Protein 4OV4 (pdb70)

Organism: Leptospira biflexa serovar Patoc (strain Patoc 1 / ATCC 23582 / Paris) (NCBI:txid456481)

Sequence (379 aa):
PKTIHIQDVTLRDGNQALKRPWTIDEKIEVFDLLVELNVDGIEVGFPSSNETEFHTCQVLSKRAPKGKPIAALSRANQNEIAVTWEAIQKADCPRMHIVYPVSDFSIKHVLKISEKEVLQKIRNSISFARSIVGPGIEIQFSGEHFGDAIENFAFTKEAFLTAIEAGANIINLPNTVERYRPMVFVNMVKEIKDVVKDKAIISIHTHNDLGMATATSVESVYVGAEQIEVALNGLGERAGNTNLYETAIALHQNGENLNINFQRIYPTAKRISELTGIPIGEKTPIIGEDIFSHRSGIHQHQSKGAYRTFSPEFVGRMDKETISFTNQSGHKAIEFLLHQRGIQVSKEGIHHLFSLAKSISSRENNREITEAELVALSQ

Nearest PDB structures (foldseek):
  4ov4-assembly1_A-2  TM=1.003E+00  e=3.603E-68  Leptospira biflexa serovar Patoc strain 'Patoc 1 (Paris)'
  4ov9-assembly1_A-2  TM=9.958E-01  e=7.955E-64  Leptospira biflexa serovar Patoc strain 'Patoc 1 (Paris)'
  4lrs-assembly1_A  TM=7.220E-01  e=2.676E-14  Thermomonospora curvata DSM 43183
  4jn6-assembly1_A  TM=7.090E-01  e=6.296E-14  Mycobacterium tuberculosis
  1rqb-assembly1_A  TM=6.275E-01  e=2.649E-10  Propionibacterium freudenreichii subsp. shermanii

B-factor: mean 39.46, std 16.89, range [18.22, 114.04]

Secondary structure (DSSP, 8-state):
----EEEE-IIIIIHHT-SSPPPHHHHHHHHHHHHHHT-SEEEEE-TTS-HHHHHHHHHHHHHSPTT-EEEEEEESSHHHHHHHHHHHTTSSEEEEEEEEE-SHHIIIIII---HHHHHHHHHHHHHHHHHHH-TTSEEEEEEETGGG--TTHHHHHHHHHHHHHHT-SEEEEEESS--S-HHHHHHHHHHHHHHHTTSSEEEEEEB-TTS-HHHHHHHHHTTT--EEEEBGGG-SSTT-B-BHHHHHHHHHHTT------GGGHHHHHHHHHHHHT----TT-TTT-TTTT---GGGG--HHHHHS-SS-TGGGT--------SSSTTHHHHHHHHHHHHT----HHHHHHHHHHHHHHHHTTSS----HHHHHHHH-

InterPro domains:
  IPR000891 Pyruvate carboxyltransferase [PF00682] (6-272)
  IPR000891 Pyruvate carboxyltransferase [PS50991] (6-268)
  IPR002034 Alpha-isopropylmalate/homocitrate synthase, conserved site [PS00815] (13-29)
  IPR002034 Alpha-isopropylmalate/homocitrate synthase, conserved site [PS00816] (204-217)
  IPR013785 Aldolase-type TIM barrel [G3DSA:3.20.20.70] (3-280)
  IPR050073 2-IPM synthase/homocitrate synthase-like [PTHR10277] (3-387)
  IPR054692 2-isopropylmalate synthase-like, post-catalytic domain [PF22615] (291-348)
  IPR054901 2-isopropylmalate synthase LeuA2 [NF042434] (2-373)

Radius of gyration: 26.35 Å; Cα contacts (8 Å, |Δi|>4): 718; chains: 1; bounding box: 61×73×49 Å

CATH classification: 3.20.20.70

Foldseek 3Di:
DAAAAEEEECQEQQQVQAPDHDALVVLVVLLVLCVVQPGQEYANYALLPDPRSLVSLQVSLQVDDANREYEYEFEQDQVRLVSRCVSRVSHNAYEYEYEDADAPCCCCPPVNHDLVVLLVSLLVRLLSSCVPNDDPHAYEYEHPCLLRNPVPLVSVLVSVVSNLVSPHQEYEYEPNDVDDALVSLLVSLLVSCVSCPNSHAYEYKYAQNPPCQLVSRLSNVVSGHRYYYEYDPQGGPDSHIHHSLSNVLVCVLVPDDDSGQQLSNQVSNVVVCVVRVPDDDLCHPLHHVPVLDDCPVLVVVVCVVPPDSDDNNSNNHDDPPDQFLADSSNLVVLVVLCVVVVHDDDSVLSVVLSVVQCVVQPVVHHGDDDSVVSVVVSD

Structure (mmCIF, N/CA/C/O backbone):
data_4OV4
#
_entry.id   4OV4
#
_cell.length_a   129.937
_cell.length_b   129.937
_cell.length_c   46.693
_cell.angle_alpha   90.000
_cell.angle_beta   90.000
_cell.angle_gamma   120.000
#
_symmetry.space_group_name_H-M   'P 31 2 1'
#
loop_
_entity.id
_entity.type
_entity.pdbx_description
1 polymer '2-isopropylmalate synthase'
2 non-polymer 'ZINC ION'
3 non-polymer '3-METHYL-2-OXOBUTANOIC ACID'
4 water water
#
loop_
_atom_site.group_PDB
_atom_site.id
_atom_site.type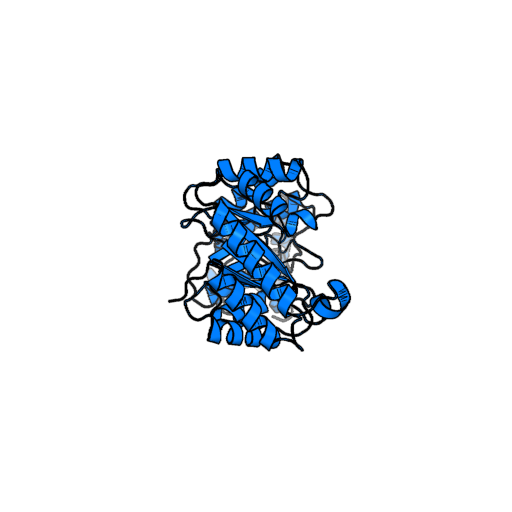_symbol
_atom_site.label_atom_id
_atom_site.label_alt_id
_atom_site.label_comp_id
_atom_site.label_asym_id
_atom_site.label_entity_id
_atom_site.label_seq_id
_atom_site.pdbx_PDB_ins_code
_atom_site.Cartn_x
_atom_site.Cartn_y
_atom_site.Cartn_z
_atom_site.occupancy
_atom_site.B_iso_or_equiv
_atom_site.auth_seq_id
_atom_site.auth_comp_id
_atom_site.auth_asym_id
_atom_site.auth_atom_id
_atom_site.pdbx_PDB_model_num
ATOM 1 N N . PRO A 1 23 ? 93.160 50.021 -11.433 1.00 57.70 3 PRO A N 1
ATOM 2 C CA . PRO A 1 23 ? 92.469 51.310 -11.420 1.00 59.98 3 PRO A CA 1
ATOM 3 C C . PRO A 1 23 ? 91.249 51.268 -10.498 1.00 57.61 3 PRO A C 1
ATOM 4 O O . PRO A 1 23 ? 90.372 50.420 -10.682 1.00 64.64 3 PRO A O 1
ATOM 8 N N . LYS A 1 24 ? 91.206 52.167 -9.514 1.00 47.90 4 LYS A N 1
ATOM 9 C CA . LYS A 1 24 ? 90.139 52.178 -8.495 1.00 46.21 4 LYS A CA 1
ATOM 10 C C . LYS A 1 24 ? 88.843 52.810 -8.999 1.00 42.81 4 LYS A C 1
ATOM 11 O O . LYS A 1 24 ? 88.871 53.848 -9.653 1.00 39.75 4 LYS A O 1
ATOM 17 N N . THR A 1 25 ? 87.708 52.193 -8.682 1.00 43.46 5 THR A N 1
ATOM 18 C CA . THR A 1 25 ? 86.415 52.842 -8.910 1.00 45.99 5 THR A CA 1
ATOM 19 C C . THR A 1 25 ? 85.980 53.539 -7.620 1.00 41.31 5 THR A C 1
ATOM 20 O O . THR A 1 25 ? 85.918 52.912 -6.563 1.00 47.70 5 THR A O 1
ATOM 24 N N . ILE A 1 26 ? 85.728 54.842 -7.694 1.00 33.17 6 ILE A N 1
ATOM 25 C CA . ILE A 1 26 ? 85.289 55.595 -6.520 1.00 31.78 6 ILE A CA 1
ATOM 26 C C . ILE A 1 26 ? 84.026 56.387 -6.839 1.00 29.96 6 ILE A C 1
ATOM 27 O O . ILE A 1 26 ? 84.046 57.305 -7.659 1.00 30.83 6 ILE A O 1
ATOM 32 N N . HIS A 1 27 ? 82.933 56.018 -6.179 1.00 26.60 7 HIS A N 1
ATOM 33 C CA . HIS A 1 27 ? 81.648 56.681 -6.356 1.00 27.21 7 HIS A CA 1
ATOM 34 C C . HIS A 1 27 ? 81.439 57.720 -5.294 1.00 24.31 7 HIS A C 1
ATOM 35 O O . HIS A 1 27 ? 81.634 57.461 -4.102 1.00 24.99 7 HIS A O 1
ATOM 42 N N . ILE A 1 28 ? 81.035 58.909 -5.719 1.00 22.92 8 ILE A N 1
ATOM 43 C CA . ILE A 1 28 ? 80.734 59.986 -4.791 1.00 25.13 8 ILE A CA 1
ATOM 44 C C . ILE A 1 28 ? 79.224 60.003 -4.546 1.00 26.57 8 ILE A C 1
ATOM 45 O O . ILE A 1 28 ? 78.445 60.266 -5.453 1.00 27.71 8 ILE A O 1
ATOM 50 N N . GLN A 1 29 ? 78.830 59.703 -3.312 1.00 25.22 9 GLN A N 1
ATOM 51 C CA . GLN A 1 29 ? 77.430 59.576 -2.941 1.00 23.92 9 GLN A CA 1
ATOM 52 C C . GLN A 1 29 ? 77.025 60.790 -2.115 1.00 23.86 9 GLN A C 1
ATOM 53 O O . GLN A 1 29 ? 77.548 61.014 -1.028 1.00 23.60 9 GLN A O 1
ATOM 59 N N . ASP A 1 30 ? 76.111 61.596 -2.637 1.00 25.42 10 ASP A N 1
ATOM 60 C CA . ASP A 1 30 ? 75.731 62.797 -1.914 1.00 24.87 10 ASP A CA 1
ATOM 61 C C . ASP A 1 30 ? 74.539 62.598 -0.991 1.00 23.94 10 ASP A C 1
ATOM 62 O O . ASP A 1 30 ? 73.520 62.037 -1.387 1.00 26.16 10 ASP A O 1
ATOM 67 N N . VAL A 1 31 ? 74.690 63.057 0.248 1.00 23.62 11 VAL A N 1
ATOM 68 C CA . VAL A 1 31 ? 73.649 62.935 1.261 1.00 23.58 11 VAL A CA 1
ATOM 69 C C . VAL A 1 31 ? 73.178 64.302 1.775 1.00 24.33 11 VAL A C 1
ATOM 70 O O . VAL A 1 31 ? 72.555 64.386 2.833 1.00 25.00 11 VAL A O 1
ATOM 74 N N . THR A 1 32 ? 73.454 65.358 1.006 1.00 23.83 12 THR A N 1
ATOM 75 C CA . THR A 1 32 ? 73.035 66.727 1.354 1.00 25.45 12 THR A CA 1
ATOM 76 C C . THR A 1 32 ? 71.530 66.831 1.637 1.00 26.01 12 THR A C 1
ATOM 77 O O . THR A 1 32 ? 71.128 67.472 2.603 1.00 26.43 12 THR A O 1
ATOM 81 N N . LEU A 1 33 ? 70.707 66.185 0.808 1.00 25.69 13 LEU A N 1
ATOM 82 C CA . LEU A 1 33 ? 69.245 66.283 0.940 1.00 26.94 13 LEU A CA 1
ATOM 83 C C . LEU A 1 33 ? 68.694 65.486 2.118 1.00 28.59 13 LEU A C 1
ATOM 84 O O . LEU A 1 33 ? 67.499 65.532 2.392 1.00 31.12 13 LEU A O 1
ATOM 89 N N . ARG A 1 34 ? 69.566 64.765 2.813 1.00 27.92 14 ARG A N 1
ATOM 90 C CA . ARG A 1 34 ? 69.147 63.961 3.953 1.00 29.69 14 ARG A CA 1
ATOM 91 C C . ARG A 1 34 ? 69.870 64.415 5.218 1.00 30.75 14 ARG A C 1
ATOM 92 O O . ARG A 1 34 ? 69.280 65.101 6.050 1.00 33.61 14 ARG A O 1
ATOM 100 N N . ASP A 1 35 ? 71.140 64.030 5.344 1.00 30.32 15 ASP A N 1
ATOM 101 C CA . ASP A 1 35 ? 71.977 64.349 6.500 1.00 31.63 15 ASP A CA 1
ATOM 102 C C . ASP A 1 35 ? 72.153 65.869 6.594 1.00 31.11 15 ASP A C 1
ATOM 103 O O . ASP A 1 35 ? 72.116 66.444 7.684 1.00 31.71 15 ASP A O 1
ATOM 108 N N . GLY A 1 36 ? 72.325 66.516 5.442 1.00 27.65 16 GLY A N 1
ATOM 109 C CA . GLY A 1 36 ? 72.525 67.969 5.400 1.00 30.93 16 GLY A CA 1
ATOM 110 C C . GLY A 1 36 ? 71.261 68.731 5.761 1.00 33.14 16 GLY A C 1
ATOM 111 O O . GLY A 1 36 ? 71.256 69.546 6.689 1.00 34.12 16 GLY A O 1
ATOM 112 N N . ASN A 1 37 ? 70.184 68.450 5.031 1.00 33.68 17 ASN A N 1
ATOM 113 C CA . ASN A 1 37 ? 68.909 69.136 5.224 1.00 35.48 17 ASN A CA 1
ATOM 114 C C . ASN A 1 37 ? 68.361 69.015 6.648 1.00 35.13 17 ASN A C 1
ATOM 115 O O . ASN A 1 37 ? 67.825 69.982 7.204 1.00 35.98 17 ASN A O 1
ATOM 120 N N . GLN A 1 38 ? 68.498 67.833 7.236 1.00 31.85 18 GLN A N 1
ATOM 121 C CA . GLN A 1 38 ? 67.927 67.594 8.555 1.00 36.75 18 GLN A CA 1
ATOM 122 C C . GLN A 1 38 ? 68.686 68.267 9.708 1.00 37.28 18 GLN A C 1
ATOM 123 O O . GLN A 1 38 ? 68.148 68.405 10.803 1.00 38.33 18 GLN A O 1
ATOM 129 N N . ALA A 1 39 ? 69.913 68.713 9.450 1.00 34.75 19 ALA A N 1
ATOM 130 C CA . ALA A 1 39 ? 70.678 69.463 10.446 1.00 36.54 19 ALA A CA 1
ATOM 131 C C . ALA A 1 39 ? 70.540 70.983 10.255 1.00 36.61 19 ALA A C 1
ATOM 132 O O . ALA A 1 39 ? 71.052 71.773 11.052 1.00 37.28 19 ALA A O 1
ATOM 134 N N . LEU A 1 40 ? 69.814 71.376 9.214 1.00 33.89 20 LEU A N 1
ATOM 135 C CA . LEU A 1 40 ? 69.661 72.774 8.832 1.00 35.53 20 LEU A CA 1
ATOM 136 C C . LEU A 1 40 ? 68.808 73.543 9.845 1.00 38.99 20 LEU A C 1
ATOM 137 O O . LEU A 1 40 ? 67.753 73.060 10.266 1.00 40.34 20 LEU A O 1
ATOM 142 N N . LYS A 1 41 ? 69.273 74.729 10.243 1.00 41.42 21 LYS A N 1
ATOM 143 C CA . LYS A 1 41 ? 68.466 75.656 11.054 1.00 42.24 21 LYS A CA 1
ATOM 144 C C . LYS A 1 41 ? 67.130 75.934 10.372 1.00 44.49 21 LYS A C 1
ATOM 145 O O . LYS A 1 41 ? 66.091 75.978 11.026 1.00 46.95 21 LYS A O 1
ATOM 151 N N . ARG A 1 42 ? 67.181 76.117 9.053 1.00 45.08 22 ARG A N 1
ATOM 152 C CA . ARG A 1 42 ? 66.006 76.406 8.237 1.00 45.68 22 ARG A CA 1
ATOM 153 C C . ARG A 1 42 ? 65.882 75.375 7.105 1.00 43.92 22 ARG A C 1
ATOM 154 O O . ARG A 1 42 ? 66.381 75.604 5.998 1.00 40.91 22 ARG A O 1
ATOM 162 N N . PRO A 1 43 ? 65.216 74.233 7.375 1.00 47.65 23 PRO A N 1
ATOM 163 C CA . PRO A 1 43 ? 65.078 73.164 6.372 1.00 46.11 23 PRO A CA 1
ATOM 164 C C . PRO A 1 43 ? 64.470 73.642 5.052 1.00 42.94 23 PRO A C 1
ATOM 165 O O . PRO A 1 43 ? 63.702 74.604 5.028 1.00 41.98 23 PRO A O 1
ATOM 169 N N . TRP A 1 44 ? 64.820 72.968 3.964 1.00 40.92 24 TRP A N 1
ATOM 170 C CA . TRP A 1 44 ? 64.435 73.419 2.633 1.00 39.71 24 TRP A CA 1
ATOM 171 C C . TRP A 1 44 ? 63.014 73.094 2.255 1.00 38.36 24 TRP A C 1
ATOM 172 O O . TRP A 1 44 ? 62.488 72.040 2.614 1.00 36.82 24 TRP A O 1
ATOM 183 N N . THR A 1 45 ? 62.396 74.000 1.503 1.00 37.76 25 THR A N 1
ATOM 184 C CA . THR A 1 45 ? 61.109 73.747 0.864 1.00 37.89 25 THR A CA 1
ATOM 185 C C . THR A 1 45 ? 61.322 72.812 -0.324 1.00 40.61 25 THR A C 1
ATOM 186 O O . THR A 1 45 ? 62.461 72.614 -0.767 1.00 38.29 25 THR A O 1
ATOM 190 N N . ILE A 1 46 ? 60.229 72.262 -0.856 1.00 38.65 26 ILE A N 1
ATOM 191 C CA . ILE A 1 46 ? 60.304 71.328 -1.979 1.00 38.02 26 ILE A CA 1
ATOM 192 C C . ILE A 1 46 ? 61.027 71.923 -3.199 1.00 37.79 26 ILE A C 1
ATOM 193 O O . ILE A 1 46 ? 61.834 71.238 -3.831 1.00 36.54 26 ILE A O 1
ATOM 198 N N . ASP A 1 47 ? 60.764 73.192 -3.509 1.00 35.64 27 ASP A N 1
ATOM 199 C CA . ASP A 1 47 ? 61.425 73.836 -4.648 1.00 39.08 27 ASP A CA 1
ATOM 200 C C . ASP A 1 47 ? 62.912 74.099 -4.418 1.00 35.24 27 ASP A C 1
ATOM 201 O O . ASP A 1 47 ? 63.690 74.108 -5.373 1.00 36.82 27 ASP A O 1
ATOM 206 N N . GLU A 1 48 ? 63.303 74.322 -3.166 1.00 33.03 28 GLU A N 1
ATOM 207 C CA . GLU A 1 48 ? 64.728 74.452 -2.823 1.00 34.21 28 GLU A CA 1
ATOM 208 C C . GLU A 1 48 ? 65.431 73.092 -2.917 1.00 33.59 28 GLU A C 1
ATOM 209 O O . GLU A 1 48 ? 66.555 72.990 -3.428 1.00 29.30 28 GLU A O 1
ATOM 215 N N . LYS A 1 49 ? 64.753 72.047 -2.444 1.00 33.09 29 LYS A N 1
ATOM 216 C CA . LYS A 1 49 ? 65.271 70.681 -2.560 1.00 31.11 29 LYS A CA 1
ATOM 217 C C . LYS A 1 49 ? 65.472 70.288 -4.022 1.00 30.00 29 LYS A C 1
ATOM 218 O O . LYS A 1 49 ? 66.481 69.667 -4.368 1.00 28.66 29 LYS A O 1
ATOM 224 N N . ILE A 1 50 ? 64.519 70.670 -4.874 1.00 28.25 30 ILE A N 1
ATOM 225 C CA . ILE A 1 50 ? 64.612 70.410 -6.304 1.00 29.56 30 ILE A CA 1
ATOM 226 C C . ILE A 1 50 ? 65.784 71.178 -6.907 1.00 28.36 30 ILE A C 1
ATOM 227 O O . ILE A 1 50 ? 66.518 70.642 -7.741 1.00 27.66 30 ILE A O 1
ATOM 232 N N . GLU A 1 51 ? 65.966 72.427 -6.481 1.00 30.61 31 GLU A N 1
ATOM 233 C CA . GLU A 1 51 ? 67.111 73.196 -6.948 1.00 33.34 31 GLU A CA 1
ATOM 234 C C . GLU A 1 51 ? 68.431 72.528 -6.542 1.00 29.36 31 GLU A C 1
ATOM 235 O O . GLU A 1 51 ? 69.357 72.437 -7.350 1.00 27.98 31 GLU A O 1
ATOM 241 N N . VAL A 1 52 ? 68.507 72.065 -5.295 1.00 30.40 32 VAL A N 1
ATOM 242 C CA . VAL A 1 52 ? 69.709 71.377 -4.800 1.00 29.11 32 VAL A CA 1
ATOM 243 C C . VAL A 1 52 ? 69.951 70.071 -5.558 1.00 28.21 32 VAL A C 1
ATOM 244 O O . VAL A 1 52 ? 71.073 69.809 -5.997 1.00 28.02 32 VAL A O 1
ATOM 248 N N . PHE A 1 53 ? 68.892 69.275 -5.730 1.00 26.11 33 PHE A N 1
ATOM 249 C CA . PHE A 1 53 ? 68.946 68.059 -6.542 1.00 26.50 33 PHE A CA 1
ATOM 250 C C . PHE A 1 53 ? 69.533 68.341 -7.926 1.00 27.28 33 PHE A C 1
ATOM 251 O O . PHE A 1 53 ? 70.403 67.599 -8.395 1.00 26.43 33 PHE A O 1
ATOM 259 N N . ASP A 1 54 ? 69.062 69.410 -8.575 1.00 26.50 34 ASP A N 1
ATOM 260 C CA . ASP A 1 54 ? 69.526 69.736 -9.927 1.00 28.36 34 ASP A CA 1
ATOM 261 C C . ASP A 1 54 ? 71.001 70.132 -9.924 1.00 27.30 34 ASP A C 1
ATOM 262 O O . ASP A 1 54 ? 71.727 69.822 -10.868 1.00 29.17 34 ASP A O 1
ATOM 267 N N . LEU A 1 55 ? 71.442 70.810 -8.867 1.00 26.82 35 LEU A N 1
ATOM 268 C CA . LEU A 1 55 ? 72.868 71.159 -8.730 1.00 27.68 35 LEU A CA 1
ATOM 269 C C . LEU A 1 55 ? 73.728 69.899 -8.609 1.00 25.12 35 LEU A C 1
ATOM 270 O O . LEU A 1 55 ? 74.815 69.810 -9.188 1.00 25.55 35 LEU A O 1
ATOM 275 N N . LEU A 1 56 ? 73.215 68.918 -7.874 1.00 23.28 36 LEU A N 1
ATOM 276 C CA . LEU A 1 56 ? 73.886 67.629 -7.714 1.00 23.95 36 LEU A CA 1
ATOM 277 C C . LEU A 1 56 ? 74.003 66.850 -9.021 1.00 26.68 36 LEU A C 1
ATOM 278 O O . LEU A 1 56 ? 75.055 66.271 -9.310 1.00 25.94 36 LEU A O 1
ATOM 283 N N . VAL A 1 57 ? 72.925 66.843 -9.805 1.00 27.01 37 VAL A N 1
ATOM 284 C CA . VAL A 1 57 ? 72.932 66.220 -11.130 1.00 27.21 37 VAL A CA 1
ATOM 285 C C . VAL A 1 57 ? 73.977 66.887 -12.027 1.00 25.66 37 VAL A C 1
ATOM 286 O O . VAL A 1 57 ? 74.758 66.197 -12.670 1.00 26.18 37 VAL A O 1
ATOM 290 N N . GLU A 1 58 ? 74.006 68.222 -12.042 1.00 26.86 38 GLU A N 1
ATOM 291 C CA . GLU A 1 58 ? 74.975 68.965 -12.854 1.00 29.44 38 GLU A CA 1
ATOM 292 C C . GLU A 1 58 ? 76.424 68.801 -12.381 1.00 28.92 38 GLU A C 1
ATOM 293 O O . GLU A 1 58 ? 77.364 68.899 -13.178 1.00 27.40 38 GLU A O 1
ATOM 299 N N . LEU A 1 59 ? 76.598 68.548 -11.085 1.00 25.81 39 LEU A N 1
ATOM 300 C CA . LEU A 1 59 ? 77.911 68.276 -10.510 1.00 24.06 39 LEU A CA 1
ATOM 301 C C . LEU A 1 59 ? 78.365 66.866 -10.893 1.00 24.93 39 LEU A C 1
ATOM 302 O O . LEU A 1 59 ? 79.555 66.529 -10.804 1.00 26.48 39 LEU A O 1
ATOM 307 N N . ASN A 1 60 ? 77.400 66.052 -11.322 1.00 24.13 40 ASN A N 1
ATOM 308 C CA . ASN A 1 60 ? 77.632 64.675 -11.766 1.00 25.61 40 ASN A CA 1
ATOM 309 C C . ASN A 1 60 ? 78.139 63.754 -10.659 1.00 26.16 40 ASN A C 1
ATOM 310 O O . ASN A 1 60 ? 79.039 62.934 -10.872 1.00 25.71 40 ASN A O 1
ATOM 315 N N . VAL A 1 61 ? 77.557 63.900 -9.469 1.00 25.05 41 VAL A N 1
ATOM 316 C CA . VAL A 1 61 ? 77.769 62.933 -8.396 1.00 24.36 41 VAL A CA 1
ATOM 317 C C . VAL A 1 61 ? 77.246 61.582 -8.872 1.00 25.08 41 VAL A C 1
ATOM 318 O O . VAL A 1 61 ? 76.420 61.515 -9.784 1.00 28.52 41 VAL A O 1
ATOM 322 N N . ASP A 1 62 ? 77.729 60.507 -8.269 1.00 23.97 42 ASP A N 1
ATOM 323 C CA . ASP A 1 62 ? 77.396 59.170 -8.750 1.00 27.19 42 ASP A CA 1
ATOM 324 C C . ASP A 1 62 ? 76.100 58.616 -8.172 1.00 28.46 42 ASP A C 1
ATOM 325 O O . ASP A 1 62 ? 75.625 57.566 -8.599 1.00 31.70 42 ASP A O 1
ATOM 330 N N . GLY A 1 63 ? 75.535 59.316 -7.199 1.00 23.83 43 GLY A N 1
ATOM 331 C CA . GLY A 1 63 ? 74.279 58.891 -6.593 1.00 25.37 43 GLY A CA 1
ATOM 332 C C . GLY A 1 63 ? 73.831 59.936 -5.600 1.00 25.19 43 GLY A C 1
ATOM 333 O O . GLY A 1 63 ? 74.648 60.722 -5.097 1.00 23.96 43 GLY A O 1
ATOM 334 N N . ILE A 1 64 ? 72.532 59.955 -5.331 1.00 24.05 44 ILE A N 1
ATOM 335 C CA . ILE A 1 64 ? 71.930 60.991 -4.500 1.00 25.37 44 ILE A CA 1
ATOM 336 C C . ILE A 1 64 ? 70.963 60.360 -3.512 1.00 25.10 44 ILE A C 1
ATOM 337 O O . ILE A 1 64 ? 70.057 59.645 -3.917 1.00 26.02 44 ILE A O 1
ATOM 342 N N . GLU A 1 65 ? 71.171 60.603 -2.217 1.00 24.48 45 GLU A N 1
ATOM 343 C CA . GLU A 1 65 ? 70.202 60.199 -1.207 1.00 25.78 45 GLU A CA 1
ATOM 344 C C . GLU A 1 65 ? 69.203 61.339 -1.055 1.00 25.78 45 GLU A C 1
ATOM 345 O O . GLU A 1 65 ? 69.568 62.436 -0.639 1.00 27.16 45 GLU A O 1
ATOM 351 N N . VAL A 1 66 ? 67.946 61.083 -1.396 1.00 25.34 46 VAL A N 1
ATOM 352 C CA . VAL A 1 66 ? 66.968 62.175 -1.496 1.00 28.14 46 VAL A CA 1
ATOM 353 C C . VAL A 1 66 ? 66.241 62.507 -0.198 1.00 30.17 46 VAL A C 1
ATOM 354 O O . VAL A 1 66 ? 65.609 63.556 -0.098 1.00 32.53 46 VAL A O 1
ATOM 358 N N . GLY A 1 67 ? 66.325 61.620 0.789 1.00 31.90 47 GLY A N 1
ATOM 359 C CA . GLY A 1 67 ? 65.680 61.880 2.070 1.00 30.25 47 GLY A CA 1
ATOM 360 C C . GLY A 1 67 ? 65.446 60.678 2.956 1.00 30.64 47 GLY A C 1
ATOM 361 O O . GLY A 1 67 ? 66.067 59.626 2.789 1.00 29.31 47 GLY A O 1
ATOM 362 N N . PHE A 1 68 ? 64.523 60.861 3.896 1.00 32.13 48 PHE A N 1
ATOM 363 C CA . PHE A 1 68 ? 64.212 59.908 4.953 1.00 34.38 48 PHE A CA 1
ATOM 364 C C . PHE A 1 68 ? 62.679 59.854 4.959 1.00 36.55 48 PHE A C 1
ATOM 365 O O . PHE A 1 68 ? 62.052 60.405 5.862 1.00 37.25 48 PHE A O 1
ATOM 373 N N . PRO A 1 69 ? 62.070 59.208 3.935 1.00 33.69 49 PRO A N 1
ATOM 374 C CA . PRO A 1 69 ? 60.637 59.385 3.629 1.00 37.74 49 PRO A CA 1
ATOM 375 C C . PRO A 1 69 ? 59.665 58.950 4.721 1.00 39.06 49 PRO A C 1
ATOM 376 O O . PRO A 1 69 ? 58.527 59.414 4.729 1.00 37.39 49 PRO A O 1
ATOM 380 N N . SER A 1 70 ? 60.111 58.070 5.618 1.00 38.71 50 SER A N 1
ATOM 381 C CA . SER A 1 70 ? 59.327 57.674 6.794 1.00 39.53 50 SER A CA 1
ATOM 382 C C . SER A 1 70 ? 59.125 58.777 7.832 1.00 42.16 50 SER A C 1
ATOM 383 O O . SER A 1 70 ? 58.232 58.671 8.667 1.00 44.62 50 SER A O 1
ATOM 386 N N . SER A 1 71 ? 59.962 59.813 7.800 1.00 43.75 51 SER A N 1
ATOM 387 C CA . SER A 1 71 ? 59.914 60.879 8.807 1.00 46.83 51 SER A CA 1
ATOM 388 C C . SER A 1 71 ? 58.539 61.558 8.898 1.00 46.06 51 SER A C 1
ATOM 389 O O . SER A 1 71 ? 57.995 61.719 9.991 1.00 47.32 51 SER A O 1
ATOM 392 N N . ASN A 1 72 ? 57.992 61.939 7.745 1.00 43.79 52 ASN A N 1
ATOM 393 C CA . ASN A 1 72 ? 56.712 62.644 7.651 1.00 42.88 52 ASN A CA 1
ATOM 394 C C . ASN A 1 72 ? 56.232 62.670 6.206 1.00 40.87 52 ASN A C 1
ATOM 395 O O . ASN A 1 72 ? 56.989 62.331 5.291 1.00 41.19 52 ASN A O 1
ATOM 400 N N . GLU A 1 73 ? 54.985 63.091 6.006 1.00 40.82 53 GLU A N 1
ATOM 401 C CA . GLU A 1 73 ? 54.363 63.098 4.678 1.00 44.76 53 GLU A CA 1
ATOM 402 C C . GLU A 1 73 ? 54.997 64.043 3.666 1.00 40.30 53 GLU A C 1
ATOM 403 O O . GLU A 1 73 ? 54.940 63.790 2.462 1.00 40.50 53 GLU A O 1
ATOM 409 N N . THR A 1 74 ? 55.579 65.138 4.151 1.00 40.85 54 THR A N 1
ATOM 410 C CA . THR A 1 74 ? 56.230 66.111 3.272 1.00 43.14 54 THR A CA 1
ATOM 411 C C . THR A 1 74 ? 57.491 65.507 2.662 1.00 40.93 54 THR A C 1
ATOM 412 O O . THR A 1 74 ? 57.669 65.525 1.436 1.00 42.48 54 THR A O 1
ATOM 416 N N . GLU A 1 75 ? 58.346 64.956 3.522 1.00 40.86 55 GLU A N 1
ATOM 417 C CA . GLU A 1 75 ? 59.559 64.273 3.077 1.00 42.27 55 GLU A CA 1
ATOM 418 C C . GLU A 1 75 ? 59.233 63.084 2.173 1.00 39.33 55 GLU A C 1
ATOM 419 O O . GLU A 1 75 ? 59.924 62.847 1.179 1.00 36.41 55 GLU A O 1
ATOM 425 N N . PHE A 1 76 ? 58.171 62.351 2.506 1.00 37.18 56 PHE A N 1
ATOM 426 C CA . PHE A 1 76 ? 57.683 61.292 1.625 1.00 35.18 56 PHE A CA 1
ATOM 427 C C . PHE A 1 76 ? 57.388 61.834 0.225 1.00 34.71 56 PHE A C 1
ATOM 428 O O . PHE A 1 76 ? 57.816 61.252 -0.778 1.00 32.02 56 PHE A O 1
ATOM 436 N N . HIS A 1 77 ? 56.662 62.950 0.156 1.00 37.32 57 HIS A N 1
ATOM 437 C CA . HIS A 1 77 ? 56.296 63.546 -1.134 1.00 36.94 57 HIS A CA 1
ATOM 438 C C . HIS A 1 77 ? 57.507 64.004 -1.903 1.00 32.75 57 HIS A C 1
ATOM 439 O O . HIS A 1 77 ? 57.620 63.757 -3.104 1.00 34.12 57 HIS A O 1
ATOM 446 N N . THR A 1 78 ? 58.425 64.670 -1.212 1.00 33.51 58 THR A N 1
ATOM 447 C CA . THR A 1 78 ? 59.658 65.154 -1.828 1.00 34.90 58 THR A CA 1
ATOM 448 C C . THR A 1 78 ? 60.461 64.014 -2.451 1.00 31.85 58 THR A C 1
ATOM 449 O O . THR A 1 78 ? 60.907 64.120 -3.601 1.00 31.39 58 THR A O 1
ATOM 453 N N . CYS A 1 79 ? 60.616 62.919 -1.705 1.00 32.08 59 CYS A N 1
ATOM 454 C CA . CYS A 1 79 ? 61.340 61.744 -2.200 1.00 33.51 59 CYS A CA 1
ATOM 455 C C . CYS A 1 79 ? 60.715 61.190 -3.485 1.00 33.30 59 CYS A C 1
ATOM 456 O O . CYS A 1 79 ? 61.434 60.838 -4.430 1.00 32.04 59 CYS A O 1
ATOM 459 N N . GLN A 1 80 ? 59.381 61.136 -3.523 1.00 31.96 60 GLN A N 1
ATOM 460 C CA . GLN A 1 80 ? 58.654 60.672 -4.704 1.00 33.48 60 GLN A CA 1
ATOM 461 C C . GLN A 1 80 ? 58.854 61.588 -5.910 1.00 31.09 60 GLN A C 1
ATOM 462 O O . GLN A 1 80 ? 59.081 61.105 -7.024 1.00 31.34 60 GLN A O 1
ATOM 468 N N . VAL A 1 81 ? 58.753 62.901 -5.689 1.00 29.77 61 VAL A N 1
ATOM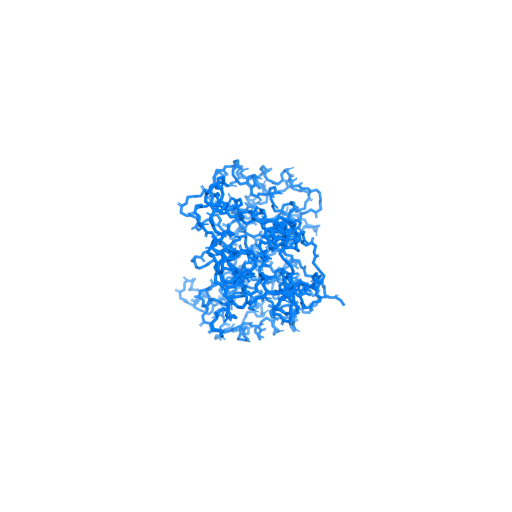 469 C CA . VAL A 1 81 ? 58.975 63.889 -6.762 1.00 30.64 61 VAL A CA 1
ATOM 470 C C . VAL A 1 81 ? 60.394 63.764 -7.325 1.00 31.17 61 VAL A C 1
ATOM 471 O O . VAL A 1 81 ? 60.589 63.697 -8.544 1.00 32.11 61 VAL A O 1
ATOM 475 N N . LEU A 1 82 ? 61.380 63.724 -6.431 1.00 31.51 62 LEU A N 1
ATOM 476 C CA . LEU A 1 82 ? 62.779 63.629 -6.851 1.00 30.87 62 LEU A CA 1
ATOM 477 C C . LEU A 1 82 ? 63.081 62.299 -7.535 1.00 30.88 62 LEU A C 1
ATOM 478 O O . LEU A 1 82 ? 63.836 62.268 -8.509 1.00 31.65 62 LEU A O 1
ATOM 483 N N . SER A 1 83 ? 62.463 61.214 -7.054 1.00 33.49 63 SER A N 1
ATOM 484 C CA . SER A 1 83 ? 62.591 59.895 -7.694 1.00 30.73 63 SER A CA 1
ATOM 485 C C . SER A 1 83 ? 62.144 59.912 -9.151 1.00 33.16 63 SER A C 1
ATOM 486 O O . SER A 1 83 ? 62.797 59.314 -10.006 1.00 34.26 63 SER A O 1
ATOM 489 N N . LYS A 1 84 ? 61.036 60.599 -9.435 1.00 34.53 64 LYS A N 1
ATOM 490 C CA . LYS A 1 84 ? 60.538 60.702 -10.812 1.00 34.55 64 LYS A CA 1
ATOM 491 C C . LYS A 1 84 ? 61.337 61.675 -11.674 1.00 29.69 64 LYS A C 1
ATOM 492 O O . LYS A 1 84 ? 61.416 61.514 -12.895 1.00 32.26 64 LYS A O 1
ATOM 498 N N . ARG A 1 85 ? 61.916 62.686 -11.038 1.00 30.51 65 ARG A N 1
ATOM 499 C CA . ARG A 1 85 ? 62.755 63.666 -11.732 1.00 33.34 65 ARG A CA 1
ATOM 500 C C . ARG A 1 85 ? 64.134 63.094 -12.087 1.00 35.35 65 ARG A C 1
ATOM 501 O O . ARG A 1 85 ? 64.777 63.530 -13.045 1.00 33.83 65 ARG A O 1
ATOM 509 N N . ALA A 1 86 ? 64.579 62.116 -11.305 1.00 35.96 66 ALA A N 1
ATOM 510 C CA . ALA A 1 86 ? 65.929 61.569 -11.422 1.00 34.62 66 ALA A CA 1
ATOM 511 C C . ALA A 1 86 ? 66.269 61.102 -12.837 1.00 36.37 66 ALA A C 1
ATOM 512 O O . ALA A 1 86 ? 65.451 60.441 -13.480 1.00 34.83 66 ALA A O 1
ATOM 514 N N . PRO A 1 87 ? 67.486 61.432 -13.318 1.00 37.38 67 PRO A N 1
ATOM 515 C CA . PRO A 1 87 ? 67.944 60.952 -14.620 1.00 37.57 67 PRO A CA 1
ATOM 516 C C . PRO A 1 87 ? 68.018 59.431 -14.640 1.00 35.54 67 PRO A C 1
ATOM 517 O O . PRO A 1 87 ? 68.165 58.808 -13.590 1.00 32.23 67 PRO A O 1
ATOM 521 N N . LYS A 1 88 ? 67.915 58.839 -15.825 1.00 36.93 68 LYS A N 1
ATOM 522 C CA . LYS A 1 88 ? 68.083 57.398 -15.966 1.00 40.19 68 LYS A CA 1
ATOM 523 C C . LYS A 1 88 ? 69.502 56.974 -15.576 1.00 35.54 68 LYS A C 1
ATOM 524 O O . LYS A 1 88 ? 70.471 57.675 -15.870 1.00 33.58 68 LYS A O 1
ATOM 530 N N . GLY A 1 89 ? 69.609 55.845 -14.886 1.00 32.79 69 GLY A N 1
ATOM 531 C CA . GLY A 1 89 ? 70.907 55.300 -14.497 1.00 37.78 69 GLY A CA 1
ATOM 532 C C . GLY A 1 89 ? 71.570 55.952 -13.292 1.00 37.13 69 GLY A C 1
ATOM 533 O O . GLY A 1 89 ? 72.677 55.571 -12.925 1.00 40.84 69 GLY A O 1
ATOM 534 N N . LYS A 1 90 ? 70.909 56.930 -12.678 1.00 33.52 70 LYS A N 1
ATOM 535 C CA . LYS A 1 90 ? 71.456 57.605 -11.487 1.00 33.10 70 LYS A CA 1
ATOM 536 C C . LYS A 1 90 ? 70.856 57.038 -10.195 1.00 30.43 70 LYS A C 1
ATOM 537 O O . LYS A 1 90 ? 69.672 57.244 -9.940 1.00 30.93 70 LYS A O 1
ATOM 543 N N . PRO A 1 91 ? 71.670 56.340 -9.370 1.00 29.37 71 PRO A N 1
ATOM 544 C CA . PRO A 1 91 ? 71.150 55.776 -8.120 1.00 30.67 71 PRO A CA 1
ATOM 545 C C . PRO A 1 91 ? 70.488 56.820 -7.203 1.00 28.82 71 PRO A C 1
ATOM 546 O O . PRO A 1 91 ? 71.090 57.851 -6.882 1.00 26.15 71 PRO A O 1
ATOM 550 N N . ILE A 1 92 ? 69.239 56.553 -6.831 1.00 26.51 72 ILE A N 1
ATOM 551 C CA . ILE A 1 92 ? 68.473 57.409 -5.932 1.00 27.77 72 ILE A CA 1
ATOM 552 C C . ILE A 1 92 ? 68.210 56.622 -4.661 1.00 27.75 72 ILE A C 1
ATOM 553 O O . ILE A 1 92 ? 67.473 55.630 -4.672 1.00 27.08 72 ILE A O 1
ATOM 558 N N . ALA A 1 93 ? 68.816 57.073 -3.569 1.00 29.30 73 ALA A N 1
ATOM 559 C CA . ALA A 1 93 ? 68.693 56.397 -2.285 1.00 27.61 73 ALA A CA 1
ATOM 560 C C . ALA A 1 93 ? 67.752 57.120 -1.330 1.00 25.67 73 ALA A C 1
ATOM 561 O O . ALA A 1 93 ? 67.567 58.333 -1.411 1.00 27.73 73 ALA A O 1
ATOM 563 N N . ALA A 1 94 ? 67.153 56.363 -0.418 1.00 24.97 74 ALA A N 1
ATOM 564 C CA . ALA A 1 94 ? 66.397 56.940 0.677 1.00 28.17 74 ALA A CA 1
ATOM 565 C C . ALA A 1 94 ? 66.657 56.080 1.887 1.00 26.89 74 ALA A C 1
ATOM 566 O O . ALA A 1 94 ? 66.802 54.861 1.768 1.00 26.93 74 ALA A O 1
ATOM 568 N N . LEU A 1 95 ? 66.701 56.722 3.049 1.00 28.22 75 LEU A N 1
ATOM 569 C CA . LEU A 1 95 ? 67.059 56.065 4.292 1.00 28.27 75 LEU A CA 1
ATOM 570 C C . LEU A 1 95 ? 65.849 55.526 5.048 1.00 28.98 75 LEU A C 1
ATOM 571 O O . LEU A 1 95 ? 64.811 56.184 5.131 1.00 29.28 75 LEU A O 1
ATOM 576 N N . SER A 1 96 ? 66.015 54.336 5.621 1.00 29.83 76 SER A N 1
ATOM 577 C CA . SER A 1 96 ? 64.997 53.700 6.446 1.00 29.72 76 SER A CA 1
ATOM 578 C C . SER A 1 96 ? 65.641 53.052 7.662 1.00 30.00 76 SER A C 1
ATOM 579 O O . SER A 1 96 ? 66.759 52.543 7.587 1.00 28.65 76 SER A O 1
ATOM 582 N N . ARG A 1 97 ? 64.934 53.059 8.786 1.00 27.78 77 ARG A N 1
ATOM 583 C CA . ARG A 1 97 ? 65.352 52.232 9.908 1.00 30.80 77 ARG A CA 1
ATOM 584 C C . ARG A 1 97 ? 64.963 50.765 9.641 1.00 29.93 77 ARG A C 1
ATOM 585 O O . ARG A 1 97 ? 64.294 50.453 8.642 1.00 26.84 77 ARG A O 1
ATOM 593 N N . ALA A 1 98 ? 65.413 49.869 10.514 1.00 32.77 78 ALA A N 1
ATOM 594 C CA . ALA A 1 98 ? 65.395 48.438 10.228 1.00 34.14 78 ALA A CA 1
ATOM 595 C C . ALA A 1 98 ? 64.133 47.770 10.741 1.00 36.39 78 ALA A C 1
ATOM 596 O O . ALA A 1 98 ? 64.175 46.988 11.685 1.00 41.68 78 ALA A O 1
ATOM 598 N N . ASN A 1 99 ? 63.011 48.095 10.112 1.00 39.52 79 ASN A N 1
ATOM 599 C CA . ASN A 1 99 ? 61.732 47.473 10.419 1.00 40.47 79 ASN A CA 1
ATOM 600 C C . ASN A 1 99 ? 60.853 47.426 9.176 1.00 39.50 79 ASN A C 1
ATOM 601 O O . ASN A 1 99 ? 60.891 48.333 8.343 1.00 37.89 79 ASN A O 1
ATOM 606 N N . GLN A 1 100 ? 60.057 46.366 9.074 1.00 36.91 80 GLN A N 1
ATOM 607 C CA . GLN A 1 100 ? 59.331 46.038 7.855 1.00 36.35 80 GLN A CA 1
ATOM 608 C C . GLN A 1 100 ? 58.436 47.164 7.331 1.00 33.65 80 GLN A C 1
ATOM 609 O O . GLN A 1 100 ? 58.485 47.483 6.141 1.00 34.07 80 GLN A O 1
ATOM 615 N N . ASN A 1 101 ? 57.632 47.762 8.208 1.00 32.78 81 ASN A N 1
ATOM 616 C CA . ASN A 1 101 ? 56.661 48.774 7.768 1.00 33.85 81 ASN A CA 1
ATOM 617 C C . ASN A 1 101 ? 57.337 50.021 7.215 1.00 32.48 81 ASN A C 1
ATOM 618 O O . ASN A 1 101 ? 56.932 50.557 6.185 1.00 33.05 81 ASN A O 1
ATOM 623 N N . GLU A 1 102 ? 58.381 50.464 7.904 1.00 31.89 82 GLU A N 1
ATOM 624 C CA . GLU A 1 102 ? 59.155 51.615 7.463 1.00 31.93 82 GLU A CA 1
ATOM 625 C C . GLU A 1 102 ? 59.895 51.319 6.154 1.00 28.97 82 GLU A C 1
ATOM 626 O O . GLU A 1 102 ? 59.951 52.161 5.261 1.00 29.30 82 GLU A O 1
ATOM 632 N N . ILE A 1 103 ? 60.431 50.110 6.031 1.00 29.00 83 ILE A N 1
ATOM 633 C CA . ILE A 1 103 ? 61.064 49.678 4.792 1.00 30.09 83 ILE A CA 1
ATOM 634 C C . ILE A 1 103 ? 60.067 49.711 3.625 1.00 28.24 83 ILE A C 1
ATOM 635 O O . ILE A 1 103 ? 60.387 50.220 2.553 1.00 27.48 83 ILE A O 1
ATOM 640 N N . ALA A 1 104 ? 58.858 49.189 3.836 1.00 28.61 84 ALA A N 1
ATOM 641 C CA . ALA A 1 104 ? 57.822 49.220 2.792 1.00 32.59 84 ALA A CA 1
ATOM 642 C C . ALA A 1 104 ? 57.446 50.654 2.351 1.00 27.82 84 ALA A C 1
ATOM 643 O O . ALA A 1 104 ? 57.350 50.948 1.146 1.00 26.81 84 ALA A O 1
ATOM 645 N N . VAL A 1 105 ? 57.255 51.541 3.326 1.00 29.90 85 VAL A N 1
ATOM 646 C CA . VAL A 1 105 ? 57.008 52.972 3.054 1.00 31.94 85 VAL A CA 1
ATOM 647 C C . VAL A 1 105 ? 58.136 53.585 2.214 1.00 31.19 85 VAL A C 1
ATOM 648 O O . VAL A 1 105 ? 57.891 54.274 1.216 1.00 29.72 85 VAL A O 1
ATOM 652 N N . THR A 1 106 ? 59.373 53.317 2.620 1.00 30.61 86 THR A N 1
ATOM 653 C CA . THR A 1 106 ? 60.551 53.827 1.912 1.00 28.66 86 THR A CA 1
ATOM 654 C C . THR A 1 106 ? 60.543 53.384 0.454 1.00 29.82 86 THR A C 1
ATOM 655 O O . THR A 1 106 ? 60.770 54.196 -0.452 1.00 29.65 86 THR A O 1
ATOM 659 N N . TRP A 1 107 ? 60.258 52.101 0.227 1.00 29.62 87 TRP A N 1
ATOM 660 C CA . TRP A 1 107 ? 60.219 51.564 -1.128 1.00 30.72 87 TRP A CA 1
ATOM 661 C C . TRP A 1 107 ? 59.160 52.247 -1.960 1.00 33.67 87 TRP A C 1
ATOM 662 O O . TRP A 1 107 ? 59.382 52.545 -3.141 1.00 31.89 87 TRP A O 1
ATOM 673 N N . GLU A 1 108 ? 58.009 52.518 -1.341 1.00 33.29 88 GLU A N 1
ATOM 674 C CA . GLU A 1 108 ? 56.912 53.218 -2.001 1.00 36.57 88 GLU A CA 1
ATOM 675 C C . GLU A 1 108 ? 57.370 54.615 -2.425 1.00 36.22 88 GLU A C 1
ATOM 676 O O . GLU A 1 108 ? 57.001 55.107 -3.493 1.00 38.95 88 GLU A O 1
ATOM 682 N N . ALA A 1 109 ? 58.199 55.236 -1.591 1.00 34.58 89 ALA A N 1
ATOM 683 C CA . ALA A 1 109 ? 58.725 56.567 -1.882 1.00 33.66 89 ALA A CA 1
ATOM 684 C C . ALA A 1 109 ? 59.621 56.616 -3.125 1.00 34.21 89 ALA A C 1
ATOM 685 O O . ALA A 1 109 ? 59.552 57.572 -3.888 1.00 38.06 89 ALA A O 1
ATOM 687 N N . ILE A 1 110 ? 60.445 55.587 -3.333 1.00 31.88 90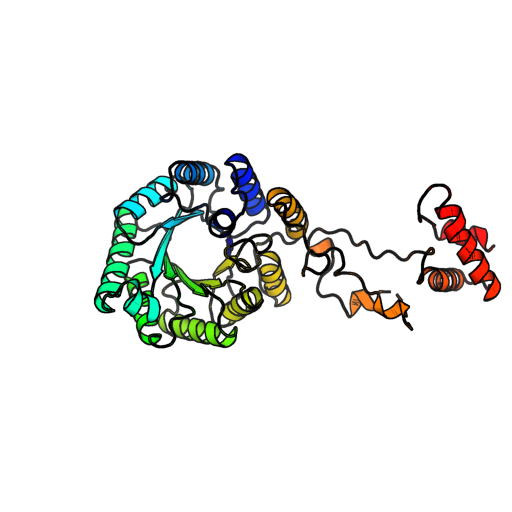 ILE A N 1
ATOM 688 C CA . ILE A 1 110 ? 61.490 55.639 -4.369 1.00 32.72 90 ILE A CA 1
ATOM 689 C C . ILE A 1 110 ? 61.340 54.690 -5.562 1.00 33.56 90 ILE A C 1
ATOM 690 O O . ILE A 1 110 ? 62.112 54.776 -6.524 1.00 31.38 90 ILE A O 1
ATOM 695 N N . GLN A 1 111 ? 60.366 53.782 -5.510 1.00 35.42 91 GLN A N 1
ATOM 696 C CA . GLN A 1 111 ? 60.266 52.732 -6.530 1.00 33.22 91 GLN A CA 1
ATOM 697 C C . GLN A 1 111 ? 60.159 53.263 -7.962 1.00 31.61 91 GLN A C 1
ATOM 698 O O . GLN A 1 111 ? 60.528 52.572 -8.909 1.00 32.70 91 GLN A O 1
ATOM 704 N N . LYS A 1 112 ? 59.679 54.494 -8.118 1.00 30.13 92 LYS A N 1
ATOM 705 C CA . LYS A 1 112 ? 59.503 55.066 -9.455 1.00 35.04 92 LYS A CA 1
ATOM 706 C C . LYS A 1 112 ? 60.788 55.613 -10.079 1.00 36.74 92 LYS A C 1
ATOM 707 O O . LYS A 1 112 ? 60.814 55.901 -11.272 1.00 36.85 92 LYS A O 1
ATOM 713 N N . ALA A 1 113 ? 61.846 55.766 -9.280 1.00 34.59 93 ALA A N 1
ATOM 714 C CA . ALA A 1 113 ? 63.141 56.183 -9.808 1.00 31.45 93 ALA A CA 1
ATOM 715 C C . ALA A 1 113 ? 63.643 55.133 -10.793 1.00 31.90 93 ALA A C 1
ATOM 716 O O . ALA A 1 113 ? 63.360 53.949 -10.633 1.00 32.30 93 ALA A O 1
ATOM 718 N N . ASP A 1 114 ? 64.384 55.561 -11.810 1.00 32.67 94 ASP A N 1
ATOM 719 C CA . ASP A 1 114 ? 64.974 54.609 -12.746 1.00 36.08 94 ASP A CA 1
ATOM 720 C C . ASP A 1 114 ? 65.865 53.605 -12.009 1.00 38.00 94 ASP A C 1
ATOM 721 O O . ASP A 1 114 ? 65.796 52.400 -12.274 1.00 32.63 94 ASP A O 1
ATOM 726 N N . CYS A 1 115 ? 66.685 54.109 -11.083 1.00 36.51 95 CYS A N 1
ATOM 727 C CA . CYS A 1 115 ? 67.578 53.272 -10.282 1.00 34.23 95 CYS A CA 1
ATOM 728 C C . CYS A 1 115 ? 67.399 53.561 -8.803 1.00 34.94 95 CYS A C 1
ATOM 729 O O . CYS A 1 115 ? 68.195 54.311 -8.222 1.00 34.38 95 CYS A O 1
ATOM 732 N N . PRO A 1 116 ? 66.353 52.976 -8.180 1.00 34.53 96 PRO A N 1
ATOM 733 C CA . PRO A 1 116 ? 66.175 53.179 -6.741 1.00 33.29 96 PRO A CA 1
ATOM 734 C C . PRO A 1 116 ? 67.198 52.375 -5.948 1.00 31.49 96 PRO A C 1
ATOM 735 O O . PRO A 1 116 ? 67.587 51.284 -6.367 1.00 30.90 96 PRO A O 1
ATOM 739 N N . ARG A 1 117 ? 67.624 52.915 -4.811 1.00 28.34 97 ARG A N 1
ATOM 740 C CA . ARG A 1 117 ? 68.518 52.210 -3.920 1.00 26.22 97 ARG A CA 1
ATOM 741 C C . ARG A 1 117 ? 67.969 52.294 -2.501 1.00 24.45 97 ARG A C 1
ATOM 742 O O . ARG A 1 117 ? 67.793 53.391 -1.959 1.00 26.18 97 ARG A O 1
ATOM 750 N N . MET A 1 118 ? 67.699 51.133 -1.910 1.00 23.90 98 MET A N 1
ATOM 751 C CA . MET A 1 118 ? 67.214 51.047 -0.530 1.00 26.47 98 MET A CA 1
ATOM 752 C C . MET A 1 118 ? 68.386 51.170 0.448 1.00 26.96 98 MET A C 1
ATOM 753 O O . MET A 1 118 ? 69.384 50.472 0.297 1.00 28.84 98 MET A O 1
ATOM 758 N N . HIS A 1 119 ? 68.262 52.043 1.446 1.00 24.29 99 HIS A N 1
ATOM 759 C CA . HIS A 1 119 ? 69.325 52.243 2.430 1.00 23.62 99 HIS A CA 1
ATOM 760 C C . HIS A 1 119 ? 68.793 52.019 3.816 1.00 23.84 99 HIS A C 1
ATOM 761 O O . HIS A 1 119 ? 67.935 52.754 4.286 1.00 23.92 99 HIS A O 1
ATOM 768 N N . ILE A 1 120 ? 69.289 50.980 4.476 1.00 25.04 100 ILE A N 1
ATOM 769 C CA . ILE A 1 120 ? 68.826 50.627 5.817 1.00 25.06 100 ILE A CA 1
ATOM 770 C C . ILE A 1 120 ? 69.952 50.801 6.832 1.00 24.09 100 ILE A C 1
ATOM 771 O O . ILE A 1 120 ? 71.095 50.476 6.550 1.00 24.07 100 ILE A O 1
ATOM 776 N N . VAL A 1 121 ? 69.622 51.347 7.998 1.00 26.22 101 VAL A N 1
ATOM 777 C CA . VAL A 1 121 ? 70.612 51.578 9.059 1.00 26.50 101 VAL A CA 1
ATOM 778 C C . VAL A 1 121 ? 70.212 50.817 10.322 1.00 27.60 101 VAL A C 1
ATOM 779 O O . VAL A 1 121 ? 69.028 50.722 10.642 1.00 27.64 101 VAL A O 1
ATOM 783 N N . TYR A 1 122 ? 71.203 50.263 11.016 1.00 27.73 102 TYR A N 1
ATOM 784 C CA . TYR A 1 122 ? 71.007 49.673 12.344 1.00 29.28 102 TYR A CA 1
ATOM 785 C C . TYR A 1 122 ? 72.305 49.792 13.155 1.00 29.06 102 TYR A C 1
ATOM 786 O O . TYR A 1 122 ? 73.392 49.655 12.591 1.00 28.77 102 TYR A O 1
ATOM 795 N N . PRO A 1 123 ? 72.207 50.068 14.475 1.00 30.62 103 PRO A N 1
ATOM 796 C CA . PRO A 1 123 ? 73.456 50.304 15.206 1.00 31.54 103 PRO A CA 1
ATOM 797 C C . PRO A 1 123 ? 74.277 49.027 15.410 1.00 30.80 103 PRO A C 1
ATOM 798 O O . PRO A 1 123 ? 73.704 47.939 15.520 1.00 32.45 103 PRO A O 1
ATOM 802 N N . VAL A 1 124 ? 75.605 49.166 15.444 1.00 28.30 104 VAL A N 1
ATOM 803 C CA . VAL A 1 124 ? 76.507 48.015 15.614 1.00 30.56 104 VAL A CA 1
ATOM 804 C C . VAL A 1 124 ? 77.583 48.180 16.706 1.00 33.27 104 VAL A C 1
ATOM 805 O O . VAL A 1 124 ? 78.354 47.257 16.947 1.00 35.44 104 VAL A O 1
ATOM 809 N N . SER A 1 125 ? 77.652 49.344 17.350 1.00 33.48 105 SER A N 1
ATOM 810 C CA . SER A 1 125 ? 78.692 49.585 18.361 1.00 32.03 105 SER A CA 1
ATOM 811 C C . SER A 1 125 ? 78.358 48.940 19.704 1.00 31.23 105 SER A C 1
ATOM 812 O O . SER A 1 125 ? 77.194 48.752 20.035 1.00 30.20 105 SER A O 1
ATOM 815 N N . ASP A 1 126 ? 79.394 48.617 20.473 1.00 34.97 106 ASP A N 1
ATOM 816 C CA . ASP A 1 126 ? 79.237 48.006 21.800 1.00 36.97 106 ASP A CA 1
ATOM 817 C C . ASP A 1 126 ? 78.285 48.802 22.698 1.00 36.36 106 ASP A C 1
ATOM 818 O O . ASP A 1 126 ? 77.354 48.241 23.276 1.00 38.28 106 ASP A O 1
ATOM 823 N N . PHE A 1 127 ? 78.505 50.111 22.786 1.00 37.73 107 PHE A N 1
ATOM 824 C CA . PHE A 1 127 ? 77.655 50.992 23.590 1.00 42.09 107 PHE A CA 1
ATOM 825 C C . PHE A 1 127 ? 76.183 50.956 23.166 1.00 42.17 107 PHE A C 1
ATOM 826 O O . PHE A 1 127 ? 75.293 50.816 24.013 1.00 38.99 107 PHE A O 1
ATOM 834 N N . SER A 1 128 ? 75.933 51.084 21.860 1.00 38.81 108 SER A N 1
ATOM 835 C CA . SER A 1 128 ? 74.576 51.047 21.317 1.00 38.16 108 SER A CA 1
ATOM 836 C C . SER A 1 128 ? 73.845 49.771 21.706 1.00 34.88 108 SER A C 1
ATOM 837 O O . SER A 1 128 ? 72.684 49.804 22.109 1.00 39.05 108 SER A O 1
ATOM 840 N N . ILE A 1 129 ? 74.533 48.643 21.575 1.00 33.73 109 ILE A N 1
ATOM 841 C CA . ILE A 1 129 ? 73.916 47.341 21.795 1.00 37.53 109 ILE A CA 1
ATOM 842 C C . ILE A 1 129 ? 73.689 47.084 23.285 1.00 39.19 109 ILE A C 1
ATOM 843 O O . ILE A 1 129 ? 72.605 46.653 23.681 1.00 39.03 109 ILE A O 1
ATOM 848 N N . LYS A 1 130 ? 74.702 47.372 24.099 1.00 41.00 110 LYS A N 1
ATOM 849 C CA . LYS A 1 130 ? 74.645 47.100 25.543 1.00 46.32 110 LYS A CA 1
ATOM 850 C C . LYS A 1 130 ? 73.841 48.121 26.346 1.00 46.83 110 LYS A C 1
ATOM 851 O O . LYS A 1 130 ? 73.116 47.748 27.275 1.00 47.16 110 LYS A O 1
ATOM 857 N N . HIS A 1 131 ? 73.965 49.399 25.987 1.00 46.84 111 HIS A N 1
ATOM 858 C CA . HIS A 1 131 ? 73.423 50.486 26.810 1.00 48.53 111 HIS A CA 1
ATOM 859 C C . HIS A 1 131 ? 72.265 51.246 26.224 1.00 51.25 111 HIS A C 1
ATOM 860 O O . HIS A 1 131 ? 71.539 51.917 26.953 1.00 55.71 111 HIS A O 1
ATOM 867 N N . VAL A 1 132 ? 72.074 51.162 24.911 1.00 50.94 112 VAL A N 1
ATOM 868 C CA . VAL A 1 132 ? 70.943 51.839 24.278 1.00 47.14 112 VAL A CA 1
ATOM 869 C C . VAL A 1 132 ? 69.849 50.830 23.930 1.00 49.82 112 VAL A C 1
ATOM 870 O O . VAL A 1 132 ? 68.735 50.924 24.442 1.00 55.66 112 VAL A O 1
ATOM 874 N N . LEU A 1 133 ? 70.180 49.871 23.067 1.00 46.15 113 LEU A N 1
ATOM 875 C CA . LEU A 1 133 ? 69.249 48.815 22.666 1.00 43.61 113 LEU A CA 1
ATOM 876 C C . LEU A 1 133 ? 69.023 47.809 23.790 1.00 43.53 113 LEU A C 1
ATOM 877 O O . LEU A 1 133 ? 67.913 47.305 23.956 1.00 47.24 113 LEU A O 1
ATOM 882 N N . LYS A 1 134 ? 70.080 47.523 24.553 1.00 42.38 114 LYS A N 1
ATOM 883 C CA . LYS A 1 134 ? 70.031 46.572 25.673 1.00 44.05 114 LYS A CA 1
ATOM 884 C C . LYS A 1 134 ? 69.523 45.196 25.218 1.00 42.74 114 LYS A C 1
ATOM 885 O O . LYS A 1 134 ? 68.605 44.624 25.807 1.00 43.90 114 LYS A O 1
ATOM 891 N N . ILE A 1 135 ? 70.123 44.688 24.145 1.00 37.80 115 ILE A N 1
ATOM 892 C CA . ILE A 1 135 ? 69.801 43.374 23.599 1.00 35.79 115 ILE A CA 1
ATOM 893 C C . ILE A 1 135 ? 71.114 42.651 23.312 1.00 34.88 115 ILE A C 1
ATOM 894 O O . ILE A 1 135 ? 72.182 43.256 23.361 1.00 34.19 115 ILE A O 1
ATOM 899 N N . SER A 1 136 ? 71.043 41.362 23.018 1.00 36.07 116 SER A N 1
ATOM 900 C CA . SER A 1 136 ? 72.248 40.583 22.769 1.00 35.77 116 SER A CA 1
ATOM 901 C C . SER A 1 136 ? 72.718 40.750 21.328 1.00 35.46 116 SER A C 1
ATOM 902 O O . SER A 1 136 ? 71.963 41.210 20.467 1.00 35.50 116 SER A O 1
ATOM 905 N N . GLU A 1 137 ? 73.963 40.356 21.073 1.00 33.69 117 GLU A N 1
ATOM 906 C CA . GLU A 1 137 ? 74.533 40.403 19.727 1.00 35.17 117 GLU A CA 1
ATOM 907 C C . GLU A 1 137 ? 73.791 39.500 18.747 1.00 33.53 117 GLU A C 1
ATOM 908 O O . GLU A 1 137 ? 73.569 39.880 17.597 1.00 31.19 117 GLU A O 1
ATOM 914 N N . LYS A 1 138 ? 73.392 38.318 19.217 1.00 34.21 118 LYS A N 1
ATOM 915 C CA . LYS A 1 138 ? 72.585 37.392 18.418 1.00 34.96 118 LYS A CA 1
ATOM 916 C C . LYS A 1 138 ? 71.264 38.037 17.946 1.00 31.74 118 LYS A C 1
ATOM 917 O O . LYS A 1 138 ? 70.850 37.857 16.793 1.00 34.61 118 LYS A O 1
ATOM 923 N N . GLU A 1 139 ? 70.611 38.781 18.835 1.00 29.42 119 GLU A N 1
ATOM 924 C CA . GLU A 1 139 ? 69.388 39.515 18.478 1.00 31.32 119 GLU A CA 1
ATOM 925 C C . GLU A 1 139 ? 69.664 40.611 17.443 1.00 32.95 119 GLU A C 1
ATOM 926 O O . GLU A 1 139 ? 68.857 40.834 16.533 1.00 31.23 119 GLU A O 1
ATOM 932 N N . VAL A 1 140 ? 70.803 41.290 17.582 1.00 34.11 120 VAL A N 1
ATOM 933 C CA . VAL A 1 140 ? 71.221 42.295 16.595 1.00 33.41 120 VAL A CA 1
ATOM 934 C C . VAL A 1 140 ? 71.383 41.662 15.208 1.00 30.48 120 VAL A C 1
ATOM 935 O O . VAL A 1 140 ? 70.863 42.183 14.220 1.00 30.01 120 VAL A O 1
ATOM 939 N N . LEU A 1 141 ? 72.082 40.530 15.138 1.00 29.32 121 LEU A N 1
ATOM 940 C CA . LEU A 1 141 ? 72.272 39.847 13.863 1.00 29.42 121 LEU A CA 1
ATOM 941 C C . LEU A 1 141 ? 70.931 39.458 13.251 1.00 29.46 121 LEU A C 1
ATOM 942 O O . LEU A 1 141 ? 70.722 39.610 12.043 1.00 27.97 121 LEU A O 1
ATOM 947 N N . GLN A 1 142 ? 70.025 38.957 14.089 1.00 30.72 122 GLN A N 1
ATOM 948 C CA . GLN A 1 142 ? 68.695 38.567 13.627 1.00 30.76 122 GLN A CA 1
ATOM 949 C C . GLN A 1 142 ? 67.954 39.756 13.022 1.00 27.04 122 GLN A C 1
ATOM 950 O O . GLN A 1 142 ? 67.341 39.639 11.961 1.00 28.82 122 GLN A O 1
ATOM 956 N N . LYS A 1 143 ? 68.019 40.895 13.696 1.00 27.47 123 LYS A N 1
ATOM 957 C CA . LYS A 1 143 ? 67.346 42.105 13.218 1.00 31.33 123 LYS A CA 1
ATOM 958 C C . LYS A 1 143 ? 67.909 42.570 11.883 1.00 28.53 123 LYS A C 1
ATOM 959 O O . LYS A 1 143 ? 67.157 42.960 10.978 1.00 26.76 123 LYS A O 1
ATOM 965 N N . ILE A 1 144 ? 69.233 42.511 11.764 1.00 28.84 124 ILE A N 1
ATOM 966 C CA . ILE A 1 144 ? 69.911 42.907 10.535 1.00 27.32 124 ILE A CA 1
ATOM 967 C C . ILE A 1 144 ? 69.510 41.989 9.384 1.00 27.28 124 ILE A C 1
ATOM 968 O O . ILE A 1 144 ? 69.076 42.461 8.318 1.00 26.40 124 ILE A O 1
ATOM 973 N N . ARG A 1 145 ? 69.655 40.680 9.603 1.00 28.67 125 ARG A N 1
ATOM 974 C CA . ARG A 1 145 ? 69.284 39.693 8.595 1.00 28.79 125 ARG A CA 1
ATOM 975 C C . ARG A 1 145 ? 67.817 39.841 8.203 1.00 26.38 125 ARG A C 1
ATOM 976 O O . ARG A 1 145 ? 67.503 39.888 7.019 1.00 28.65 125 ARG A O 1
ATOM 984 N N . ASN A 1 146 ? 66.925 39.925 9.190 1.00 26.80 126 ASN A N 1
ATOM 985 C CA . ASN A 1 146 ? 65.490 40.000 8.884 1.00 30.13 126 ASN A CA 1
ATOM 986 C C . ASN A 1 146 ? 65.118 41.253 8.091 1.00 28.23 126 ASN A C 1
ATOM 987 O O . ASN A 1 146 ? 64.332 41.185 7.142 1.00 25.53 126 ASN A O 1
ATOM 992 N N . SER A 1 147 ? 65.698 42.389 8.460 1.00 27.12 127 SER A N 1
ATOM 993 C CA . SER A 1 147 ? 65.357 43.642 7.789 1.00 27.25 127 SER A CA 1
ATOM 994 C C . SER A 1 147 ? 65.873 43.676 6.352 1.00 25.93 127 SER A C 1
ATOM 995 O O . SER A 1 147 ? 65.152 44.094 5.448 1.00 25.92 127 SER A O 1
ATOM 998 N N . ILE A 1 148 ? 67.112 43.231 6.136 1.00 26.80 128 ILE A N 1
ATOM 999 C CA . ILE A 1 148 ? 67.667 43.196 4.773 1.00 25.57 128 ILE A CA 1
ATOM 1000 C C . ILE A 1 148 ? 66.944 42.151 3.922 1.00 24.68 128 ILE A C 1
ATOM 1001 O O . ILE A 1 148 ? 66.632 42.402 2.763 1.00 23.77 128 ILE A O 1
ATOM 1006 N N . SER A 1 149 ? 66.682 40.980 4.498 1.00 27.62 129 SER A N 1
ATOM 1007 C CA . SER A 1 149 ? 65.974 39.923 3.756 1.00 29.26 129 SER A CA 1
ATOM 1008 C C . SER A 1 149 ? 64.580 40.397 3.337 1.00 27.41 129 SER A C 1
ATOM 1009 O O . SER A 1 149 ? 64.157 40.196 2.188 1.00 27.78 129 SER A O 1
ATOM 1012 N N . PHE A 1 150 ? 63.880 41.041 4.267 1.00 27.15 130 PHE A N 1
ATOM 1013 C CA . PHE A 1 150 ? 62.563 41.602 3.963 1.00 28.33 130 PHE A CA 1
ATOM 1014 C C . PHE A 1 150 ? 62.647 42.639 2.850 1.00 28.48 130 PHE A C 1
ATOM 1015 O O . PHE A 1 150 ? 61.841 42.620 1.917 1.00 29.63 130 PHE A O 1
ATOM 1023 N N . ALA A 1 151 ? 63.623 43.544 2.946 1.00 28.25 131 ALA A N 1
ATOM 1024 C CA . ALA A 1 151 ? 63.825 44.556 1.912 1.00 27.04 131 ALA A CA 1
ATOM 1025 C C . ALA A 1 151 ? 64.020 43.905 0.541 1.00 26.98 131 ALA A C 1
ATOM 1026 O O . ALA A 1 151 ? 63.426 44.332 -0.453 1.00 28.69 131 ALA A O 1
ATOM 1028 N N . ARG A 1 152 ? 64.839 42.854 0.494 1.00 27.34 132 ARG A N 1
ATOM 1029 C CA . ARG A 1 152 ? 65.091 42.148 -0.756 1.00 29.57 132 ARG A CA 1
ATOM 1030 C C . ARG A 1 152 ? 63.795 41.506 -1.270 1.00 29.76 132 ARG A C 1
ATOM 1031 O O . ARG A 1 152 ? 63.562 41.476 -2.478 1.00 28.57 132 ARG A O 1
ATOM 1039 N N . SER A 1 153 ? 62.953 41.034 -0.347 1.00 30.13 133 SER A N 1
ATOM 1040 C CA . SER A 1 153 ? 61.678 40.387 -0.708 1.00 30.92 133 SER A CA 1
ATOM 1041 C C . SER A 1 153 ? 60.705 41.342 -1.396 1.00 34.74 133 SER A C 1
ATOM 1042 O O . SER A 1 153 ? 59.882 40.906 -2.198 1.00 35.97 133 SER A O 1
ATOM 1045 N N . ILE A 1 154 ? 60.796 42.637 -1.090 1.00 35.38 134 ILE A N 1
ATOM 1046 C CA . ILE A 1 154 ? 59.892 43.606 -1.712 1.00 34.73 134 ILE A CA 1
ATOM 1047 C C . ILE A 1 154 ? 60.482 44.345 -2.916 1.00 37.42 134 ILE A C 1
ATOM 1048 O O . ILE A 1 154 ? 59.736 44.785 -3.780 1.00 40.74 134 ILE A O 1
ATOM 1053 N N . VAL A 1 155 ? 61.807 44.472 -2.995 1.00 36.25 135 VAL A N 1
ATOM 1054 C CA . VAL A 1 155 ? 62.404 45.208 -4.122 1.00 34.58 135 VAL A CA 1
ATOM 1055 C C . VAL A 1 155 ? 62.792 44.320 -5.311 1.00 32.47 135 VAL A C 1
ATOM 1056 O O . VAL A 1 155 ? 62.926 44.806 -6.428 1.00 33.71 135 VAL A O 1
ATOM 1060 N N . GLY A 1 156 ? 62.968 43.022 -5.070 1.00 33.50 136 GLY A N 1
ATOM 1061 C CA . GLY A 1 156 ? 63.413 42.109 -6.118 1.00 33.52 136 GLY A CA 1
ATOM 1062 C C . GLY A 1 156 ? 64.922 42.111 -6.303 1.00 35.77 136 GLY A C 1
ATOM 1063 O O . GLY A 1 156 ? 65.628 42.892 -5.658 1.00 37.40 136 GLY A O 1
ATOM 1064 N N . PRO A 1 157 ? 65.425 41.243 -7.202 1.00 36.89 137 PRO A N 1
ATOM 1065 C CA . PRO A 1 157 ? 66.856 40.986 -7.419 1.00 36.83 137 PRO A CA 1
ATOM 1066 C C . PRO A 1 157 ? 67.665 42.118 -8.063 1.00 37.15 137 PRO A C 1
ATOM 1067 O O . PRO A 1 157 ? 68.866 42.234 -7.811 1.00 46.20 137 PRO A O 1
ATOM 1071 N N . GLY A 1 158 ? 67.042 42.943 -8.891 1.00 39.03 138 GLY A N 1
ATOM 1072 C CA . GLY A 1 158 ? 67.822 43.954 -9.618 1.00 47.28 138 GLY A CA 1
ATOM 1073 C C . GLY A 1 158 ? 68.251 45.195 -8.845 1.00 48.04 138 GLY A C 1
ATOM 1074 O O . GLY A 1 158 ? 68.981 46.037 -9.371 1.00 48.59 138 GLY A O 1
ATOM 1075 N N . ILE A 1 159 ? 67.825 45.295 -7.589 1.00 39.30 139 ILE A N 1
ATOM 1076 C CA . ILE A 1 159 ? 67.852 46.559 -6.859 1.00 36.13 139 ILE A CA 1
ATOM 1077 C C . ILE A 1 159 ? 68.956 46.595 -5.796 1.00 34.07 139 ILE A C 1
ATOM 1078 O O . ILE A 1 159 ? 69.120 45.648 -5.020 1.00 31.94 139 ILE A O 1
ATOM 1083 N N . GLU A 1 160 ? 69.718 47.687 -5.774 1.00 30.34 140 GLU A N 1
ATOM 1084 C CA . GLU A 1 160 ? 70.825 47.817 -4.825 1.00 28.57 140 GLU A CA 1
ATOM 1085 C C . GLU A 1 160 ? 70.285 48.083 -3.434 1.00 25.79 140 GLU A C 1
ATOM 1086 O O . GLU A 1 160 ? 69.412 48.931 -3.255 1.00 26.95 140 GLU A O 1
ATOM 1092 N N . ILE A 1 161 ? 70.806 47.348 -2.458 1.00 25.08 141 ILE A N 1
ATOM 1093 C CA . ILE A 1 161 ? 70.466 47.556 -1.057 1.00 23.29 141 ILE A CA 1
ATOM 1094 C C . ILE A 1 161 ? 71.741 47.917 -0.301 1.00 25.08 141 ILE A C 1
ATOM 1095 O O . ILE A 1 161 ? 72.737 47.181 -0.351 1.00 24.27 141 ILE A O 1
ATOM 1100 N N . GLN A 1 162 ? 71.706 49.048 0.397 1.00 23.64 142 GLN A N 1
ATOM 1101 C CA . GLN A 1 162 ? 72.839 49.482 1.201 1.00 23.79 142 GLN A CA 1
ATOM 1102 C C . GLN A 1 162 ? 72.520 49.288 2.674 1.00 23.59 142 GLN A C 1
ATOM 1103 O O . GLN A 1 162 ? 71.429 49.646 3.133 1.00 24.96 142 GLN A O 1
ATOM 1109 N N . PHE A 1 163 ? 73.467 48.722 3.416 1.00 22.22 143 PHE A N 1
ATOM 1110 C CA . PHE A 1 163 ? 73.285 48.624 4.860 1.00 23.67 143 PHE A CA 1
ATOM 1111 C C . PHE A 1 163 ? 74.342 49.446 5.593 1.00 23.40 143 PHE A C 1
ATOM 1112 O O . PHE A 1 163 ? 75.539 49.277 5.339 1.00 24.07 143 PHE A O 1
ATOM 1120 N N . SER A 1 164 ? 73.899 50.328 6.492 1.00 22.73 144 SER A N 1
ATOM 1121 C CA . SER A 1 164 ? 74.815 51.090 7.357 1.00 23.93 144 SER A CA 1
ATOM 1122 C C . SER A 1 164 ? 74.814 50.538 8.774 1.00 24.37 144 SER A C 1
ATOM 1123 O O . SER A 1 164 ? 73.753 50.388 9.392 1.00 24.72 144 SER A O 1
ATOM 1126 N N . GLY A 1 165 ? 76.004 50.259 9.295 1.00 24.44 145 GLY A N 1
ATOM 1127 C CA . GLY A 1 165 ? 76.142 49.906 10.705 1.00 25.62 145 GLY A CA 1
ATOM 1128 C C . GLY A 1 165 ? 76.362 51.173 11.498 1.00 24.05 145 GLY A C 1
ATOM 1129 O O . GLY A 1 165 ? 77.489 51.644 11.612 1.00 23.37 145 GLY A O 1
ATOM 1130 N N . GLU A 1 166 ? 75.282 51.736 12.036 1.00 26.50 146 GLU A N 1
ATOM 1131 C CA . GLU A 1 166 ? 75.362 52.984 12.792 1.00 28.36 146 GLU A CA 1
ATOM 1132 C C . GLU A 1 166 ? 76.380 52.871 13.932 1.00 28.33 146 GLU A C 1
ATOM 1133 O O . GLU A 1 166 ? 76.454 51.841 14.599 1.00 28.33 146 GLU A O 1
ATOM 1139 N N . HIS A 1 167 ? 77.175 53.926 14.113 1.00 28.34 147 HIS A N 1
ATOM 1140 C CA . HIS A 1 167 ? 78.216 54.006 15.157 1.00 29.93 147 HIS A CA 1
ATOM 1141 C C . HIS A 1 167 ? 79.362 53.040 14.975 1.00 28.28 147 HIS A C 1
ATOM 1142 O O . HIS A 1 167 ? 80.089 52.745 15.933 1.00 29.20 147 HIS A O 1
ATOM 1149 N N . PHE A 1 168 ? 79.552 52.561 13.745 1.00 25.23 148 PHE A N 1
ATOM 1150 C CA . PHE A 1 168 ? 80.660 51.663 13.424 1.00 25.86 148 PHE A CA 1
ATOM 1151 C C . PHE A 1 168 ? 82.000 52.212 13.924 1.00 28.21 148 PHE A C 1
ATOM 1152 O O . PHE A 1 168 ? 82.828 51.460 14.440 1.00 27.77 148 PHE A O 1
ATOM 1160 N N . GLY A 1 169 ? 82.207 53.521 13.768 1.00 28.24 149 GLY A N 1
ATOM 1161 C CA . GLY A 1 169 ? 83.461 54.155 14.180 1.00 26.67 149 GLY A CA 1
ATOM 1162 C C . GLY A 1 169 ? 83.759 54.015 15.670 1.00 27.20 149 GLY A C 1
ATOM 1163 O O . GLY A 1 169 ? 84.908 54.149 16.091 1.00 30.04 149 GLY A O 1
ATOM 1164 N N . ASP A 1 170 ? 82.724 53.756 16.464 1.00 27.41 150 ASP A N 1
ATOM 1165 C CA . ASP A 1 170 ? 82.892 53.538 17.902 1.00 34.05 150 ASP A CA 1
ATOM 1166 C C . ASP A 1 170 ? 82.823 52.057 18.306 1.00 35.30 150 ASP A C 1
ATOM 1167 O O . ASP A 1 170 ? 82.816 51.730 19.496 1.00 36.76 150 ASP A O 1
ATOM 1172 N N . ALA A 1 171 ? 82.791 51.159 17.323 1.00 31.78 151 ALA A N 1
ATOM 1173 C CA . ALA A 1 171 ? 82.714 49.721 17.613 1.00 30.79 151 ALA A CA 1
ATOM 1174 C C . ALA A 1 171 ? 84.102 49.163 17.905 1.00 31.15 151 ALA A C 1
ATOM 1175 O O . ALA A 1 171 ? 84.612 48.321 17.167 1.00 32.46 151 ALA A O 1
ATOM 1177 N N . ILE A 1 172 ? 84.706 49.649 18.989 1.00 31.48 152 ILE A N 1
ATOM 1178 C CA . ILE A 1 172 ? 86.083 49.316 19.338 1.00 36.13 152 ILE A CA 1
ATOM 1179 C C . ILE A 1 172 ? 86.139 48.000 20.118 1.00 35.95 152 ILE A C 1
ATOM 1180 O O . ILE A 1 172 ? 86.821 47.069 19.699 1.00 37.23 152 ILE A O 1
ATOM 1185 N N . GLU A 1 173 ? 85.407 47.932 21.232 1.00 39.08 153 GLU A N 1
ATOM 1186 C CA . GLU A 1 173 ? 85.398 46.755 22.115 1.00 43.40 153 GLU A CA 1
ATOM 1187 C C . GLU A 1 173 ? 84.728 45.536 21.480 1.00 41.14 153 GLU A C 1
ATOM 1188 O O . GLU A 1 173 ? 85.067 44.397 21.811 1.00 41.67 153 GLU A O 1
ATOM 1194 N N . ASN A 1 174 ? 83.783 45.780 20.574 1.00 37.88 154 ASN A N 1
ATOM 1195 C CA . ASN A 1 174 ? 83.099 44.697 19.860 1.00 34.89 154 ASN A CA 1
ATOM 1196 C C . ASN A 1 174 ? 83.406 44.678 18.358 1.00 33.40 154 ASN A C 1
ATOM 1197 O O . ASN A 1 174 ? 82.537 44.358 17.540 1.00 31.59 154 ASN A O 1
ATOM 1202 N N . PHE A 1 175 ? 84.642 45.010 17.990 1.00 34.99 155 PHE A N 1
ATOM 1203 C CA . PHE A 1 175 ? 84.981 45.081 16.578 1.00 33.66 155 PHE A CA 1
ATOM 1204 C C . PHE A 1 175 ? 84.771 43.763 15.835 1.00 33.97 155 PHE A C 1
ATOM 1205 O O . PHE A 1 175 ? 84.240 43.762 14.723 1.00 32.76 155 PHE A O 1
ATOM 1213 N N . ALA A 1 176 ? 85.174 42.646 16.441 1.00 32.45 156 ALA A N 1
ATOM 1214 C CA . ALA A 1 176 ? 84.947 41.335 15.818 1.00 34.15 156 ALA A CA 1
ATOM 1215 C C . ALA A 1 176 ? 83.470 41.111 15.487 1.00 30.90 156 ALA A C 1
ATOM 1216 O O . ALA A 1 176 ? 83.145 40.591 14.418 1.00 33.30 156 ALA A O 1
ATOM 1218 N N . PHE A 1 177 ? 82.575 41.523 16.385 1.00 28.92 157 PHE A N 1
ATOM 1219 C CA . PHE A 1 177 ? 81.134 41.397 16.125 1.00 30.89 157 PHE A CA 1
ATOM 1220 C C . PHE A 1 177 ? 80.727 42.119 14.847 1.00 31.52 157 PHE A C 1
ATOM 1221 O O . PHE A 1 177 ? 79.843 41.690 14.103 1.00 30.16 157 PHE A O 1
ATOM 1229 N N . THR A 1 178 ? 81.369 43.249 14.618 1.00 31.20 158 THR A N 1
ATOM 1230 C CA . THR A 1 178 ? 81.029 44.105 13.513 1.00 30.64 158 THR A CA 1
ATOM 1231 C C . THR A 1 178 ? 81.232 43.372 12.161 1.00 29.90 158 THR A C 1
ATOM 1232 O O . THR A 1 178 ? 80.453 43.554 11.220 1.00 31.18 158 THR A O 1
ATOM 1236 N N . LYS A 1 179 ? 82.265 42.531 12.081 1.00 27.56 159 LYS A N 1
ATOM 1237 C CA . LYS A 1 179 ? 82.501 41.697 10.897 1.00 30.58 159 LYS A CA 1
ATOM 1238 C C . LYS A 1 179 ? 81.341 40.730 10.661 1.00 27.94 159 LYS A C 1
ATOM 1239 O O . LYS A 1 179 ? 80.909 40.527 9.524 1.00 28.18 159 LYS A O 1
ATOM 1245 N N . GLU A 1 180 ? 80.851 40.133 11.743 1.00 28.21 160 GLU A N 1
ATOM 1246 C CA . GLU A 1 180 ? 79.700 39.235 11.689 1.00 31.98 160 GLU A CA 1
ATOM 1247 C C . GLU A 1 180 ? 78.448 39.967 11.203 1.00 30.25 160 GLU A C 1
ATOM 1248 O O . GLU A 1 180 ? 77.682 39.439 10.384 1.00 29.02 160 GLU A O 1
ATOM 1254 N N . ALA A 1 181 ? 78.250 41.180 11.711 1.00 27.94 161 ALA A N 1
ATOM 1255 C CA . ALA A 1 181 ? 77.069 41.981 11.363 1.00 26.08 161 ALA A CA 1
ATOM 1256 C C . ALA A 1 181 ? 77.041 42.314 9.875 1.00 25.61 161 ALA A C 1
ATOM 1257 O O . ALA A 1 181 ? 75.998 42.206 9.222 1.00 24.54 161 ALA A O 1
ATOM 1259 N N . PHE A 1 182 ? 78.192 42.698 9.329 1.00 23.96 162 PHE A N 1
ATOM 1260 C CA . PHE A 1 182 ? 78.243 43.076 7.919 1.00 24.87 162 PHE A CA 1
ATOM 1261 C C . PHE A 1 182 ? 78.178 41.873 6.992 1.00 25.19 162 PHE A C 1
ATOM 1262 O O . PHE A 1 182 ? 77.578 41.943 5.918 1.00 25.45 162 PHE A O 1
ATOM 1270 N N . LEU A 1 183 ? 78.799 40.771 7.398 1.00 26.42 163 LEU A N 1
ATOM 1271 C CA . LEU A 1 183 ? 78.718 39.551 6.606 1.00 30.07 163 LEU A CA 1
ATOM 1272 C C . LEU A 1 183 ? 77.281 39.031 6.578 1.00 28.80 163 LEU A C 1
ATOM 1273 O O . LEU A 1 183 ? 76.800 38.558 5.537 1.00 29.46 163 LEU A O 1
ATOM 1278 N N . THR A 1 184 ? 76.602 39.150 7.718 1.00 25.90 164 THR A N 1
ATOM 1279 C CA . THR A 1 184 ? 75.175 38.820 7.825 1.00 29.16 164 THR A CA 1
ATOM 1280 C C . THR A 1 184 ? 74.329 39.664 6.868 1.00 27.65 164 THR A C 1
ATOM 1281 O O . THR A 1 184 ? 73.483 39.132 6.145 1.00 25.40 164 THR A O 1
ATOM 1285 N N . ALA A 1 185 ? 74.563 40.977 6.868 1.00 26.02 165 ALA A N 1
ATOM 1286 C CA . ALA A 1 185 ? 73.847 41.890 5.985 1.00 24.79 165 ALA A CA 1
ATOM 1287 C C . ALA A 1 185 ? 74.050 41.528 4.512 1.00 24.51 165 ALA A C 1
ATOM 1288 O O . ALA A 1 185 ? 73.092 41.539 3.722 1.00 25.02 165 ALA A O 1
ATOM 1290 N N . ILE A 1 186 ? 75.295 41.208 4.144 1.00 23.19 166 ILE A N 1
ATOM 1291 C CA . ILE A 1 186 ? 75.619 40.857 2.753 1.00 24.27 166 ILE A CA 1
ATOM 1292 C C . ILE A 1 186 ? 74.913 39.567 2.346 1.00 24.27 166 ILE A C 1
ATOM 1293 O O . ILE A 1 186 ? 74.314 39.497 1.274 1.00 28.83 166 ILE A O 1
ATOM 1298 N N . GLU A 1 187 ? 74.989 38.552 3.206 1.00 28.31 167 GLU A N 1
ATOM 1299 C CA . GLU A 1 187 ? 74.377 37.260 2.909 1.00 33.72 167 GLU A CA 1
ATOM 1300 C C . GLU A 1 187 ? 72.850 37.397 2.775 1.00 31.50 167 GLU A C 1
ATOM 1301 O O . GLU A 1 187 ? 72.225 36.701 1.975 1.00 28.76 167 GLU A O 1
ATOM 1307 N N . ALA A 1 188 ? 72.267 38.321 3.531 1.00 27.93 168 ALA A N 1
ATOM 1308 C CA . ALA A 1 188 ? 70.824 38.581 3.456 1.00 29.06 168 ALA A CA 1
ATOM 1309 C C . ALA A 1 188 ? 70.411 39.383 2.212 1.00 29.32 168 ALA A C 1
ATOM 1310 O O . ALA A 1 188 ? 69.221 39.438 1.866 1.00 29.76 168 ALA A O 1
ATOM 1312 N N . GLY A 1 189 ? 71.386 40.006 1.548 1.00 27.10 169 GLY A N 1
ATOM 1313 C CA . GLY A 1 189 ? 71.122 40.718 0.299 1.00 29.16 169 GLY A CA 1
ATOM 1314 C C . GLY A 1 189 ? 71.720 42.105 0.119 1.00 27.77 169 GLY A C 1
ATOM 1315 O O . GLY A 1 189 ? 71.474 42.751 -0.902 1.00 27.47 169 GLY A O 1
ATOM 1316 N N . ALA A 1 190 ? 72.500 42.573 1.092 1.00 26.05 170 ALA A N 1
ATOM 1317 C CA . ALA A 1 190 ? 73.122 43.901 0.979 1.00 26.68 170 ALA A CA 1
ATOM 1318 C C . ALA A 1 190 ? 74.225 43.902 -0.069 1.00 26.74 170 ALA A C 1
ATOM 1319 O O . ALA A 1 190 ? 75.135 43.068 -0.029 1.00 28.83 170 ALA A O 1
ATOM 1321 N N . ASN A 1 191 ? 74.118 44.829 -1.015 1.00 26.11 171 ASN A N 1
ATOM 1322 C CA . ASN A 1 191 ? 75.105 45.006 -2.074 1.00 27.62 171 ASN A CA 1
ATOM 1323 C C . ASN A 1 191 ? 76.181 46.013 -1.696 1.00 27.40 171 ASN A C 1
ATOM 1324 O O . ASN A 1 191 ? 77.280 45.996 -2.257 1.00 26.85 171 ASN A O 1
ATOM 1329 N N . ILE A 1 192 ? 75.832 46.914 -0.780 1.00 23.61 172 ILE A N 1
ATOM 1330 C CA . ILE A 1 192 ? 76.757 47.941 -0.294 1.00 24.01 172 ILE A CA 1
ATOM 1331 C C . ILE A 1 192 ? 76.751 47.914 1.223 1.00 23.92 172 ILE A C 1
ATOM 1332 O O . ILE A 1 192 ? 75.693 47.903 1.843 1.00 23.48 172 ILE A O 1
ATOM 1337 N N . ILE A 1 193 ? 77.944 47.875 1.810 1.00 24.98 173 ILE A N 1
ATOM 1338 C CA . ILE A 1 193 ? 78.111 48.006 3.253 1.00 26.01 173 ILE A CA 1
ATOM 1339 C C . ILE A 1 193 ? 78.669 49.407 3.536 1.00 25.49 173 ILE A C 1
ATOM 1340 O O . ILE A 1 193 ? 79.765 49.746 3.081 1.00 24.82 173 ILE A O 1
ATOM 1345 N N . ASN A 1 194 ? 77.911 50.208 4.277 1.00 24.52 174 ASN A N 1
ATOM 1346 C CA . ASN A 1 194 ? 78.301 51.577 4.599 1.00 24.78 174 ASN A CA 1
ATOM 1347 C C . ASN A 1 194 ? 78.821 51.658 6.025 1.00 25.61 174 ASN A C 1
ATOM 1348 O O . ASN A 1 194 ? 78.145 51.238 6.969 1.00 23.99 174 ASN A O 1
ATOM 1353 N N . LEU A 1 195 ? 80.025 52.204 6.166 1.00 26.24 175 LEU A N 1
ATOM 1354 C CA . LEU A 1 195 ? 80.716 52.282 7.454 1.00 24.47 175 LEU A CA 1
ATOM 1355 C C . LEU A 1 195 ? 80.775 53.733 7.924 1.00 24.81 175 LEU A C 1
ATOM 1356 O O . LEU A 1 195 ? 81.614 54.506 7.451 1.00 23.30 175 LEU A O 1
ATOM 1361 N N . PRO A 1 196 ? 79.863 54.118 8.835 1.00 25.60 176 PRO A N 1
ATOM 1362 C CA . PRO A 1 196 ? 79.894 55.503 9.285 1.00 26.66 176 PRO A CA 1
ATOM 1363 C C . PRO A 1 196 ? 80.809 55.753 10.480 1.00 28.02 176 PRO A C 1
ATOM 1364 O O . PRO A 1 196 ? 80.893 54.925 11.391 1.00 25.53 176 PRO A O 1
ATOM 1368 N N . ASN A 1 197 ? 81.513 56.883 10.435 1.00 29.92 177 ASN A N 1
ATOM 1369 C CA . ASN A 1 197 ? 82.151 57.452 11.614 1.00 27.58 177 ASN A CA 1
ATOM 1370 C C . ASN A 1 197 ? 81.172 58.508 12.106 1.00 29.10 177 ASN A C 1
ATOM 1371 O O . ASN A 1 197 ? 81.327 59.715 11.864 1.00 30.01 177 ASN A O 1
ATOM 1376 N N . THR A 1 198 ? 80.135 58.009 12.771 1.00 31.13 178 THR A N 1
ATOM 1377 C CA . THR A 1 198 ? 78.969 58.778 13.203 1.00 32.00 178 THR A CA 1
ATOM 1378 C C . THR A 1 198 ? 79.359 60.002 14.033 1.00 31.44 178 THR A C 1
ATOM 1379 O O . THR A 1 198 ? 78.817 61.103 13.847 1.00 31.00 178 THR A O 1
ATOM 1383 N N . VAL A 1 199 ? 80.309 59.801 14.940 1.00 30.64 179 VAL A N 1
ATOM 1384 C CA . VAL A 1 199 ? 80.919 60.884 15.705 1.00 31.45 179 VAL A CA 1
ATOM 1385 C C . VAL A 1 199 ? 82.427 60.733 15.528 1.00 28.39 179 VAL A C 1
ATOM 1386 O O . VAL A 1 199 ? 82.962 59.631 15.690 1.00 28.21 179 VAL A O 1
ATOM 1390 N N . GLU A 1 200 ? 83.114 61.813 15.161 1.00 27.43 180 GLU A N 1
ATOM 1391 C CA . GLU A 1 200 ? 84.565 61.733 14.985 1.00 27.50 180 GLU A CA 1
ATOM 1392 C C . GLU A 1 200 ? 85.224 61.858 16.351 1.00 27.24 180 GLU A C 1
ATOM 1393 O O . GLU A 1 200 ? 85.172 62.920 16.959 1.00 29.44 180 GLU A O 1
ATOM 1399 N N . ARG A 1 201 ? 85.844 60.776 16.818 1.00 30.25 181 ARG A N 1
ATOM 1400 C CA . ARG A 1 201 ? 86.353 60.691 18.200 1.00 34.73 181 ARG A CA 1
ATOM 1401 C C . ARG A 1 201 ? 87.866 60.494 18.287 1.00 32.04 181 ARG A C 1
ATOM 1402 O O . ARG A 1 201 ? 88.481 60.858 19.279 1.00 32.41 181 ARG A O 1
ATOM 1410 N N . TYR A 1 202 ? 88.458 59.882 17.268 1.00 33.00 182 TYR A N 1
ATOM 1411 C CA . TYR A 1 202 ? 89.859 59.492 17.349 1.00 32.86 182 TYR A CA 1
ATOM 1412 C C . TYR A 1 202 ? 90.888 60.060 16.381 1.00 34.85 182 TYR A C 1
ATOM 1413 O O . TYR A 1 202 ? 91.470 61.111 16.630 1.00 34.52 182 TYR A O 1
ATOM 1422 N N . ARG A 1 203 ? 91.129 59.354 15.293 1.00 35.60 183 ARG A N 1
ATOM 1423 C CA . ARG A 1 203 ? 92.141 59.768 14.338 1.00 34.52 183 ARG A CA 1
ATOM 1424 C C . ARG A 1 203 ? 91.896 58.911 13.111 1.00 33.20 183 ARG A C 1
ATOM 1425 O O . ARG A 1 203 ? 91.458 57.762 13.242 1.00 36.96 183 ARG A O 1
ATOM 1433 N N . PRO A 1 204 ? 92.154 59.469 11.912 1.00 29.99 184 PRO A N 1
ATOM 1434 C CA . PRO A 1 204 ? 91.824 58.774 10.682 1.00 29.82 184 PRO A CA 1
ATOM 1435 C C . PRO A 1 204 ? 92.306 57.327 10.639 1.00 33.41 184 PRO A C 1
ATOM 1436 O O . PRO A 1 204 ? 91.540 56.459 10.233 1.00 33.45 184 PRO A O 1
ATOM 1440 N N . MET A 1 205 ? 93.538 57.054 11.069 1.00 30.58 185 MET A N 1
ATOM 1441 C CA . MET A 1 205 ? 94.089 55.708 10.882 1.00 30.16 185 MET A CA 1
ATOM 1442 C C . MET A 1 205 ? 93.486 54.644 11.807 1.00 29.47 185 MET A C 1
ATOM 1443 O O . MET A 1 205 ? 93.547 53.449 11.503 1.00 30.89 185 MET A O 1
ATOM 1448 N N . VAL A 1 206 ? 92.874 55.079 12.905 1.00 26.83 186 VAL A N 1
ATOM 1449 C CA . VAL A 1 206 ? 92.087 54.177 13.746 1.00 29.84 186 VAL A CA 1
ATOM 1450 C C . VAL A 1 206 ? 90.842 53.714 12.972 1.00 31.34 186 VAL A C 1
ATOM 1451 O O . VAL A 1 206 ? 90.599 52.506 12.849 1.00 28.89 186 VAL A O 1
ATOM 1455 N N . PHE A 1 207 ? 90.077 54.667 12.437 1.00 28.78 187 PHE A N 1
ATOM 1456 C CA . PHE A 1 207 ? 88.938 54.348 11.579 1.00 28.35 187 PHE A CA 1
ATOM 1457 C C . PHE A 1 207 ? 89.381 53.579 10.345 1.00 26.97 187 PHE A C 1
ATOM 1458 O O . PHE A 1 207 ? 88.786 52.564 10.003 1.00 26.25 187 PHE A O 1
ATOM 1466 N N . VAL A 1 208 ? 90.430 54.057 9.682 1.00 27.02 188 VAL A N 1
ATOM 1467 C CA . VAL A 1 208 ? 90.891 53.441 8.439 1.00 27.36 188 VAL A CA 1
ATOM 1468 C C . VAL A 1 208 ? 91.350 51.988 8.626 1.00 30.71 188 VAL A C 1
ATOM 1469 O O . VAL A 1 208 ? 91.059 51.133 7.780 1.00 27.62 188 VAL A O 1
ATOM 1473 N N . ASN A 1 209 ? 92.042 51.707 9.733 1.00 30.75 189 ASN A N 1
ATOM 1474 C CA . ASN A 1 209 ? 92.421 50.332 10.047 1.00 30.82 189 ASN A CA 1
ATOM 1475 C C . ASN A 1 209 ? 91.201 49.421 10.194 1.00 29.18 189 ASN A C 1
ATOM 1476 O O . ASN A 1 209 ? 91.258 48.260 9.808 1.00 27.91 189 ASN A O 1
ATOM 1481 N N . MET A 1 210 ? 90.116 49.950 10.760 1.00 27.08 190 MET A N 1
ATOM 1482 C CA . MET A 1 210 ? 88.870 49.192 10.905 1.00 27.45 190 MET A CA 1
ATOM 1483 C C . MET A 1 210 ? 88.245 48.917 9.540 1.00 28.01 190 MET A C 1
ATOM 1484 O O . MET A 1 210 ? 87.828 47.788 9.261 1.00 30.15 190 MET A O 1
ATOM 1489 N N . VAL A 1 211 ? 88.203 49.944 8.691 1.00 25.71 191 VAL A N 1
ATOM 1490 C CA . VAL A 1 211 ? 87.761 49.787 7.301 1.00 26.85 191 VAL A CA 1
ATOM 1491 C C . VAL A 1 211 ? 88.560 48.677 6.608 1.00 26.31 191 VAL A C 1
ATOM 1492 O O . VAL A 1 211 ? 87.975 47.805 5.978 1.00 27.02 191 VAL A O 1
ATOM 1496 N N . LYS A 1 212 ? 89.888 48.709 6.745 1.00 24.50 192 LYS A N 1
ATOM 1497 C CA . LYS A 1 212 ? 90.771 47.719 6.123 1.00 26.55 192 LYS A CA 1
ATOM 1498 C C . LYS A 1 212 ? 90.389 46.296 6.538 1.00 26.72 192 LYS A C 1
ATOM 1499 O O . LYS A 1 212 ? 90.282 45.413 5.694 1.00 29.86 192 LYS A O 1
ATOM 1505 N N . GLU A 1 213 ? 90.190 46.087 7.837 1.00 26.96 193 GLU A N 1
ATOM 1506 C CA . GLU A 1 213 ? 89.837 44.767 8.366 1.00 30.90 193 GLU A CA 1
ATOM 1507 C C . GLU A 1 213 ? 88.467 44.300 7.878 1.00 29.95 193 GLU A C 1
ATOM 1508 O O . GLU A 1 213 ? 88.279 43.117 7.618 1.00 31.58 193 GLU A O 1
ATOM 1514 N N . ILE A 1 214 ? 87.515 45.222 7.761 1.00 27.09 194 ILE A N 1
ATOM 1515 C CA . ILE A 1 214 ? 86.222 44.889 7.150 1.00 28.77 194 ILE A CA 1
ATOM 1516 C C . ILE A 1 214 ? 86.408 44.454 5.694 1.00 28.76 194 ILE A C 1
ATOM 1517 O O . ILE A 1 214 ? 85.869 43.424 5.275 1.00 27.24 194 ILE A O 1
ATOM 1522 N N . LYS A 1 215 ? 87.184 45.223 4.933 1.00 26.81 195 LYS A N 1
ATOM 1523 C CA . LYS A 1 215 ? 87.462 44.878 3.534 1.00 29.16 195 LYS A CA 1
ATOM 1524 C C . LYS A 1 215 ? 88.130 43.499 3.403 1.00 29.35 195 LYS A C 1
ATOM 1525 O O . LYS A 1 215 ? 87.855 42.753 2.458 1.00 28.94 195 LYS A O 1
ATOM 1531 N N . ASP A 1 216 ? 88.999 43.174 4.358 1.00 31.89 196 ASP A N 1
ATOM 1532 C CA . ASP A 1 216 ? 89.714 41.901 4.377 1.00 34.33 196 ASP A CA 1
ATOM 1533 C C . ASP A 1 216 ? 88.761 40.701 4.429 1.00 33.91 196 ASP A C 1
ATOM 1534 O O . ASP A 1 216 ? 89.075 39.642 3.895 1.00 33.06 196 ASP A O 1
ATOM 1539 N N . VAL A 1 217 ? 87.599 40.870 5.058 1.00 34.01 197 VAL A N 1
ATOM 1540 C CA . VAL A 1 217 ? 86.627 39.777 5.162 1.00 34.37 197 VAL A CA 1
ATOM 1541 C C . VAL A 1 217 ? 85.483 39.878 4.143 1.00 34.10 197 VAL A C 1
ATOM 1542 O O . VAL A 1 217 ? 84.915 38.864 3.749 1.00 34.43 197 VAL A O 1
ATOM 1546 N N . VAL A 1 218 ? 85.160 41.095 3.714 1.00 30.73 198 VAL A N 1
ATOM 1547 C CA . VAL A 1 218 ? 84.123 41.311 2.708 1.00 30.38 198 VAL A CA 1
ATOM 1548 C C . VAL A 1 218 ? 84.656 40.945 1.320 1.00 30.49 198 VAL A C 1
ATOM 1549 O O . VAL A 1 218 ? 83.958 40.310 0.533 1.00 30.60 198 VAL A O 1
ATOM 1553 N N . LYS A 1 219 ? 85.903 41.326 1.045 1.00 31.76 199 LYS A N 1
ATOM 1554 C CA . LYS A 1 219 ? 86.531 41.104 -0.263 1.00 33.12 199 LYS A CA 1
ATOM 1555 C C . LYS A 1 219 ? 85.679 41.673 -1.406 1.00 32.89 199 LYS A C 1
ATOM 1556 O O . LYS A 1 219 ? 85.388 42.867 -1.407 1.00 34.27 199 LYS A O 1
ATOM 1562 N N . ASP A 1 220 ? 85.271 40.832 -2.358 1.00 30.05 200 ASP A N 1
ATOM 1563 C CA . ASP A 1 220 ? 84.462 41.294 -3.494 1.00 33.37 200 ASP A CA 1
ATOM 1564 C C . ASP A 1 220 ? 82.958 41.034 -3.333 1.00 31.14 200 ASP A C 1
ATOM 1565 O O . ASP A 1 220 ? 82.192 41.190 -4.289 1.00 32.59 200 ASP A O 1
ATOM 1570 N N . LYS A 1 221 ? 82.545 40.640 -2.131 1.00 27.42 201 LYS A N 1
ATOM 1571 C CA . LYS A 1 221 ? 81.148 40.295 -1.858 1.00 28.40 201 LYS A CA 1
ATOM 1572 C C . LYS A 1 221 ? 80.203 41.495 -1.834 1.00 30.53 201 LYS A C 1
ATOM 1573 O O . LYS A 1 221 ? 79.001 41.346 -2.049 1.00 30.55 201 LYS A O 1
ATOM 1579 N N . ALA A 1 222 ? 80.747 42.677 -1.567 1.00 26.57 202 ALA A N 1
ATOM 1580 C CA . ALA A 1 222 ? 79.964 43.900 -1.547 1.00 25.43 202 ALA A CA 1
ATOM 1581 C C . ALA A 1 222 ? 80.892 45.096 -1.716 1.00 27.29 202 ALA A C 1
ATOM 1582 O O . ALA A 1 222 ? 82.111 44.980 -1.558 1.00 28.50 202 ALA A O 1
ATOM 1584 N N . ILE A 1 223 ? 80.296 46.233 -2.055 1.00 25.10 203 ILE A N 1
ATOM 1585 C CA . ILE A 1 223 ? 80.983 47.519 -2.103 1.00 25.02 203 ILE A CA 1
ATOM 1586 C C . ILE A 1 223 ? 81.109 48.048 -0.674 1.00 25.18 203 ILE A C 1
ATOM 1587 O O . ILE A 1 223 ? 80.153 47.984 0.097 1.00 25.04 203 ILE A O 1
ATOM 1592 N N . ILE A 1 224 ? 82.291 48.538 -0.310 1.00 24.99 204 ILE A N 1
ATOM 1593 C CA . ILE A 1 224 ? 82.469 49.220 0.972 1.00 24.58 204 ILE A CA 1
ATOM 1594 C C . ILE A 1 224 ? 82.291 50.725 0.753 1.00 23.65 204 ILE A C 1
ATOM 1595 O O . ILE A 1 224 ? 82.958 51.316 -0.089 1.00 23.30 204 ILE A O 1
ATOM 1600 N N . SER A 1 225 ? 81.376 51.319 1.508 1.00 23.27 205 SER A N 1
ATOM 1601 C CA . SER A 1 225 ? 81.126 52.758 1.492 1.00 24.14 205 SER A CA 1
ATOM 1602 C C . SER A 1 225 ? 81.511 53.315 2.862 1.00 24.99 205 SER A C 1
ATOM 1603 O O . SER A 1 225 ? 81.397 52.615 3.860 1.00 24.58 205 SER A O 1
ATOM 1606 N N . ILE A 1 226 ? 81.983 54.559 2.915 1.00 24.31 206 ILE A N 1
ATOM 1607 C CA . ILE A 1 226 ? 82.206 55.203 4.209 1.00 24.28 206 ILE A CA 1
ATOM 1608 C C . ILE A 1 226 ? 81.456 56.530 4.305 1.00 23.08 206 ILE A C 1
ATOM 1609 O O . ILE A 1 226 ? 81.164 57.194 3.293 1.00 23.00 206 ILE A O 1
ATOM 1614 N N . HIS A 1 227 ? 81.156 56.898 5.544 1.00 21.42 207 HIS A N 1
ATOM 1615 C CA . HIS A 1 227 ? 80.302 58.029 5.863 1.00 23.12 207 HIS A CA 1
ATOM 1616 C C . HIS A 1 227 ? 80.837 58.658 7.130 1.00 25.51 207 HIS A C 1
ATOM 1617 O O . HIS A 1 227 ? 80.451 58.277 8.237 1.00 27.10 207 HIS A O 1
ATOM 1624 N N . THR A 1 228 ? 81.741 59.627 6.992 1.00 24.10 208 THR A N 1
ATOM 1625 C CA . THR A 1 228 ? 82.414 60.204 8.159 1.00 21.90 208 THR A CA 1
ATOM 1626 C C . THR A 1 228 ? 81.900 61.602 8.501 1.00 23.77 208 THR A C 1
ATOM 1627 O O . THR A 1 228 ? 81.545 62.371 7.614 1.00 25.43 208 THR A O 1
ATOM 1631 N N . HIS A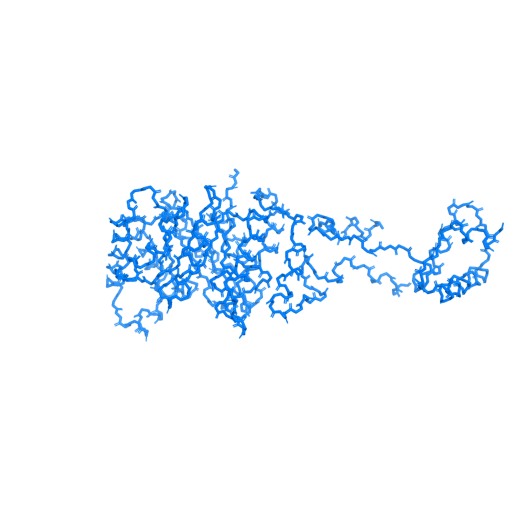 1 229 ? 81.858 61.916 9.794 1.00 23.67 209 HIS A N 1
ATOM 1632 C CA . HIS A 1 229 ? 81.553 63.260 10.254 1.00 24.19 209 HIS A CA 1
ATOM 1633 C C . HIS A 1 229 ? 82.790 64.000 10.687 1.00 22.67 209 HIS A C 1
ATOM 1634 O O . HIS A 1 229 ? 83.852 63.406 10.827 1.00 24.11 209 HIS A O 1
ATOM 1641 N N . ASN A 1 230 ? 82.650 65.303 10.908 1.00 21.88 210 ASN A N 1
ATOM 1642 C CA . ASN A 1 230 ? 83.790 66.216 10.948 1.00 23.05 210 ASN A CA 1
ATOM 1643 C C . ASN A 1 230 ? 84.076 66.891 12.298 1.00 24.42 210 ASN A C 1
ATOM 1644 O O . ASN A 1 230 ? 84.621 68.000 12.334 1.00 24.27 210 ASN A O 1
ATOM 1649 N N . ASP A 1 231 ? 83.742 66.218 13.396 1.00 21.62 211 ASP A N 1
ATOM 1650 C CA . ASP A 1 231 ? 83.846 66.821 14.739 1.00 25.11 211 ASP A CA 1
ATOM 1651 C C . ASP A 1 231 ? 85.259 67.272 15.137 1.00 25.62 211 ASP A C 1
ATOM 1652 O O . ASP A 1 231 ? 85.420 68.259 15.867 1.00 26.52 211 ASP A O 1
ATOM 1657 N N . LEU A 1 232 ? 86.278 66.568 14.648 1.00 24.35 212 LEU A N 1
ATOM 1658 C CA . LEU A 1 232 ? 87.660 66.953 14.933 1.00 25.43 212 LEU A CA 1
ATOM 1659 C C . LEU A 1 232 ? 88.391 67.553 13.718 1.00 26.54 212 LEU A C 1
ATOM 1660 O O . LEU A 1 232 ? 89.618 67.681 13.725 1.00 25.76 212 LEU A O 1
ATOM 1665 N N . GLY A 1 233 ? 87.629 67.921 12.685 1.00 24.06 213 GLY A N 1
ATOM 1666 C CA . GLY A 1 233 ? 88.188 68.515 11.462 1.00 23.62 213 GLY A CA 1
ATOM 1667 C C . GLY A 1 233 ? 88.961 67.534 10.581 1.00 24.14 213 GLY A C 1
ATOM 1668 O O . GLY A 1 233 ? 89.803 67.944 9.782 1.00 25.40 213 GLY A O 1
ATOM 1669 N N . MET A 1 234 ? 88.678 66.241 10.716 1.00 21.35 214 MET A N 1
ATOM 1670 C CA . MET A 1 234 ? 89.421 65.220 9.972 1.00 21.06 214 MET A CA 1
ATOM 1671 C C . MET A 1 234 ? 88.546 64.294 9.096 1.00 19.78 214 MET A C 1
ATOM 1672 O O . MET A 1 234 ? 88.983 63.209 8.727 1.00 19.98 214 MET A O 1
ATOM 1677 N N . ALA A 1 235 ? 87.323 64.714 8.768 1.00 18.22 215 ALA A N 1
ATOM 1678 C CA . ALA A 1 235 ? 86.444 63.896 7.919 1.00 21.51 215 ALA A CA 1
ATOM 1679 C C . ALA A 1 235 ? 87.001 63.658 6.498 1.00 20.97 215 ALA A C 1
ATOM 1680 O O . ALA A 1 235 ? 86.988 62.527 6.006 1.00 20.85 215 ALA A O 1
ATOM 1682 N N . THR A 1 236 ? 87.494 64.713 5.853 1.00 18.79 216 THR A N 1
ATOM 1683 C CA . THR A 1 236 ? 88.040 64.593 4.478 1.00 19.85 216 THR A CA 1
ATOM 1684 C C . THR A 1 236 ? 89.180 63.573 4.445 1.00 20.49 216 THR A C 1
ATOM 1685 O O . THR A 1 236 ? 89.198 62.666 3.611 1.00 20.10 216 THR A O 1
ATOM 1689 N N . ALA A 1 237 ? 90.115 63.710 5.380 1.00 20.01 217 ALA A N 1
ATOM 1690 C CA . ALA A 1 237 ? 91.250 62.798 5.457 1.00 21.29 217 ALA A CA 1
ATOM 1691 C C . ALA A 1 237 ? 90.818 61.365 5.696 1.00 21.88 217 ALA A C 1
ATOM 1692 O O . ALA A 1 237 ? 91.348 60.439 5.082 1.00 23.11 217 ALA A O 1
ATOM 1694 N N . THR A 1 238 ? 89.869 61.184 6.609 1.00 21.14 218 THR A N 1
ATOM 1695 C CA . THR A 1 238 ? 89.418 59.845 6.970 1.00 21.76 218 THR A CA 1
ATOM 1696 C C . THR A 1 238 ? 88.785 59.167 5.755 1.00 21.80 218 THR A C 1
ATOM 1697 O O . THR A 1 238 ? 89.031 57.983 5.488 1.00 23.79 218 THR A O 1
ATOM 1701 N N . SER A 1 239 ? 87.983 59.934 5.022 1.00 21.16 219 SER A N 1
ATOM 1702 C CA . SER A 1 239 ? 87.314 59.444 3.818 1.00 23.38 219 SER A CA 1
ATOM 1703 C C . SER A 1 239 ? 88.305 59.132 2.710 1.00 24.07 219 SER A C 1
ATOM 1704 O O . SER A 1 239 ? 88.237 58.062 2.096 1.00 23.48 219 SER A O 1
ATOM 1707 N N . VAL A 1 240 ? 89.229 60.064 2.470 1.00 22.56 220 VAL A N 1
ATOM 1708 C CA . VAL A 1 240 ? 90.262 59.902 1.437 1.00 22.13 220 VAL A CA 1
ATOM 1709 C C . VAL A 1 240 ? 91.143 58.677 1.708 1.00 22.88 220 VAL A C 1
ATOM 1710 O O . VAL A 1 240 ? 91.367 57.855 0.810 1.00 22.47 220 VAL A O 1
ATOM 1714 N N . GLU A 1 241 ? 91.611 58.530 2.946 1.00 21.66 221 GLU A N 1
ATOM 1715 C CA . GLU A 1 241 ? 92.479 57.399 3.279 1.00 24.85 221 GLU A CA 1
ATOM 1716 C C . GLU A 1 241 ? 91.745 56.045 3.242 1.00 23.22 221 GLU A C 1
ATOM 1717 O O . GLU A 1 241 ? 92.359 54.998 3.003 1.00 21.74 221 GLU A O 1
ATOM 1723 N N . SER A 1 242 ? 90.436 56.071 3.467 1.00 21.55 222 SER A N 1
ATOM 1724 C CA . SER A 1 242 ? 89.620 54.850 3.397 1.00 22.87 222 SER A CA 1
ATOM 1725 C C . SER A 1 242 ? 89.631 54.229 2.001 1.00 22.09 222 SER A C 1
ATOM 1726 O O . SER A 1 242 ? 89.568 53.005 1.860 1.00 23.43 222 SER A O 1
ATOM 1729 N N . VAL A 1 243 ? 89.715 55.077 0.977 1.00 22.03 223 VAL A N 1
ATOM 1730 C CA . VAL A 1 243 ? 89.818 54.629 -0.416 1.00 24.41 223 VAL A CA 1
ATOM 1731 C C . VAL A 1 243 ? 91.029 53.715 -0.588 1.00 26.60 223 VAL A C 1
ATOM 1732 O O . VAL A 1 243 ? 90.959 52.705 -1.290 1.00 27.30 223 VAL A O 1
ATOM 1736 N N . TYR A 1 244 ? 92.127 54.051 0.089 1.00 27.13 224 TYR A N 1
ATOM 1737 C CA . TYR A 1 244 ? 93.389 53.339 -0.110 1.00 28.15 224 TYR A CA 1
ATOM 1738 C C . TYR A 1 244 ? 93.482 52.058 0.707 1.00 29.82 224 TYR A C 1
ATOM 1739 O O . TYR A 1 244 ? 94.502 51.371 0.685 1.00 30.00 224 TYR A O 1
ATOM 1748 N N . VAL A 1 245 ? 92.397 51.728 1.405 1.00 26.97 225 VAL A N 1
ATOM 1749 C CA . VAL A 1 245 ? 92.254 50.385 1.979 1.00 27.09 225 VAL A CA 1
ATOM 1750 C C . VAL A 1 245 ? 91.034 49.631 1.410 1.00 28.44 225 VAL A C 1
ATOM 1751 O O . VAL A 1 245 ? 90.639 48.599 1.940 1.00 29.81 225 VAL A O 1
ATOM 1755 N N . GLY A 1 246 ? 90.449 50.143 0.329 1.00 28.16 226 GLY A N 1
ATOM 1756 C CA . GLY A 1 246 ? 89.399 49.404 -0.382 1.00 29.32 226 GLY A CA 1
ATOM 1757 C C . GLY A 1 246 ? 87.986 49.976 -0.439 1.00 28.98 226 GLY A C 1
ATOM 1758 O O . GLY A 1 246 ? 87.104 49.350 -1.022 1.00 28.18 226 GLY A O 1
ATOM 1759 N N . ALA A 1 247 ? 87.750 51.150 0.145 1.00 27.29 227 ALA A N 1
ATOM 1760 C CA . ALA A 1 247 ? 86.422 51.770 0.029 1.00 26.27 227 ALA A CA 1
ATOM 1761 C C . ALA A 1 247 ? 86.197 52.275 -1.396 1.00 26.76 227 ALA A C 1
ATOM 1762 O O . ALA A 1 247 ? 87.070 52.927 -1.964 1.00 25.94 227 ALA A O 1
ATOM 1764 N N . GLU A 1 248 ? 85.033 51.965 -1.969 1.00 25.09 228 GLU A N 1
ATOM 1765 C CA . GLU A 1 248 ? 84.716 52.361 -3.343 1.00 27.18 228 GLU A CA 1
ATOM 1766 C C . GLU A 1 248 ? 83.536 53.345 -3.436 1.00 27.32 228 GLU A C 1
ATOM 1767 O O . GLU A 1 248 ? 83.103 53.718 -4.533 1.00 28.49 228 GLU A O 1
ATOM 1773 N N . GLN A 1 249 ? 83.018 53.753 -2.282 1.00 26.61 229 GLN A N 1
ATOM 1774 C CA . GLN A 1 249 ? 82.004 54.802 -2.214 1.00 24.33 229 GLN A CA 1
ATOM 1775 C C . GLN A 1 249 ? 82.235 55.717 -1.005 1.00 21.08 229 GLN A C 1
ATOM 1776 O O . GLN A 1 249 ? 82.536 55.254 0.100 1.00 23.15 229 GLN A O 1
ATOM 1782 N N . ILE A 1 250 ? 82.105 57.020 -1.230 1.00 20.39 230 ILE A N 1
ATOM 1783 C CA . ILE A 1 250 ? 82.219 57.992 -0.152 1.00 22.33 230 ILE A CA 1
ATOM 1784 C C . ILE A 1 250 ? 80.951 58.833 -0.054 1.00 21.44 230 ILE A C 1
ATOM 1785 O O . ILE A 1 250 ? 80.530 59.457 -1.033 1.00 23.48 230 ILE A O 1
ATOM 1790 N N . GLU A 1 251 ? 80.339 58.844 1.125 1.00 21.10 231 GLU A N 1
ATOM 1791 C CA . GLU A 1 251 ? 79.172 59.695 1.353 1.00 22.40 231 GLU A CA 1
ATOM 1792 C C . GLU A 1 251 ? 79.626 61.081 1.806 1.00 21.98 231 GLU A C 1
ATOM 1793 O O . GLU A 1 251 ? 80.440 61.211 2.708 1.00 23.86 231 GLU A O 1
ATOM 1799 N N . VAL A 1 252 ? 79.120 62.108 1.135 1.00 21.31 232 VAL A N 1
ATOM 1800 C CA . VAL A 1 252 ? 79.599 63.471 1.307 1.00 21.24 232 VAL A CA 1
ATOM 1801 C C . VAL A 1 252 ? 78.421 64.427 1.250 1.00 22.69 232 VAL A C 1
ATOM 1802 O O . VAL A 1 252 ? 77.300 64.020 0.929 1.00 23.53 232 VAL A O 1
ATOM 1806 N N . ALA A 1 253 ? 78.684 65.704 1.528 1.00 21.05 233 ALA A N 1
ATOM 1807 C CA . ALA A 1 253 ? 77.656 66.722 1.452 1.00 21.46 233 ALA A CA 1
ATOM 1808 C C . ALA A 1 253 ? 78.252 67.994 0.895 1.00 23.50 233 ALA A C 1
ATOM 1809 O O . ALA A 1 253 ? 79.441 68.289 1.102 1.00 22.75 233 ALA A O 1
ATOM 1811 N N . LEU A 1 254 ? 77.423 68.739 0.176 1.00 25.20 234 LEU A N 1
ATOM 1812 C CA . LEU A 1 254 ? 77.808 70.041 -0.342 1.00 24.33 234 LEU A CA 1
ATOM 1813 C C . LEU A 1 254 ? 78.130 70.981 0.807 1.00 24.66 234 LEU A C 1
ATOM 1814 O O . LEU A 1 254 ? 77.443 70.969 1.835 1.00 23.50 234 LEU A O 1
ATOM 1819 N N . ASN A 1 255 ? 79.192 71.768 0.642 1.00 23.76 235 ASN A N 1
ATOM 1820 C CA . ASN A 1 255 ? 79.585 72.786 1.628 1.00 25.30 235 ASN A CA 1
ATOM 1821 C C . ASN A 1 255 ? 79.783 72.252 3.050 1.00 25.96 235 ASN A C 1
ATOM 1822 O O . ASN A 1 255 ? 79.726 73.018 4.018 1.00 28.77 235 ASN A O 1
ATOM 1827 N N . GLY A 1 256 ? 80.001 70.947 3.175 1.00 25.82 236 GLY A N 1
ATOM 1828 C CA . GLY A 1 256 ? 80.171 70.312 4.487 1.00 25.41 236 GLY A CA 1
ATOM 1829 C C . GLY A 1 256 ? 78.955 70.466 5.390 1.00 27.73 236 GLY A C 1
ATOM 1830 O O . GLY A 1 256 ? 79.088 70.567 6.615 1.00 27.02 236 GLY A O 1
ATOM 1831 N N . LEU A 1 257 ? 77.763 70.501 4.793 1.00 27.32 237 LEU A N 1
ATOM 1832 C CA . LEU A 1 257 ? 76.524 70.480 5.570 1.00 26.97 237 LEU A CA 1
ATOM 1833 C C . LEU A 1 257 ? 76.417 69.135 6.294 1.00 28.80 237 LEU A C 1
ATOM 1834 O O . LEU A 1 257 ? 77.190 68.216 6.016 1.00 28.45 237 LEU A O 1
ATOM 1839 N N . GLY A 1 258 ? 75.482 69.027 7.233 1.00 28.81 238 GLY A N 1
ATOM 1840 C CA . GLY A 1 258 ? 75.268 67.773 7.952 1.00 28.66 238 GLY A CA 1
ATOM 1841 C C . GLY A 1 258 ? 75.329 67.962 9.449 1.00 32.57 238 GLY A C 1
ATOM 1842 O O . GLY A 1 258 ? 75.538 69.081 9.930 1.00 30.51 238 GLY A O 1
ATOM 1843 N N . GLU A 1 259 ? 75.147 66.866 10.183 1.00 36.18 239 GLU A N 1
ATOM 1844 C CA . GLU A 1 259 ? 75.111 66.899 11.650 1.00 34.32 239 GLU A CA 1
ATOM 1845 C C . GLU A 1 259 ? 76.352 67.569 12.237 1.00 32.68 239 GLU A C 1
ATOM 1846 O O . GLU A 1 259 ? 77.486 67.221 11.872 1.00 30.32 239 GLU A O 1
ATOM 1852 N N . ARG A 1 260 ? 76.114 68.532 13.128 1.00 33.53 240 ARG A N 1
ATOM 1853 C CA . ARG A 1 260 ? 77.144 69.175 13.966 1.00 33.73 240 ARG A CA 1
ATOM 1854 C C . ARG A 1 260 ? 78.119 69.939 13.052 1.00 32.27 240 ARG A C 1
ATOM 1855 O O . ARG A 1 260 ? 77.685 70.809 12.289 1.00 28.03 240 ARG A O 1
ATOM 1863 N N . ALA A 1 261 ? 79.415 69.621 13.131 1.00 28.60 241 ALA A N 1
ATOM 1864 C CA . ALA A 1 261 ? 80.410 70.176 12.208 1.00 29.08 241 ALA A CA 1
ATOM 1865 C C . ALA A 1 261 ? 80.211 69.773 10.743 1.00 30.78 241 ALA A C 1
ATOM 1866 O O . ALA A 1 261 ? 80.799 70.376 9.848 1.00 31.74 241 ALA A O 1
ATOM 1868 N N . GLY A 1 262 ? 79.388 68.755 10.510 1.00 27.25 242 GLY A N 1
ATOM 1869 C CA . GLY A 1 262 ? 78.974 68.391 9.164 1.00 24.54 242 GLY A CA 1
ATOM 1870 C C . GLY A 1 262 ? 79.457 67.041 8.683 1.00 25.00 242 GLY A C 1
ATOM 1871 O O . GLY A 1 262 ? 80.232 66.357 9.361 1.00 24.94 242 GLY A O 1
ATOM 1872 N N . ASN A 1 263 ? 78.968 66.653 7.508 1.00 22.99 243 ASN A N 1
ATOM 1873 C CA . ASN A 1 263 ? 79.465 65.492 6.794 1.00 24.27 243 ASN A CA 1
ATOM 1874 C C . ASN A 1 263 ? 80.752 65.852 6.071 1.00 23.95 243 ASN A C 1
ATOM 1875 O O . ASN A 1 263 ? 81.076 67.034 5.905 1.00 23.25 243 ASN A O 1
ATOM 1880 N N . THR A 1 264 ? 81.461 64.822 5.624 1.00 25.33 244 THR A N 1
ATOM 1881 C CA . THR A 1 264 ? 82.610 64.965 4.734 1.00 25.71 244 THR A CA 1
ATOM 1882 C C . THR A 1 264 ? 82.290 65.932 3.596 1.00 23.90 244 THR A C 1
ATOM 1883 O O . THR A 1 264 ? 81.267 65.802 2.922 1.00 21.94 244 THR A O 1
ATOM 1887 N N . ASN A 1 265 ? 83.159 66.919 3.418 1.00 22.42 245 ASN A N 1
ATOM 1888 C CA . ASN A 1 265 ? 82.957 67.972 2.440 1.00 23.23 245 ASN A CA 1
ATOM 1889 C C . ASN A 1 265 ? 83.140 67.408 1.034 1.00 21.84 245 ASN A C 1
ATOM 1890 O O . ASN A 1 265 ? 84.180 66.832 0.740 1.00 21.58 245 ASN A O 1
ATOM 1895 N N . LEU A 1 266 ? 82.140 67.556 0.168 1.00 20.92 246 LEU A N 1
ATOM 1896 C CA . LEU A 1 266 ? 82.250 67.006 -1.195 1.00 23.39 246 LEU A CA 1
ATOM 1897 C C . LEU A 1 266 ? 83.464 67.546 -1.970 1.00 21.86 246 LEU A C 1
ATOM 1898 O O . LEU A 1 266 ? 84.197 66.790 -2.603 1.00 22.33 246 LEU A O 1
ATOM 1903 N N . TYR A 1 267 ? 83.663 68.856 -1.919 1.00 21.42 247 TYR A N 1
ATOM 1904 C CA . TYR A 1 267 ? 84.677 69.513 -2.741 1.00 22.54 247 TYR A CA 1
ATOM 1905 C C . TYR A 1 267 ? 86.093 69.124 -2.374 1.00 22.95 247 TYR A C 1
ATOM 1906 O O . TYR A 1 267 ? 86.893 68.824 -3.259 1.00 23.31 247 TYR A O 1
ATOM 1915 N N . GLU A 1 268 ? 86.400 69.140 -1.077 1.00 21.12 248 GLU A N 1
ATOM 1916 C CA . GLU A 1 268 ? 87.723 68.773 -0.594 1.00 23.33 248 GLU A CA 1
ATOM 1917 C C . GLU A 1 268 ? 88.033 67.327 -0.943 1.00 22.78 248 GLU A C 1
ATOM 1918 O O . GLU A 1 268 ? 89.142 67.016 -1.372 1.00 24.00 248 GLU A O 1
ATOM 1924 N N . THR A 1 269 ? 87.047 66.451 -0.754 1.00 20.14 249 THR A N 1
ATOM 1925 C CA . THR A 1 269 ? 87.217 65.028 -1.034 1.00 22.88 249 THR A CA 1
ATOM 1926 C C . THR A 1 269 ? 87.451 64.784 -2.525 1.00 23.30 249 THR A C 1
ATOM 1927 O O . THR A 1 269 ? 88.356 64.041 -2.897 1.00 22.61 249 THR A O 1
ATOM 1931 N N . ALA A 1 270 ? 86.636 65.415 -3.368 1.00 24.96 250 ALA A N 1
ATOM 1932 C CA . ALA A 1 270 ? 86.743 65.224 -4.815 1.00 24.37 250 ALA A CA 1
ATOM 1933 C C . ALA A 1 270 ? 88.081 65.736 -5.335 1.00 24.69 250 ALA A C 1
ATOM 1934 O O . ALA A 1 270 ? 88.763 65.035 -6.080 1.00 26.72 250 ALA A O 1
ATOM 1936 N N . ILE A 1 271 ? 88.446 66.956 -4.937 1.00 22.55 251 ILE A N 1
ATOM 1937 C CA . ILE A 1 271 ? 89.724 67.555 -5.347 1.00 23.36 251 ILE A CA 1
ATOM 1938 C C . ILE A 1 271 ? 90.914 66.742 -4.830 1.00 25.58 251 ILE A C 1
ATOM 1939 O O . ILE A 1 271 ? 91.835 66.456 -5.595 1.00 25.98 251 ILE A O 1
ATOM 1944 N N . ALA A 1 272 ? 90.898 66.352 -3.551 1.00 24.14 252 ALA A N 1
ATOM 1945 C CA . ALA A 1 272 ? 91.999 65.533 -3.005 1.00 24.97 252 ALA A CA 1
ATOM 1946 C C . ALA A 1 272 ? 92.201 64.227 -3.785 1.00 24.53 252 ALA A C 1
ATOM 1947 O O . ALA A 1 272 ? 93.338 63.850 -4.102 1.00 22.62 252 ALA A O 1
ATOM 1949 N N . LEU A 1 273 ? 91.106 63.531 -4.080 1.00 22.69 253 LEU A N 1
ATOM 1950 C CA . LEU A 1 273 ? 91.208 62.265 -4.808 1.00 25.02 253 LEU A CA 1
ATOM 1951 C C . LEU A 1 273 ? 91.747 62.484 -6.221 1.00 25.78 253 LEU A C 1
ATOM 1952 O O . LEU A 1 273 ? 92.610 61.732 -6.689 1.00 27.25 253 LEU A O 1
ATOM 1957 N N . HIS A 1 274 ? 91.260 63.535 -6.877 1.00 25.97 254 HIS A N 1
ATOM 1958 C CA . HIS A 1 274 ? 91.758 63.938 -8.195 1.00 27.51 254 HIS A CA 1
ATOM 1959 C C . HIS A 1 274 ? 93.241 64.253 -8.162 1.00 29.36 254 HIS A C 1
ATOM 1960 O O . HIS A 1 274 ? 94.002 63.760 -9.000 1.00 27.78 254 HIS A O 1
ATOM 1967 N N . GLN A 1 275 ? 93.671 65.059 -7.189 1.00 28.21 255 GLN A N 1
ATOM 1968 C CA . GLN A 1 275 ? 95.099 65.400 -7.045 1.00 31.91 255 GLN A CA 1
ATOM 1969 C C . GLN A 1 275 ? 95.982 64.176 -6.783 1.00 30.42 255 GLN A C 1
ATOM 1970 O O . GLN A 1 275 ? 97.151 64.157 -7.146 1.00 34.16 255 GLN A O 1
ATOM 1976 N N . ASN A 1 276 ? 95.407 63.149 -6.170 1.00 27.06 256 ASN A N 1
ATOM 1977 C CA . ASN A 1 276 ? 96.105 61.892 -5.938 1.00 29.10 256 ASN A CA 1
ATOM 1978 C C . ASN A 1 276 ? 96.071 60.931 -7.120 1.00 30.56 256 ASN A C 1
ATOM 1979 O O . ASN A 1 276 ? 96.533 59.797 -7.005 1.00 33.25 256 ASN A O 1
ATOM 1984 N N . GLY A 1 277 ? 95.532 61.385 -8.251 1.00 29.86 257 GLY A N 1
ATOM 1985 C CA . GLY A 1 277 ? 95.548 60.605 -9.484 1.00 30.77 257 GLY A CA 1
ATOM 1986 C C . GLY A 1 277 ? 94.329 59.730 -9.710 1.00 33.03 257 GLY A C 1
ATOM 1987 O O . GLY A 1 277 ? 94.330 58.901 -10.611 1.00 33.56 257 GLY A O 1
ATOM 1988 N N . GLU A 1 278 ? 93.284 59.899 -8.904 1.00 31.35 258 GLU A N 1
ATOM 1989 C CA . GLU A 1 278 ? 92.088 59.073 -9.066 1.00 32.74 258 GLU A CA 1
ATOM 1990 C C . GLU A 1 278 ? 91.142 59.648 -10.117 1.00 31.60 258 GLU A C 1
ATOM 1991 O O . GLU A 1 278 ? 91.149 60.852 -10.397 1.00 31.02 258 GLU A O 1
ATOM 1997 N N . ASN A 1 279 ? 90.325 58.772 -10.694 1.00 32.91 259 ASN A N 1
ATOM 1998 C CA . ASN A 1 279 ? 89.376 59.174 -11.726 1.00 37.93 259 ASN A CA 1
ATOM 1999 C C . ASN A 1 279 ? 87.979 59.279 -11.153 1.00 33.79 259 ASN A C 1
ATOM 2000 O O . ASN A 1 279 ? 87.401 58.279 -10.726 1.00 37.84 259 ASN A O 1
ATOM 2005 N N . LEU A 1 280 ? 87.456 60.499 -11.123 1.00 29.47 260 LEU A N 1
ATOM 2006 C CA . LEU A 1 280 ? 86.100 60.745 -10.642 1.00 31.43 260 LEU A CA 1
ATOM 2007 C C . LEU A 1 280 ? 85.234 61.303 -11.754 1.00 30.00 260 LEU A C 1
ATOM 2008 O O . LEU A 1 280 ? 85.729 61.953 -12.677 1.00 30.13 260 LEU A O 1
ATOM 2013 N N . ASN A 1 281 ? 83.934 61.066 -11.642 1.00 29.08 261 ASN A N 1
ATOM 2014 C CA . ASN A 1 281 ? 82.969 61.587 -12.597 1.00 30.01 261 ASN A CA 1
ATOM 2015 C C . ASN A 1 281 ? 82.583 63.045 -12.333 1.00 26.97 261 ASN A C 1
ATOM 2016 O O . ASN A 1 281 ? 81.985 63.699 -13.183 1.00 28.39 261 ASN A O 1
ATOM 2021 N N . ILE A 1 282 ? 82.943 63.550 -11.156 1.00 24.31 262 ILE A N 1
ATOM 2022 C CA . ILE A 1 282 ? 82.607 64.918 -10.748 1.00 25.10 262 ILE A CA 1
ATOM 2023 C C . ILE A 1 282 ? 82.978 65.962 -11.805 1.00 26.54 262 ILE A C 1
ATOM 2024 O O . ILE A 1 282 ? 84.091 65.946 -12.344 1.00 28.64 262 ILE A O 1
ATOM 2029 N N . ASN A 1 283 ? 82.042 66.865 -12.088 1.00 27.35 263 ASN A N 1
ATOM 2030 C CA . ASN A 1 283 ? 82.336 68.052 -12.876 1.00 28.27 263 ASN A CA 1
ATOM 2031 C C . ASN A 1 283 ? 82.994 69.076 -11.954 1.00 26.54 263 ASN A C 1
ATOM 2032 O O . ASN A 1 283 ? 82.303 69.867 -11.310 1.00 24.38 263 ASN A O 1
ATOM 2037 N N . PHE A 1 284 ? 84.326 69.053 -11.892 1.00 25.32 264 PHE A N 1
ATOM 2038 C CA . PHE A 1 284 ? 85.071 69.899 -10.951 1.00 25.78 264 PHE A CA 1
ATOM 2039 C C . PHE A 1 284 ? 84.821 71.384 -11.135 1.00 25.43 264 PHE A C 1
ATOM 2040 O O . PHE A 1 284 ? 84.842 72.146 -10.172 1.00 23.13 264 PHE A O 1
ATOM 2048 N N . GLN A 1 285 ? 84.561 71.787 -12.374 1.00 25.96 265 GLN A N 1
ATOM 2049 C CA . GLN A 1 285 ? 84.353 73.194 -12.695 1.00 25.34 265 GLN A CA 1
ATOM 2050 C C . GLN A 1 285 ? 82.995 73.721 -12.234 1.00 24.98 265 GLN A C 1
ATOM 2051 O O . GLN A 1 285 ? 82.754 74.932 -12.252 1.00 27.67 265 GLN A O 1
ATOM 2057 N N . ARG A 1 286 ? 82.111 72.815 -11.814 1.00 24.06 266 ARG A N 1
ATOM 2058 C CA . ARG A 1 286 ? 80.850 73.216 -11.188 1.00 26.29 266 ARG A CA 1
ATOM 2059 C C . ARG A 1 286 ? 80.988 73.478 -9.677 1.00 25.72 266 ARG A C 1
ATOM 2060 O O . ARG A 1 286 ? 80.033 73.915 -9.026 1.00 25.59 266 ARG A O 1
ATOM 2068 N N . ILE A 1 287 ? 82.177 73.236 -9.126 1.00 25.39 267 ILE A N 1
ATOM 2069 C CA . ILE A 1 287 ? 82.363 73.300 -7.664 1.00 25.13 267 ILE A CA 1
ATOM 2070 C C . ILE A 1 287 ? 82.035 74.663 -7.064 1.00 25.19 267 ILE A C 1
ATOM 2071 O O . ILE A 1 287 ? 81.201 74.769 -6.164 1.00 24.67 267 ILE A O 1
ATOM 2076 N N . TYR A 1 288 ? 82.669 75.708 -7.577 1.00 24.41 268 TYR A N 1
ATOM 2077 C CA . TYR A 1 288 ? 82.471 77.035 -7.027 1.00 28.10 268 TYR A CA 1
ATOM 2078 C C . TYR A 1 288 ? 81.058 77.618 -7.237 1.00 28.52 268 TYR A C 1
ATOM 2079 O O . TYR A 1 288 ? 80.481 78.149 -6.280 1.00 27.86 268 TYR A O 1
ATOM 2088 N N . PRO A 1 289 ? 80.494 77.527 -8.465 1.00 28.70 269 PRO A N 1
ATOM 2089 C CA . PRO A 1 289 ? 79.122 78.042 -8.624 1.00 28.89 269 PRO A CA 1
ATOM 2090 C C . PRO A 1 289 ? 78.130 77.296 -7.734 1.00 26.09 269 PRO A C 1
ATOM 2091 O O . PRO A 1 289 ? 77.201 77.902 -7.216 1.00 25.91 269 PRO A O 1
ATOM 2095 N N . THR A 1 290 ? 78.336 75.993 -7.557 1.00 25.22 270 THR A N 1
ATOM 2096 C CA . THR A 1 290 ? 77.489 75.206 -6.665 1.00 27.27 270 THR A CA 1
ATOM 2097 C C . THR A 1 290 ? 77.591 75.712 -5.224 1.00 26.19 270 THR A C 1
ATOM 2098 O O . THR A 1 290 ? 76.573 75.964 -4.578 1.00 24.61 270 THR A O 1
ATOM 2102 N N . ALA A 1 291 ? 78.822 75.871 -4.738 1.00 24.78 271 ALA A N 1
ATOM 2103 C CA . ALA A 1 291 ? 79.055 76.236 -3.344 1.00 25.47 271 ALA A CA 1
ATOM 2104 C C . ALA A 1 291 ? 78.468 77.605 -3.024 1.00 24.12 271 ALA A C 1
ATOM 2105 O O . ALA A 1 291 ? 77.895 77.817 -1.948 1.00 23.61 271 ALA A O 1
ATOM 2107 N N . LYS A 1 292 ? 78.626 78.531 -3.966 1.00 24.17 272 LYS A N 1
ATOM 2108 C CA . LYS A 1 292 ? 78.091 79.885 -3.837 1.00 27.55 272 LYS A CA 1
ATOM 2109 C C . LYS A 1 292 ? 76.566 79.842 -3.687 1.00 26.76 272 LYS A C 1
ATOM 2110 O O . LYS A 1 292 ? 76.000 80.508 -2.819 1.00 29.53 272 LYS A O 1
ATOM 2116 N N . ARG A 1 293 ? 75.906 79.044 -4.525 1.00 29.65 273 ARG A N 1
ATOM 2117 C CA . ARG A 1 293 ? 74.450 78.925 -4.478 1.00 28.77 273 ARG A CA 1
ATOM 2118 C C . ARG A 1 293 ? 73.984 78.235 -3.192 1.00 27.87 273 ARG A C 1
ATOM 2119 O O . ARG A 1 293 ? 73.015 78.676 -2.575 1.00 27.48 273 ARG A O 1
ATOM 2127 N N . ILE A 1 294 ? 74.672 77.164 -2.790 1.00 26.95 274 ILE A N 1
ATOM 2128 C CA . ILE A 1 294 ? 74.350 76.465 -1.535 1.00 27.28 274 ILE A CA 1
ATOM 2129 C C . ILE A 1 294 ? 74.517 77.400 -0.338 1.00 28.08 274 ILE A C 1
ATOM 2130 O O . ILE A 1 294 ? 73.692 77.405 0.587 1.00 27.84 274 ILE A O 1
ATOM 2135 N N . SER A 1 295 ? 75.580 78.202 -0.376 1.00 26.07 275 SER A N 1
ATOM 2136 C CA . SER A 1 295 ? 75.808 79.230 0.630 1.00 27.52 275 SER A CA 1
ATOM 2137 C C . SER A 1 295 ? 74.600 80.169 0.771 1.00 30.09 275 SER A C 1
ATOM 2138 O O . SER A 1 295 ? 74.155 80.462 1.880 1.00 32.39 275 SER A O 1
ATOM 2141 N N . GLU A 1 296 ? 74.079 80.636 -0.359 1.00 31.01 276 GLU A N 1
ATOM 2142 C CA . GLU A 1 296 ? 72.901 81.504 -0.366 1.00 32.52 276 GLU A CA 1
ATOM 2143 C C . GLU A 1 296 ? 71.659 80.793 0.180 1.00 33.02 276 GLU A C 1
ATOM 2144 O O . GLU A 1 296 ? 70.902 81.380 0.948 1.00 34.34 276 GLU A O 1
ATOM 2150 N N . LEU A 1 297 ? 71.469 79.530 -0.204 1.00 31.61 277 LEU A N 1
ATOM 2151 C CA . LEU A 1 297 ? 70.314 78.734 0.235 1.00 32.80 277 LEU A CA 1
ATOM 2152 C C . LEU A 1 297 ? 70.314 78.361 1.715 1.00 36.02 277 LEU A C 1
ATOM 2153 O O . LEU A 1 297 ? 69.259 78.032 2.273 1.00 38.54 277 LEU A O 1
ATOM 2158 N N . THR 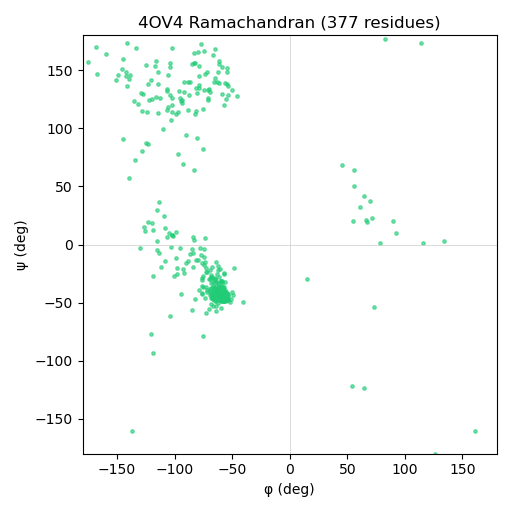A 1 298 ? 71.488 78.381 2.341 1.00 31.33 278 THR A N 1
ATOM 2159 C CA . THR A 1 298 ? 71.603 78.025 3.757 1.00 32.07 278 THR A CA 1
ATOM 2160 C C . THR A 1 298 ? 71.887 79.225 4.647 1.00 30.28 278 THR A C 1
ATOM 2161 O O . THR A 1 298 ? 71.781 79.134 5.870 1.00 32.36 278 THR A O 1
ATOM 2165 N N . GLY A 1 299 ? 72.270 80.343 4.038 1.00 30.62 279 GLY A N 1
ATOM 2166 C CA . GLY A 1 299 ? 72.673 81.523 4.807 1.00 35.95 279 GLY A CA 1
ATOM 2167 C C . GLY A 1 299 ? 73.966 81.316 5.584 1.00 35.30 279 GLY A C 1
ATOM 2168 O O . GLY A 1 299 ? 74.242 82.038 6.541 1.00 36.77 279 GLY A O 1
ATOM 2169 N N . ILE A 1 300 ? 74.755 80.320 5.181 1.00 32.21 280 ILE A N 1
ATOM 2170 C CA . ILE A 1 300 ? 76.064 80.072 5.789 1.00 29.43 280 ILE A CA 1
ATOM 2171 C C . ILE A 1 300 ? 77.128 80.602 4.828 1.00 29.97 280 ILE A C 1
ATOM 2172 O O . ILE A 1 300 ? 77.349 80.004 3.769 1.00 28.53 280 ILE A O 1
ATOM 2177 N N . PRO A 1 301 ? 77.777 81.737 5.173 1.00 32.50 281 PRO A N 1
ATOM 2178 C CA . PRO A 1 301 ? 78.815 82.276 4.286 1.00 32.35 281 PRO A CA 1
ATOM 2179 C C . PRO A 1 301 ? 79.941 81.274 4.065 1.00 29.17 281 PRO A C 1
ATOM 2180 O O . PRO A 1 301 ? 80.167 80.407 4.908 1.00 29.80 281 PRO A O 1
ATOM 2184 N N . ILE A 1 302 ? 80.614 81.377 2.923 1.00 27.04 282 ILE A N 1
ATOM 2185 C CA . ILE A 1 302 ? 81.839 80.628 2.672 1.00 27.47 282 ILE A CA 1
ATOM 2186 C C . ILE A 1 302 ? 82.990 81.389 3.336 1.00 28.58 282 ILE A C 1
ATOM 2187 O O . ILE A 1 302 ? 83.294 82.514 2.943 1.00 28.02 282 ILE A O 1
ATOM 2192 N N . GLY A 1 303 ? 83.617 80.796 4.353 1.00 30.37 283 GLY A N 1
ATOM 2193 C CA . GLY A 1 303 ? 84.772 81.431 5.008 1.00 30.65 283 GLY A CA 1
ATOM 2194 C C . GLY A 1 303 ? 85.876 81.740 4.006 1.00 27.51 283 GLY A C 1
ATOM 2195 O O . GLY A 1 303 ? 86.157 80.929 3.131 1.00 28.84 283 GLY A O 1
ATOM 2196 N N . GLU A 1 304 ? 86.505 82.909 4.127 1.00 28.48 284 GLU A N 1
ATOM 2197 C CA . GLU A 1 304 ? 87.556 83.308 3.178 1.00 30.40 284 GLU A CA 1
ATOM 2198 C C . GLU A 1 304 ? 88.795 82.389 3.160 1.00 28.77 284 GLU A C 1
ATOM 2199 O O . GLU A 1 304 ? 89.557 82.403 2.194 1.00 27.28 284 GLU A O 1
ATOM 2205 N N . LYS A 1 305 ? 88.988 81.587 4.209 1.00 26.01 285 LYS A N 1
ATOM 2206 C CA . LYS A 1 305 ? 90.118 80.658 4.234 1.00 26.44 285 LYS A CA 1
ATOM 2207 C C . LYS A 1 305 ? 89.711 79.187 4.025 1.00 25.39 285 LYS A C 1
ATOM 2208 O O . LYS A 1 305 ? 90.546 78.284 4.114 1.00 27.34 285 LYS A O 1
ATOM 2214 N N . THR A 1 306 ? 88.434 78.957 3.720 1.00 27.28 286 THR A N 1
ATOM 2215 C CA . THR A 1 306 ? 87.914 77.617 3.432 1.00 27.65 286 THR A CA 1
ATOM 2216 C C . THR A 1 306 ? 88.668 77.014 2.243 1.00 23.29 286 THR A C 1
ATOM 2217 O O . THR A 1 306 ? 88.790 77.670 1.207 1.00 25.21 286 THR A O 1
ATOM 2221 N N . PRO A 1 307 ? 89.176 75.771 2.381 1.00 22.78 287 PRO A N 1
ATOM 2222 C CA . PRO A 1 307 ? 89.874 75.123 1.260 1.00 24.56 287 PRO A CA 1
ATOM 2223 C C . PRO A 1 307 ? 89.026 75.086 -0.013 1.00 25.47 287 PRO A C 1
ATOM 2224 O O . PRO A 1 307 ? 87.797 75.008 0.068 1.00 22.86 287 PRO A O 1
ATOM 2228 N N . ILE A 1 308 ? 89.686 75.142 -1.171 1.00 26.23 288 ILE A N 1
ATOM 2229 C CA . ILE A 1 308 ? 89.029 75.035 -2.499 1.00 26.87 288 ILE A CA 1
ATOM 2230 C C . ILE A 1 308 ? 88.227 76.281 -2.906 1.00 27.01 288 ILE A C 1
ATOM 2231 O O . ILE A 1 308 ? 88.440 76.845 -3.991 1.00 29.03 288 ILE A O 1
ATOM 2236 N N . ILE A 1 309 ? 87.311 76.713 -2.043 1.00 24.22 289 ILE A N 1
ATOM 2237 C CA . ILE A 1 309 ? 86.323 77.724 -2.417 1.00 24.56 289 ILE A CA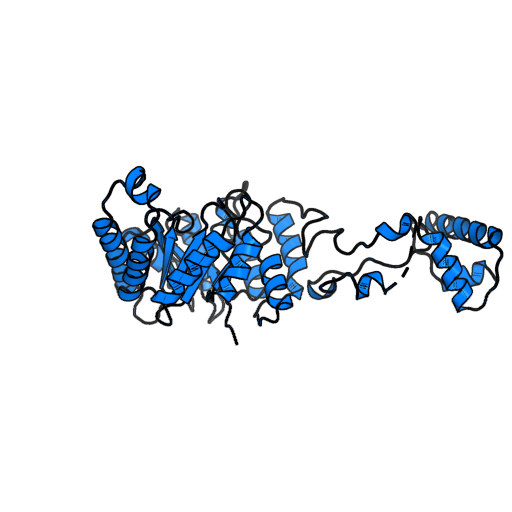 1
ATOM 2238 C C . ILE A 1 309 ? 86.435 79.051 -1.659 1.00 27.18 289 ILE A C 1
ATOM 2239 O O . ILE A 1 309 ? 85.687 79.990 -1.953 1.00 28.98 289 ILE A O 1
ATOM 2244 N N . GLY A 1 310 ? 87.342 79.130 -0.687 1.00 25.77 290 GLY A N 1
ATOM 2245 C CA . GLY A 1 310 ? 87.491 80.348 0.121 1.00 26.15 290 GLY A CA 1
ATOM 2246 C C . GLY A 1 310 ? 87.975 81.524 -0.712 1.00 29.95 290 GLY A C 1
ATOM 2247 O O . GLY A 1 310 ? 88.792 81.348 -1.617 1.00 30.00 290 GLY A O 1
ATOM 2248 N N . GLU A 1 311 ? 87.475 82.722 -0.404 1.00 28.58 291 GLU A N 1
ATOM 2249 C CA . GLU A 1 311 ? 87.800 83.925 -1.174 1.00 33.17 291 GLU A CA 1
ATOM 2250 C C . GLU A 1 311 ? 89.310 84.190 -1.247 1.00 35.05 291 GLU A C 1
ATOM 2251 O O . GLU A 1 311 ? 89.826 84.578 -2.295 1.00 35.55 291 GLU A O 1
ATOM 2257 N N . ASP A 1 312 ? 90.010 83.948 -0.143 1.00 32.10 292 ASP A N 1
ATOM 2258 C CA . ASP A 1 312 ? 91.406 84.358 -0.010 1.00 33.93 292 ASP A CA 1
ATOM 2259 C C . ASP A 1 312 ? 92.465 83.252 -0.212 1.00 32.38 292 ASP A C 1
ATOM 2260 O O . ASP A 1 312 ? 93.656 83.497 -0.018 1.00 35.29 292 ASP A O 1
ATOM 2265 N N . ILE A 1 313 ? 92.056 82.053 -0.627 1.00 31.25 293 ILE A N 1
ATOM 2266 C CA . ILE A 1 313 ? 93.002 80.919 -0.667 1.00 34.15 293 ILE A CA 1
ATOM 2267 C C . ILE A 1 313 ? 93.994 80.904 -1.840 1.00 36.89 293 ILE A C 1
ATOM 2268 O O . ILE A 1 313 ? 94.916 80.089 -1.854 1.00 40.11 293 ILE A O 1
ATOM 2273 N N . PHE A 1 314 ? 93.808 81.786 -2.819 1.00 39.14 294 PHE A N 1
ATOM 2274 C CA . PHE A 1 314 ? 94.765 81.881 -3.930 1.00 40.32 294 PHE A CA 1
ATOM 2275 C C . PHE A 1 314 ? 95.709 83.078 -3.795 1.00 43.83 294 PHE A C 1
ATOM 2276 O O . PHE A 1 314 ? 96.477 83.384 -4.710 1.00 46.80 294 PHE A O 1
ATOM 2284 N N . SER A 1 315 ? 95.649 83.741 -2.645 1.00 43.03 295 SER A N 1
ATOM 2285 C CA . SER A 1 315 ? 96.502 84.890 -2.366 1.00 44.83 295 SER A CA 1
ATOM 2286 C C . SER A 1 315 ? 97.887 84.447 -1.916 1.00 45.54 295 SER A C 1
ATOM 2287 O O . SER A 1 315 ? 98.027 83.537 -1.089 1.00 43.27 295 SER A O 1
ATOM 2290 N N . HIS A 1 316 ? 98.908 85.087 -2.476 1.00 43.67 296 HIS A N 1
ATOM 2291 C CA . HIS A 1 316 ? 100.279 84.881 -2.027 1.00 44.46 296 HIS A CA 1
ATOM 2292 C C . HIS A 1 316 ? 100.843 86.215 -1.630 1.00 40.56 296 HIS A C 1
ATOM 2293 O O . HIS A 1 316 ? 101.472 86.908 -2.425 1.00 45.94 296 HIS A O 1
ATOM 2300 N N . ARG A 1 317 ? 100.591 86.574 -0.375 1.00 41.53 297 ARG A N 1
ATOM 2301 C CA . ARG A 1 317 ? 100.832 87.913 0.173 1.00 34.07 297 ARG A CA 1
ATOM 2302 C C . ARG A 1 317 ? 102.134 88.074 0.941 1.00 39.33 297 ARG A C 1
ATOM 2303 O O . ARG A 1 317 ? 102.604 89.203 1.138 1.00 46.25 297 ARG A O 1
ATOM 2311 N N . SER A 1 318 ? 102.704 86.959 1.394 1.00 38.35 298 SER A N 1
ATOM 2312 C CA . SER A 1 318 ? 103.828 86.991 2.328 1.00 33.63 298 SER A CA 1
ATOM 2313 C C . SER A 1 318 ? 105.026 87.787 1.803 1.00 37.98 298 SER A C 1
ATOM 2314 O O . SER A 1 318 ? 105.816 88.322 2.595 1.00 43.52 298 SER A O 1
ATOM 2317 N N . GLY A 1 319 ? 105.140 87.880 0.474 1.00 39.76 299 GLY A N 1
ATOM 2318 C CA . GLY A 1 319 ? 106.229 88.612 -0.184 1.00 37.84 299 GLY A CA 1
ATOM 2319 C C . GLY A 1 319 ? 106.296 90.089 0.182 1.00 40.46 299 GLY A C 1
ATOM 2320 O O . GLY A 1 319 ? 107.386 90.639 0.394 1.00 46.62 299 GLY A O 1
ATOM 2321 N N . ILE A 1 320 ? 105.128 90.722 0.273 1.00 39.60 300 ILE A N 1
ATOM 2322 C CA . ILE A 1 320 ? 104.991 92.144 0.625 1.00 34.68 300 ILE A CA 1
ATOM 2323 C C . ILE A 1 320 ? 105.808 92.556 1.861 1.00 38.21 300 ILE A C 1
ATOM 2324 O O . ILE A 1 320 ? 106.115 93.741 2.052 1.00 43.93 300 ILE A O 1
ATOM 2329 N N . HIS A 1 321 ? 106.177 91.578 2.684 1.00 38.76 301 HIS A N 1
ATOM 2330 C CA . HIS A 1 321 ? 106.893 91.857 3.927 1.00 30.26 301 HIS A CA 1
ATOM 2331 C C . HIS A 1 321 ? 108.384 92.022 3.806 1.00 39.48 301 HIS A C 1
ATOM 2332 O O . HIS A 1 321 ? 109.012 92.615 4.695 1.00 45.51 301 HIS A O 1
ATOM 2339 N N . GLN A 1 322 ? 108.971 91.524 2.713 1.00 43.71 302 GLN A N 1
ATOM 2340 C CA . GLN A 1 322 ? 110.429 91.593 2.518 1.00 34.71 302 GLN A CA 1
ATOM 2341 C C . GLN A 1 322 ? 110.878 93.002 2.135 1.00 41.33 302 GLN A C 1
ATOM 2342 O O . GLN A 1 322 ? 110.472 93.521 1.087 1.00 45.43 302 GLN A O 1
ATOM 2348 N N . HIS A 1 330 ? 104.377 84.543 -10.603 1.00 70.37 310 HIS A N 1
ATOM 2349 C CA . HIS A 1 330 ? 104.317 83.323 -11.473 1.00 59.17 310 HIS A CA 1
ATOM 2350 C C . HIS A 1 330 ? 105.067 82.227 -10.777 1.00 60.82 310 HIS A C 1
ATOM 2351 O O . HIS A 1 330 ? 104.756 81.045 -10.953 1.00 61.34 310 HIS A O 1
ATOM 2358 N N . GLN A 1 331 ? 106.076 82.618 -9.994 1.00 59.76 311 GLN A N 1
ATOM 2359 C CA . GLN A 1 331 ? 106.826 81.691 -9.141 1.00 61.13 311 GLN A CA 1
ATOM 2360 C C . GLN A 1 331 ? 105.945 81.174 -8.004 1.00 60.48 311 GLN A C 1
ATOM 2361 O O . GLN A 1 331 ? 105.926 79.970 -7.728 1.00 53.17 311 GLN A O 1
ATOM 2367 N N . SER A 1 332 ? 105.217 82.090 -7.358 1.00 61.11 312 SER A N 1
ATOM 2368 C CA . SER A 1 332 ? 104.228 81.737 -6.332 1.00 60.29 312 SER A CA 1
ATOM 2369 C C . SER A 1 332 ? 103.159 80.799 -6.894 1.00 59.68 312 SER A C 1
ATOM 2370 O O . SER A 1 332 ? 102.844 79.773 -6.287 1.00 60.82 312 SER A O 1
ATOM 2373 N N . LYS A 1 333 ? 102.615 81.155 -8.058 1.00 58.13 313 LYS A N 1
ATOM 2374 C CA . LYS A 1 333 ? 101.586 80.350 -8.718 1.00 60.59 313 LYS A CA 1
ATOM 2375 C C . LYS A 1 333 ? 102.099 78.955 -9.081 1.00 62.58 313 LYS A C 1
ATOM 2376 O O . LYS A 1 333 ? 101.361 77.973 -8.964 1.00 64.46 313 LYS A O 1
ATOM 2382 N N . GLY A 1 334 ? 103.365 78.879 -9.498 1.00 52.60 314 GLY A N 1
ATOM 2383 C CA . GLY A 1 334 ? 103.976 77.628 -9.953 1.00 60.00 314 GLY A CA 1
ATOM 2384 C C . GLY A 1 334 ? 104.371 76.649 -8.856 1.00 62.84 314 GLY A C 1
ATOM 2385 O O . GLY A 1 334 ? 104.141 75.446 -8.982 1.00 68.47 314 GLY A O 1
ATOM 2386 N N . ALA A 1 335 ? 104.963 77.165 -7.781 1.00 59.92 315 ALA A N 1
ATOM 2387 C CA . ALA A 1 335 ? 105.508 76.327 -6.710 1.00 55.91 315 ALA A CA 1
ATOM 2388 C C . ALA A 1 335 ? 104.587 76.171 -5.489 1.00 52.18 315 ALA A C 1
ATOM 2389 O O . ALA A 1 335 ? 104.834 75.320 -4.629 1.00 45.12 315 ALA A O 1
ATOM 2391 N N . TYR A 1 336 ? 103.534 76.983 -5.419 1.00 49.44 316 TYR A N 1
ATOM 2392 C CA . TYR A 1 336 ? 102.694 77.043 -4.221 1.00 49.78 316 TYR A CA 1
ATOM 2393 C C . TYR A 1 336 ? 101.192 76.842 -4.463 1.00 52.33 316 TYR A C 1
ATOM 2394 O O . TYR A 1 336 ? 100.379 77.132 -3.579 1.00 51.06 316 TYR A O 1
ATOM 2403 N N . ARG A 1 337 ? 100.830 76.341 -5.644 1.00 48.12 317 ARG A N 1
ATOM 2404 C CA . ARG A 1 337 ? 99.428 76.036 -5.950 1.00 51.10 317 ARG A CA 1
ATOM 2405 C C . ARG A 1 337 ? 99.246 74.577 -6.345 1.00 49.97 317 ARG A C 1
ATOM 2406 O O . ARG A 1 337 ? 100.061 74.025 -7.088 1.00 45.21 317 ARG A O 1
ATOM 2414 N N . THR A 1 338 ? 98.177 73.967 -5.831 1.00 49.91 318 THR A N 1
ATOM 2415 C CA . THR A 1 338 ? 97.841 72.573 -6.131 1.00 52.18 318 THR A CA 1
ATOM 2416 C C . THR A 1 338 ? 97.094 72.500 -7.469 1.00 54.41 318 THR A C 1
ATOM 2417 O O . THR A 1 338 ? 97.422 71.682 -8.324 1.00 66.94 318 THR A O 1
ATOM 2421 N N . PHE A 1 339 ? 96.104 73.380 -7.632 1.00 44.59 319 PHE A N 1
ATOM 2422 C CA . PHE A 1 339 ? 95.193 73.411 -8.773 1.00 40.66 319 PHE A CA 1
ATOM 2423 C C . PHE A 1 339 ? 94.886 74.886 -9.058 1.00 38.85 319 PHE A C 1
ATOM 2424 O O . PHE A 1 339 ? 95.052 75.735 -8.177 1.00 36.75 319 PHE A O 1
ATOM 2432 N N . SER A 1 340 ? 94.432 75.193 -10.268 1.00 34.66 320 SER A N 1
ATOM 2433 C CA . SER A 1 340 ? 94.109 76.576 -10.633 1.00 32.58 320 SER A CA 1
ATOM 2434 C C . SER A 1 340 ? 92.704 76.994 -10.168 1.00 29.85 320 SER A C 1
ATOM 2435 O O . SER A 1 340 ? 91.835 76.136 -9.973 1.00 30.67 320 SER A O 1
ATOM 2438 N N . PRO A 1 341 ? 92.471 78.315 -9.999 1.00 31.45 321 PRO A N 1
ATOM 2439 C CA . PRO A 1 341 ? 91.125 78.812 -9.693 1.00 31.31 321 PRO A CA 1
ATOM 2440 C C . PRO A 1 341 ? 90.109 78.321 -10.711 1.00 31.38 321 PRO A C 1
ATOM 2441 O O . PRO A 1 341 ? 89.004 77.909 -10.336 1.00 27.82 321 PRO A O 1
ATOM 2445 N N . GLU A 1 342 ? 90.491 78.360 -11.991 1.00 30.43 322 GLU A N 1
ATOM 2446 C CA . GLU A 1 342 ? 89.583 78.019 -13.077 1.00 30.84 322 GLU A CA 1
ATOM 2447 C C . GLU A 1 342 ? 89.169 76.553 -13.034 1.00 27.44 322 GLU A C 1
ATOM 2448 O O . GLU A 1 342 ? 88.061 76.215 -13.449 1.00 29.26 322 GLU A O 1
ATOM 2454 N N . PHE A 1 343 ? 90.051 75.692 -12.525 1.00 27.04 323 PHE A N 1
ATOM 2455 C CA . PHE A 1 343 ? 89.737 74.269 -12.395 1.00 26.41 323 PHE A CA 1
ATOM 2456 C C . PHE A 1 343 ? 88.475 73.992 -11.569 1.00 27.09 323 PHE A C 1
ATOM 2457 O O . PHE A 1 343 ? 87.776 73.005 -11.815 1.00 27.21 323 PHE A O 1
ATOM 2465 N N . VAL A 1 344 ? 88.204 74.841 -10.580 1.00 26.15 324 VAL A N 1
ATOM 2466 C CA . VAL A 1 344 ? 87.022 74.677 -9.733 1.00 27.63 324 VAL A CA 1
ATOM 2467 C C . VAL A 1 344 ? 85.904 75.673 -10.061 1.00 27.88 324 VAL A C 1
ATOM 2468 O O . VAL A 1 344 ? 84.909 75.771 -9.339 1.00 26.30 324 VAL A O 1
ATOM 2472 N N . GLY A 1 345 ? 86.063 76.397 -11.167 1.00 29.35 325 GLY A N 1
ATOM 2473 C CA . GLY A 1 345 ? 85.013 77.289 -11.651 1.00 26.93 325 GLY A CA 1
ATOM 2474 C C . GLY A 1 345 ? 85.083 78.702 -11.117 1.00 27.77 325 GLY A C 1
ATOM 2475 O O . GLY A 1 345 ? 84.079 79.423 -11.144 1.00 29.28 325 GLY A O 1
ATOM 2476 N N . ARG A 1 346 ? 86.263 79.094 -10.632 1.00 28.40 326 ARG A N 1
ATOM 2477 C CA . ARG A 1 346 ? 86.510 80.455 -10.152 1.00 34.60 326 ARG A CA 1
ATOM 2478 C C . ARG A 1 346 ? 87.327 81.250 -11.154 1.00 37.06 326 ARG A C 1
ATOM 2479 O O . ARG A 1 346 ? 88.080 80.679 -11.947 1.00 34.52 326 ARG A O 1
ATOM 2487 N N . MET A 1 347 ? 87.208 82.572 -11.089 1.00 37.77 327 MET A N 1
ATOM 2488 C CA . MET A 1 347 ? 88.087 83.454 -11.863 1.00 42.68 327 MET A CA 1
ATOM 2489 C C . MET A 1 347 ? 89.361 83.725 -11.061 1.00 44.85 327 MET A C 1
ATOM 2490 O O . MET A 1 347 ? 89.307 83.888 -9.839 1.00 44.97 327 MET A O 1
ATOM 2495 N N . ASP A 1 348 ? 90.507 83.743 -11.737 1.00 43.79 328 ASP A N 1
ATOM 2496 C CA . ASP A 1 348 ? 91.768 84.116 -11.089 1.00 50.09 328 ASP A CA 1
ATOM 2497 C C . ASP A 1 348 ? 91.770 85.633 -10.903 1.00 53.20 328 ASP A C 1
ATOM 2498 O O . ASP A 1 348 ? 91.728 86.384 -11.882 1.00 54.41 328 ASP A O 1
ATOM 2503 N N . LYS A 1 349 ? 91.789 86.077 -9.649 1.00 52.27 329 LYS A N 1
ATOM 2504 C CA . LYS A 1 349 ? 91.728 87.511 -9.342 1.00 57.45 329 LYS A CA 1
ATOM 2505 C C . LYS A 1 349 ? 93.085 88.104 -8.942 1.00 60.26 329 LYS A C 1
ATOM 2506 O O . LYS A 1 349 ? 93.197 89.306 -8.693 1.00 65.29 329 LYS A O 1
ATOM 2512 N N . GLU A 1 350 ? 94.111 87.257 -8.889 1.00 62.83 330 GLU A N 1
ATOM 2513 C CA . GLU A 1 350 ? 95.472 87.695 -8.582 1.00 65.04 330 GLU A CA 1
ATOM 2514 C C . GLU A 1 350 ? 96.092 88.394 -9.794 1.00 71.24 330 GLU A C 1
ATOM 2515 O O . GLU A 1 350 ? 96.824 87.778 -10.575 1.00 75.65 330 GLU A O 1
ATOM 2517 N N . THR A 1 351 ? 95.772 89.679 -9.945 1.00 78.04 331 THR A N 1
ATOM 2518 C CA . THR A 1 351 ? 96.261 90.495 -11.056 1.00 78.51 331 THR A CA 1
ATOM 2519 C C . THR A 1 351 ? 97.216 91.574 -10.553 1.00 80.45 331 THR A C 1
ATOM 2520 O O . THR A 1 351 ? 96.872 92.346 -9.654 1.00 84.98 331 THR A O 1
ATOM 2522 N N . ILE A 1 352 ? 98.414 91.616 -11.136 1.00 83.82 332 ILE A N 1
ATOM 2523 C CA . ILE A 1 352 ? 99.433 92.603 -10.771 1.00 82.43 332 ILE A CA 1
ATOM 2524 C C . ILE A 1 352 ? 98.902 94.027 -10.938 1.00 84.91 332 ILE A C 1
ATOM 2525 O O . ILE A 1 352 ? 98.494 94.425 -12.033 1.00 84.42 332 ILE A O 1
ATOM 2527 N N . SER A 1 353 ? 98.896 94.776 -9.837 1.00 80.71 333 SER A N 1
ATOM 2528 C CA . SER A 1 353 ? 98.374 96.143 -9.823 1.00 89.86 333 SER A CA 1
ATOM 2529 C C . SER A 1 353 ? 99.465 97.162 -9.496 1.00 89.65 333 SER A C 1
ATOM 2530 O O . SER A 1 353 ? 100.490 96.822 -8.897 1.00 88.00 333 SER A O 1
ATOM 2532 N N . PHE A 1 354 ? 99.233 98.411 -9.893 1.00 91.39 334 PHE A N 1
ATOM 2533 C CA . PHE A 1 354 ? 100.196 99.488 -9.674 1.00 90.09 334 PHE A CA 1
ATOM 2534 C C . PHE A 1 354 ? 99.712 100.477 -8.609 1.00 94.17 334 PHE A C 1
ATOM 2535 O O . PHE A 1 354 ? 100.134 101.637 -8.592 1.00 100.47 334 PHE A O 1
ATOM 2543 N N . THR A 1 355 ? 98.845 100.012 -7.711 1.00 93.80 335 THR A N 1
ATOM 2544 C CA . THR A 1 355 ? 98.157 100.908 -6.782 1.00 90.17 335 THR A CA 1
ATOM 2545 C C . THR A 1 355 ? 98.290 100.547 -5.295 1.00 85.93 335 THR A C 1
ATOM 2546 O O . THR A 1 355 ? 97.591 101.121 -4.456 1.00 95.16 335 THR A O 1
ATOM 2548 N N . ASN A 1 356 ? 99.189 99.619 -4.963 1.00 93.29 336 ASN A N 1
ATOM 2549 C CA . ASN A 1 356 ? 99.303 99.143 -3.579 1.00 94.03 336 ASN A CA 1
ATOM 2550 C C . ASN A 1 356 ? 100.744 98.992 -3.068 1.00 91.85 336 ASN A C 1
ATOM 2551 O O . ASN A 1 356 ? 101.671 99.591 -3.620 1.00 90.04 336 ASN A O 1
ATOM 2556 N N . GLN A 1 357 ? 100.915 98.203 -2.005 1.00 96.07 337 GLN A N 1
ATOM 2557 C CA . GLN A 1 357 ? 102.232 97.899 -1.435 1.00 97.91 337 GLN A CA 1
ATOM 2558 C C . GLN A 1 357 ? 103.120 97.134 -2.424 1.00 102.28 337 GLN A C 1
ATOM 2559 O O . GLN A 1 357 ? 104.350 97.185 -2.331 1.00 104.05 337 GLN A O 1
ATOM 2561 N N . SER A 1 358 ? 102.486 96.420 -3.355 1.00 103.51 338 SER A N 1
ATOM 2562 C CA . SER A 1 358 ? 103.183 95.861 -4.511 1.00 97.42 338 SER A CA 1
ATOM 2563 C C . SER A 1 358 ? 103.259 96.729 -5.773 1.00 94.98 338 SER A C 1
ATOM 2564 O O . SER A 1 358 ? 104.069 96.457 -6.669 1.00 91.47 338 SER A O 1
ATOM 2567 N N . GLY A 1 359 ? 102.410 97.764 -5.814 1.00 92.51 339 GLY A N 1
ATOM 2568 C CA . GLY A 1 359 ? 102.427 98.841 -6.822 1.00 83.78 339 GLY A CA 1
ATOM 2569 C C . GLY A 1 359 ? 103.734 99.445 -7.310 1.00 84.02 339 GLY A C 1
ATOM 2570 O O . GLY A 1 359 ? 103.946 99.584 -8.520 1.00 83.94 339 GLY A O 1
ATOM 2571 N N . HIS A 1 360 ? 104.596 99.820 -6.365 1.00 81.58 340 HIS A N 1
ATOM 2572 C CA . HIS A 1 360 ? 105.864 100.496 -6.654 1.00 80.95 340 HIS A CA 1
ATOM 2573 C C . HIS A 1 360 ? 106.835 99.637 -7.424 1.00 77.49 340 HIS A C 1
ATOM 2574 O O . HIS A 1 360 ? 107.408 100.085 -8.422 1.00 72.04 340 HIS A O 1
ATOM 2581 N N . LYS A 1 361 ? 107.026 98.400 -6.967 1.00 74.74 341 LYS A N 1
ATOM 2582 C CA . LYS A 1 361 ? 107.955 97.460 -7.606 1.00 74.14 341 LYS A CA 1
ATOM 2583 C C . LYS A 1 361 ? 107.475 97.001 -8.984 1.00 66.88 341 LYS A C 1
ATOM 2584 O O . LYS A 1 361 ? 108.288 96.690 -9.859 1.00 64.06 341 LYS A O 1
ATOM 2590 N N . ALA A 1 362 ? 106.155 96.971 -9.166 1.00 60.02 342 ALA A N 1
ATOM 2591 C CA . ALA A 1 362 ? 105.540 96.626 -10.446 1.00 59.15 342 ALA A CA 1
ATOM 2592 C C . ALA A 1 362 ? 105.869 97.643 -11.545 1.00 61.78 342 ALA A C 1
ATOM 2593 O O . ALA A 1 362 ? 106.117 97.267 -12.693 1.00 50.03 342 ALA A O 1
ATOM 2595 N N . ILE A 1 363 ? 105.871 98.928 -11.185 1.00 61.40 343 ILE A N 1
ATOM 2596 C CA . ILE A 1 363 ? 106.235 100.006 -12.112 1.00 59.87 343 ILE A CA 1
ATOM 2597 C C . ILE A 1 363 ? 107.710 99.885 -12.511 1.00 50.06 343 ILE A C 1
ATOM 2598 O O . ILE A 1 363 ? 108.054 100.053 -13.684 1.00 54.76 343 ILE A O 1
ATOM 2603 N N . GLU A 1 364 ? 108.563 99.577 -11.531 1.00 53.62 344 GLU A N 1
ATOM 2604 C CA . GLU A 1 364 ? 109.980 99.276 -11.767 1.00 58.61 344 GLU A CA 1
ATOM 2605 C C . GLU A 1 364 ? 110.179 98.174 -12.812 1.00 56.46 344 GLU A C 1
ATOM 2606 O O . GLU A 1 364 ? 110.988 98.313 -13.732 1.00 45.91 344 GLU A O 1
ATOM 2612 N N . PHE A 1 365 ? 109.432 97.084 -12.660 1.00 58.40 345 PHE A N 1
ATOM 2613 C CA . PHE A 1 365 ? 109.543 95.937 -13.556 1.00 50.96 345 PHE A CA 1
ATOM 2614 C C . PHE A 1 365 ? 109.016 96.238 -14.968 1.00 45.69 345 PHE A C 1
ATOM 2615 O O . PHE A 1 365 ? 109.618 95.814 -15.960 1.00 42.68 345 PHE A O 1
ATOM 2623 N N . LEU A 1 366 ? 107.907 96.975 -15.052 1.00 43.41 346 LEU A N 1
ATOM 2624 C CA . LEU A 1 366 ? 107.333 97.387 -16.337 1.00 45.38 346 LEU A CA 1
ATOM 2625 C C . LEU A 1 366 ? 108.286 98.289 -17.125 1.00 48.02 346 LEU A C 1
ATOM 2626 O O . LEU A 1 366 ? 108.456 98.129 -18.343 1.00 43.90 346 LEU A O 1
ATOM 2631 N N . LEU A 1 367 ? 108.887 99.247 -16.422 1.00 49.49 347 LEU A N 1
ATOM 2632 C CA . LEU A 1 367 ? 109.855 100.155 -17.020 1.00 49.60 347 LEU A CA 1
ATOM 2633 C C . LEU A 1 367 ? 111.106 99.394 -17.460 1.00 46.22 347 LEU A C 1
ATOM 2634 O O . LEU A 1 367 ? 111.657 99.670 -18.528 1.00 41.82 347 LEU A O 1
ATOM 2639 N N . HIS A 1 368 ? 111.526 98.426 -16.643 1.00 4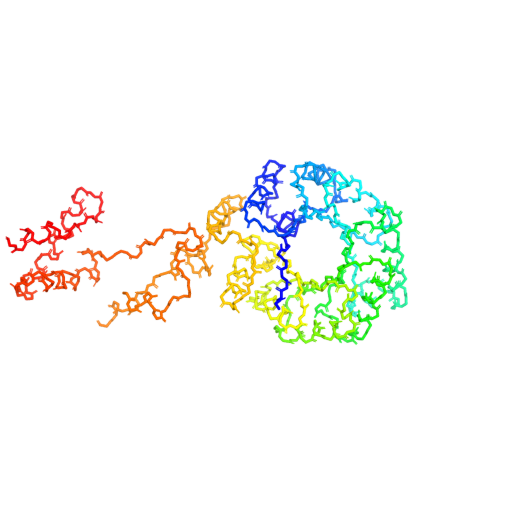6.80 348 HIS A N 1
ATOM 2640 C CA . HIS A 1 368 ? 112.617 97.514 -17.002 1.00 45.99 348 HIS A CA 1
ATOM 2641 C C . HIS A 1 368 ? 112.357 96.791 -18.305 1.00 46.84 348 HIS A C 1
ATOM 2642 O O . HIS A 1 368 ? 113.234 96.744 -19.175 1.00 45.42 348 HIS A O 1
ATOM 2649 N N . GLN A 1 369 ? 111.150 96.238 -18.455 1.00 46.00 349 GLN A N 1
ATOM 2650 C CA . GLN A 1 369 ? 110.757 95.498 -19.666 1.00 42.89 349 GLN A CA 1
ATOM 2651 C C . GLN A 1 369 ? 110.870 96.318 -20.945 1.00 44.27 349 GLN A C 1
ATOM 2652 O O . GLN A 1 369 ? 111.298 95.802 -21.982 1.00 41.96 349 GLN A O 1
ATOM 2658 N N . ARG A 1 370 ? 110.458 97.584 -20.873 1.00 45.72 350 ARG A N 1
ATOM 2659 C CA . ARG A 1 370 ? 110.476 98.472 -22.037 1.00 47.86 350 ARG A CA 1
ATOM 2660 C C . ARG A 1 370 ? 111.850 99.113 -22.238 1.00 47.26 350 ARG A C 1
ATOM 2661 O O . ARG A 1 370 ? 112.083 99.783 -23.246 1.00 47.55 350 ARG A O 1
ATOM 2669 N N . GLY A 1 371 ? 112.752 98.904 -21.279 1.00 46.35 351 GLY A N 1
ATOM 2670 C CA . GLY A 1 371 ? 114.083 99.521 -21.312 1.00 51.19 351 GLY A CA 1
ATOM 2671 C C . GLY A 1 371 ? 114.039 101.026 -21.085 1.00 50.05 351 GLY A C 1
ATOM 2672 O O . GLY A 1 371 ? 114.794 101.780 -21.701 1.00 50.38 351 GLY A O 1
ATOM 2673 N N . ILE A 1 372 ? 113.138 101.460 -20.205 1.00 54.93 352 ILE A N 1
ATOM 2674 C CA . ILE A 1 372 ? 113.030 102.867 -19.825 1.00 53.85 352 ILE A CA 1
ATOM 2675 C C . ILE A 1 372 ? 113.678 103.046 -18.453 1.00 58.23 352 ILE A C 1
ATOM 2676 O O . ILE A 1 372 ? 113.261 102.422 -17.474 1.00 54.69 352 ILE A O 1
ATOM 2681 N N . GLN A 1 373 ? 114.710 103.884 -18.395 1.00 61.23 353 GLN A N 1
ATOM 2682 C CA . GLN A 1 373 ? 115.424 104.130 -17.148 1.00 62.81 353 GLN A CA 1
ATOM 2683 C C . GLN A 1 373 ? 114.892 105.371 -16.441 1.00 59.33 353 GLN A C 1
ATOM 2684 O O . GLN A 1 373 ? 114.793 106.450 -17.030 1.00 58.70 353 GLN A O 1
ATOM 2690 N N . VAL A 1 374 ? 114.521 105.190 -15.178 1.00 61.36 354 VAL A N 1
ATOM 2691 C CA . VAL A 1 374 ? 113.957 106.255 -14.351 1.00 66.59 354 VAL A CA 1
ATOM 2692 C C . VAL A 1 374 ? 114.568 106.109 -12.956 1.00 74.06 354 VAL A C 1
ATOM 2693 O O . VAL A 1 374 ? 114.782 104.987 -12.482 1.00 74.66 354 VAL A O 1
ATOM 2697 N N . SER A 1 375 ? 114.860 107.241 -12.315 1.00 75.28 355 SER A N 1
ATOM 2698 C CA . SER A 1 375 ? 115.418 107.256 -10.961 1.00 71.02 355 SER A CA 1
ATOM 2699 C C . SER A 1 375 ? 114.416 106.728 -9.936 1.00 68.25 355 SER A C 1
ATOM 2700 O O . SER A 1 375 ? 113.214 106.662 -10.208 1.00 71.25 355 SER A O 1
ATOM 2703 N N . LYS A 1 376 ? 114.915 106.367 -8.756 1.00 67.79 356 LYS A N 1
ATOM 2704 C CA . LYS A 1 376 ? 114.065 105.875 -7.667 1.00 70.63 356 LYS A CA 1
ATOM 2705 C C . LYS A 1 376 ? 113.012 106.897 -7.225 1.00 72.44 356 LYS A C 1
ATOM 2706 O O . LYS A 1 376 ? 111.910 106.526 -6.813 1.00 73.98 356 LYS A O 1
ATOM 2712 N N . GLU A 1 377 ? 113.354 108.180 -7.323 1.00 69.87 357 GLU A N 1
ATOM 2713 C CA . GLU A 1 377 ? 112.416 109.254 -7.000 1.00 71.89 357 GLU A CA 1
ATOM 2714 C C . GLU A 1 377 ? 111.322 109.368 -8.060 1.00 67.51 357 GLU A C 1
ATOM 2715 O O . GLU A 1 377 ? 110.157 109.602 -7.735 1.00 62.83 357 GLU A O 1
ATOM 2721 N N . GLY A 1 378 ? 111.708 109.188 -9.323 1.00 69.18 358 GLY A N 1
ATOM 2722 C CA . GLY A 1 378 ? 110.765 109.174 -10.438 1.00 68.86 358 GLY A CA 1
ATOM 2723 C C . GLY A 1 378 ? 109.746 108.050 -10.340 1.00 66.85 358 GLY A C 1
ATOM 2724 O O . GLY A 1 378 ? 108.570 108.257 -10.634 1.00 57.76 358 GLY A O 1
ATOM 2725 N N . ILE A 1 379 ? 110.200 106.865 -9.927 1.00 67.91 359 ILE A N 1
ATOM 2726 C CA . ILE A 1 379 ? 109.312 105.713 -9.706 1.00 71.79 359 ILE A CA 1
ATOM 2727 C C . ILE A 1 379 ? 108.291 106.032 -8.608 1.00 70.52 359 ILE A C 1
ATOM 2728 O O . ILE A 1 379 ? 107.092 105.771 -8.765 1.00 61.21 359 ILE A O 1
ATOM 2733 N N . HIS A 1 380 ? 108.785 106.603 -7.508 1.00 69.63 360 HIS A N 1
ATOM 2734 C CA . HIS A 1 380 ? 107.958 107.050 -6.388 1.00 69.97 360 HIS A CA 1
ATOM 2735 C C . HIS A 1 380 ? 106.933 108.063 -6.835 1.00 68.24 360 HIS A C 1
ATOM 2736 O O . HIS A 1 380 ? 105.797 108.060 -6.350 1.00 66.77 360 HIS A O 1
ATOM 2743 N N . HIS A 1 381 ? 107.328 108.924 -7.778 1.00 67.56 361 HIS A N 1
ATOM 2744 C CA . HIS A 1 381 ? 106.437 109.911 -8.397 1.00 64.91 361 HIS A CA 1
ATOM 2745 C C . HIS A 1 381 ? 105.328 109.250 -9.177 1.00 68.22 361 HIS A C 1
ATOM 2746 O O . HIS A 1 381 ? 104.147 109.499 -8.914 1.00 67.42 361 HIS A O 1
ATOM 2753 N N . LEU A 1 382 ? 105.697 108.406 -10.144 1.00 65.36 362 LEU A N 1
ATOM 2754 C CA . LEU A 1 382 ? 104.723 107.706 -10.989 1.00 60.60 362 LEU A CA 1
ATOM 2755 C C . LEU A 1 382 ? 103.780 106.844 -10.158 1.00 60.78 362 LEU A C 1
ATOM 2756 O O . LEU A 1 382 ? 102.608 106.688 -10.501 1.00 58.37 362 LEU A O 1
ATOM 2761 N N . PHE A 1 383 ? 104.305 106.298 -9.063 1.00 57.53 363 PHE A N 1
ATOM 2762 C CA . PHE A 1 383 ? 103.519 105.542 -8.096 1.00 66.84 363 PHE A CA 1
ATOM 2763 C C . PHE A 1 383 ? 102.331 106.366 -7.587 1.00 77.35 363 PHE A C 1
ATOM 2764 O O . PHE A 1 383 ? 101.201 105.871 -7.542 1.00 74.36 363 PHE A O 1
ATOM 2772 N N . SER A 1 384 ? 102.588 107.626 -7.238 1.00 80.47 364 SER A N 1
ATOM 2773 C CA . SER A 1 384 ? 101.542 108.534 -6.763 1.00 76.36 364 SER A CA 1
ATOM 2774 C C . SER A 1 384 ? 100.546 108.913 -7.864 1.00 71.94 364 SER A C 1
ATOM 2775 O O . SER A 1 384 ? 99.346 109.028 -7.604 1.00 71.91 364 SER A O 1
ATOM 2778 N N . LEU A 1 385 ? 101.044 109.092 -9.087 1.00 72.85 365 LEU A N 1
ATOM 2779 C CA . LEU A 1 385 ? 100.188 109.371 -10.244 1.00 75.43 365 LEU A CA 1
ATOM 2780 C C . LEU A 1 385 ? 99.253 108.206 -10.585 1.00 82.67 365 LEU A C 1
ATOM 2781 O O . LEU A 1 385 ? 98.137 108.422 -11.067 1.00 76.04 365 LEU A O 1
ATOM 2786 N N . ALA A 1 386 ? 99.717 106.980 -10.336 1.00 83.68 366 ALA A N 1
ATOM 2787 C CA . ALA A 1 386 ? 98.920 105.771 -10.568 1.00 82.74 366 ALA A CA 1
ATOM 2788 C C . ALA A 1 386 ? 97.714 105.692 -9.628 1.00 84.47 366 ALA A C 1
ATOM 2789 O O . ALA A 1 386 ? 96.606 105.377 -10.065 1.00 87.09 366 ALA A O 1
ATOM 2791 N N . LYS A 1 387 ? 97.942 105.986 -8.347 1.00 79.82 367 LYS A N 1
ATOM 2792 C CA . LYS A 1 387 ? 96.885 105.990 -7.328 1.00 86.83 367 LYS A CA 1
ATOM 2793 C C . LYS A 1 387 ? 95.943 107.188 -7.485 1.00 90.62 367 LYS A C 1
ATOM 2794 O O . LYS A 1 387 ? 94.790 107.143 -7.042 1.00 90.68 367 LYS A O 1
ATOM 2800 N N . SER A 1 388 ? 96.447 108.249 -8.118 1.00 89.38 368 SER A N 1
ATOM 2801 C CA . SER A 1 388 ? 95.686 109.479 -8.333 1.00 88.00 368 SER A CA 1
ATOM 2802 C C . SER A 1 388 ? 94.602 109.310 -9.397 1.00 90.45 368 SER A C 1
ATOM 2803 O O . SER A 1 388 ? 93.415 109.500 -9.112 1.00 91.45 368 SER A O 1
ATOM 2806 N N . ILE A 1 389 ? 95.013 108.947 -10.612 1.00 89.94 369 ILE A N 1
ATOM 2807 C CA . ILE A 1 389 ? 94.083 108.778 -11.737 1.00 91.63 369 ILE A CA 1
ATOM 2808 C C . ILE A 1 389 ? 93.251 107.495 -11.587 1.00 94.33 369 ILE A C 1
ATOM 2809 O O . ILE A 1 389 ? 92.491 107.123 -12.484 1.00 102.88 369 ILE A O 1
ATOM 2814 N N . SER A 1 390 ? 93.403 106.826 -10.444 1.00 97.27 370 SER A N 1
ATOM 2815 C CA . SER A 1 390 ? 92.583 105.668 -10.097 1.00 94.54 370 SER A CA 1
ATOM 2816 C C . SER A 1 390 ? 91.385 106.082 -9.235 1.00 97.43 370 SER A C 1
ATOM 2817 O O . SER A 1 390 ? 90.272 105.601 -9.448 1.00 99.84 370 SER A O 1
ATOM 2820 N N . SER A 1 391 ? 91.625 106.973 -8.269 1.00 98.16 371 SER A N 1
ATOM 2821 C CA . SER A 1 391 ? 90.559 107.564 -7.450 1.00 93.47 371 SER A CA 1
ATOM 2822 C C . SER A 1 391 ? 89.588 108.367 -8.317 1.00 97.05 371 SER A C 1
ATOM 2823 O O . SER A 1 391 ? 88.370 108.228 -8.183 1.00 98.83 371 SER A O 1
ATOM 2826 N N . ARG A 1 392 ? 90.139 109.207 -9.196 1.00 95.31 372 ARG A N 1
ATOM 2827 C CA . ARG A 1 392 ? 89.372 109.824 -10.274 1.00 90.62 372 ARG A CA 1
ATOM 2828 C C . ARG A 1 392 ? 89.020 108.719 -11.266 1.00 100.64 372 ARG A C 1
ATOM 2829 O O . ARG A 1 392 ? 89.894 107.938 -11.658 1.00 102.66 372 ARG A O 1
ATOM 2831 N N . GLU A 1 393 ? 87.745 108.654 -11.661 1.00 100.92 373 GLU A N 1
ATOM 2832 C CA . GLU A 1 393 ? 87.201 107.507 -12.402 1.00 99.32 373 GLU A CA 1
ATOM 2833 C C . GLU A 1 393 ? 87.443 106.211 -11.611 1.00 95.36 373 GLU A C 1
ATOM 2834 O O . GLU A 1 393 ? 88.171 105.317 -12.053 1.00 109.98 373 GLU A O 1
ATOM 2836 N N . ASN A 1 394 ? 86.817 106.137 -10.434 1.00 99.65 374 ASN A N 1
ATOM 2837 C CA . ASN A 1 394 ? 87.076 105.092 -9.434 1.00 102.06 374 ASN A CA 1
ATOM 2838 C C . ASN A 1 394 ? 86.663 103.681 -9.882 1.00 102.26 374 ASN A C 1
ATOM 2839 O O . ASN A 1 394 ? 85.611 103.519 -10.507 1.00 108.71 374 ASN A O 1
ATOM 2841 N N . ASN A 1 395 ? 87.466 102.658 -9.568 1.00 105.65 375 ASN A N 1
ATOM 2842 C CA . ASN A 1 395 ? 88.727 102.776 -8.818 1.00 96.25 375 ASN A CA 1
ATOM 2843 C C . ASN A 1 395 ? 89.776 101.763 -9.289 1.00 101.41 375 ASN A C 1
ATOM 2844 O O . ASN A 1 395 ? 89.432 100.679 -9.768 1.00 95.45 375 ASN A O 1
ATOM 2846 N N . ARG A 1 396 ? 91.049 102.137 -9.150 1.00 100.42 376 ARG A N 1
ATOM 2847 C CA . ARG A 1 396 ? 92.208 101.245 -9.364 1.00 99.61 376 ARG A CA 1
ATOM 2848 C C . ARG A 1 396 ? 92.165 100.359 -10.623 1.00 100.62 376 ARG A C 1
ATOM 2849 O O . ARG A 1 396 ? 92.047 99.128 -10.529 1.00 106.12 376 ARG A O 1
ATOM 2851 N N . GLU A 1 397 ? 92.275 100.991 -11.793 1.00 102.35 377 GLU A N 1
ATOM 2852 C CA . GLU A 1 397 ? 92.268 100.271 -13.071 1.00 92.51 377 GLU A CA 1
ATOM 2853 C C . GLU A 1 397 ? 93.295 100.846 -14.053 1.00 85.18 377 GLU A C 1
ATOM 2854 O O . GLU A 1 397 ? 92.949 101.240 -15.171 1.00 84.22 377 GLU A O 1
ATOM 2856 N N . ILE A 1 398 ? 94.560 100.872 -13.629 1.00 80.92 378 ILE A N 1
ATOM 2857 C CA . ILE A 1 398 ? 95.635 101.538 -14.383 1.00 82.11 378 ILE A CA 1
ATOM 2858 C C . ILE A 1 398 ? 96.399 100.597 -15.326 1.00 73.66 378 ILE A C 1
ATOM 2859 O O . ILE A 1 398 ? 96.982 99.599 -14.893 1.00 71.40 378 ILE A O 1
ATOM 2864 N N . THR A 1 399 ? 96.396 100.941 -16.614 1.00 68.24 379 THR A N 1
ATOM 2865 C CA . THR A 1 399 ? 97.043 100.135 -17.648 1.00 70.33 379 THR A CA 1
ATOM 2866 C C . THR A 1 399 ? 98.547 100.409 -17.721 1.00 71.75 379 THR A C 1
ATOM 2867 O O . THR A 1 399 ? 99.019 101.479 -17.319 1.00 69.41 379 THR A O 1
ATOM 2871 N N . GLU A 1 400 ? 99.291 99.433 -18.237 1.00 69.05 380 GLU A N 1
ATOM 2872 C CA . GLU A 1 400 ? 100.720 99.593 -18.491 1.00 65.19 380 GLU A CA 1
ATOM 2873 C C . GLU A 1 400 ? 100.958 100.650 -19.561 1.00 62.16 380 GLU A C 1
ATOM 2874 O O . GLU A 1 400 ? 101.842 101.497 -19.414 1.00 64.14 380 GLU A O 1
ATOM 2880 N N . ALA A 1 401 ? 100.152 100.597 -20.623 1.00 53.50 381 ALA A N 1
ATOM 2881 C CA . ALA A 1 401 ? 100.296 101.477 -21.786 1.00 63.21 381 ALA A CA 1
ATOM 2882 C C . ALA A 1 401 ? 100.328 102.963 -21.419 1.00 65.62 381 ALA A C 1
ATOM 2883 O O . ALA A 1 401 ? 101.167 103.717 -21.925 1.00 69.46 381 ALA A O 1
ATOM 2885 N N . GLU A 1 402 ? 99.417 103.371 -20.538 1.00 72.56 382 GLU A N 1
ATOM 2886 C CA . GLU A 1 402 ? 99.329 104.761 -20.096 1.00 68.59 382 GLU A CA 1
ATOM 2887 C C . GLU A 1 402 ? 100.433 105.098 -19.093 1.00 68.75 382 GLU A C 1
ATOM 2888 O O . GLU A 1 402 ? 100.901 106.236 -19.039 1.00 68.86 382 GLU A O 1
ATOM 2894 N N . LEU A 1 403 ? 100.847 104.099 -18.314 1.00 66.27 383 LEU A N 1
ATOM 2895 C CA . LEU A 1 403 ? 101.921 104.258 -17.337 1.00 64.72 383 LEU A CA 1
ATOM 2896 C C . LEU A 1 403 ? 103.259 104.460 -18.053 1.00 65.26 383 LEU A C 1
ATOM 2897 O O . LEU A 1 403 ? 104.132 105.182 -17.565 1.00 63.91 383 LEU A O 1
ATOM 2902 N N . VAL A 1 404 ? 103.404 103.818 -19.211 1.00 63.57 384 VAL A N 1
ATOM 2903 C CA . VAL A 1 404 ? 104.555 104.028 -20.092 1.00 63.44 384 VAL A CA 1
ATOM 2904 C C . VAL A 1 404 ? 104.496 105.441 -20.688 1.00 65.65 384 VAL A C 1
ATOM 2905 O O . VAL A 1 404 ? 105.518 106.137 -20.768 1.00 60.46 384 VAL A O 1
ATOM 2909 N N . ALA A 1 405 ? 103.291 105.859 -21.078 1.00 64.95 385 ALA A N 1
ATOM 2910 C CA . ALA A 1 405 ? 103.047 107.201 -21.614 1.00 69.54 385 ALA A CA 1
ATOM 2911 C C . ALA A 1 405 ? 103.265 108.299 -20.566 1.00 66.97 385 ALA A C 1
ATOM 2912 O O . ALA A 1 405 ? 103.680 109.410 -20.903 1.00 64.94 385 ALA A O 1
ATOM 2914 N N . LEU A 1 406 ? 102.984 107.979 -19.304 1.00 63.58 386 LEU A N 1
ATOM 2915 C CA . LEU A 1 406 ? 103.217 108.898 -18.186 1.00 67.04 386 LEU A CA 1
ATOM 2916 C C . LEU A 1 406 ? 104.701 109.132 -17.888 1.00 70.24 386 LEU A C 1
ATOM 2917 O O . LEU A 1 406 ? 105.100 110.250 -17.554 1.00 62.78 386 LEU A O 1
ATOM 2922 N N . SER A 1 407 ? 105.510 108.079 -18.004 1.00 66.82 387 SER A N 1
ATOM 2923 C CA . SER A 1 407 ? 106.940 108.171 -17.712 1.00 64.38 387 SER A CA 1
ATOM 2924 C C . SER A 1 407 ? 107.715 108.862 -18.831 1.00 65.92 387 SER A C 1
ATOM 2925 O O . SER A 1 407 ? 108.683 109.578 -18.566 1.00 62.57 387 SER A O 1
ATOM 2928 N N . GLN A 1 408 ? 107.288 108.633 -20.074 1.00 66.90 388 GLN A N 1
ATOM 2929 C CA . GLN A 1 408 ? 108.015 109.105 -21.253 1.00 75.17 388 GLN A CA 1
ATOM 2930 C C . GLN A 1 408 ? 107.075 109.620 -22.339 1.00 76.00 388 GLN A C 1
ATOM 2931 O O . GLN A 1 408 ? 107.270 109.381 -23.534 1.00 73.63 388 GLN A O 1
#

Solvent-accessible surface area: 18377 Å² total; per-residue (Å²): 183,98,85,6,79,1,4,0,0,0,0,32,4,0,8,81,43,23,215,122,80,14,76,58,107,36,10,30,57,0,1,48,20,0,35,104,0,60,0,19,0,0,0,0,0,27,2,35,50,82,130,100,10,26,95,2,0,53,40,0,1,134,124,12,48,183,53,28,24,0,1,0,12,0,118,22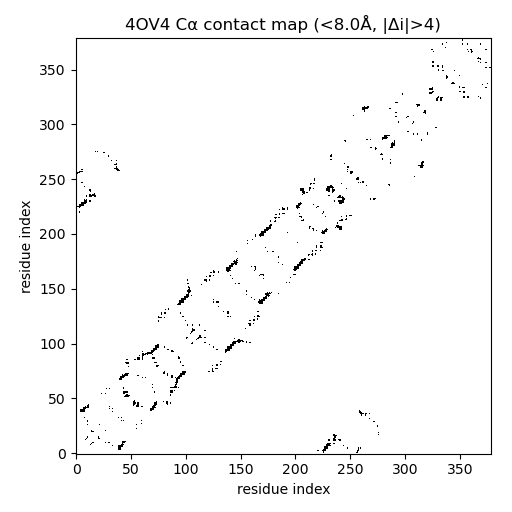,65,101,122,17,0,44,55,0,43,98,2,0,77,139,6,80,44,9,7,0,4,0,22,24,20,0,2,25,122,6,4,124,115,96,55,153,42,57,73,163,78,0,31,90,87,0,120,66,4,0,53,46,0,51,86,55,14,22,133,73,35,56,0,2,0,4,0,56,51,0,6,41,0,72,153,11,38,77,12,0,56,98,0,0,60,28,0,21,155,18,16,3,56,0,0,2,0,8,12,29,44,7,110,108,148,23,97,45,7,1,77,12,0,99,58,0,47,64,42,0,127,141,112,11,56,1,0,0,10,0,8,45,49,93,60,55,1,30,44,1,0,15,73,0,2,85,35,24,2,60,3,0,1,0,0,0,37,18,13,8,74,130,58,1,2,0,19,0,2,40,0,0,5,29,0,65,77,93,62,20,128,24,88,7,59,16,88,73,0,67,45,0,0,109,77,0,15,98,16,29,60,96,113,46,40,109,161,40,72,15,6,0,91,18,53,17,38,69,139,98,47,93,159,179,191,164,46,76,63,82,171,46,97,32,50,1,93,51,0,20,18,159,49,117,48,84,96,47,17,26,102,73,47,0,52,135,21,0,83,125,2,4,133,98,128,65,44,184,53,75,175,149,19,7,115,113,11,27,61,61,1,86,64,89,9,84,62,103,86,77,65,84,29,73,71,72,69,0,28,72,71,34,102